Protein AF-0000000067924995 (afdb_homodimer)

InterPro domains:
  IPR011032 GroES-like superfamily [SSF50129] (1-165)
  IPR013149 Alcohol dehydrogenase-like, C-terminal [PF00107] (170-297)
  IPR013154 Alcohol dehydrogenase-like, N-terminal [PF08240] (26-130)
  IPR020843 Enoylreductase domain [SM00829] (10-333)
  IPR036291 NAD(P)-binding domain superfamily [SSF51735] (136-310)
  IPR052711 Zinc-type Alcohol Dehydrogenase-like [PTHR45033] (1-334)

Organism: Mesorhizobium plurifarium (NCBI:txid69974)

Solvent-accessible surface area (backbone atoms only — not comparable to full-atom values): 33596 Å² total; per-residue (Å²): 74,54,32,37,26,32,64,52,62,60,44,69,82,35,56,38,78,40,82,44,81,75,84,73,48,50,76,37,15,28,26,25,43,19,37,8,19,29,66,52,72,63,51,55,29,46,42,49,65,67,41,92,70,76,55,42,77,51,25,20,38,32,41,18,19,14,24,34,28,71,42,70,16,60,84,50,77,89,69,54,69,69,41,43,33,30,45,30,36,30,37,64,28,50,66,87,76,89,52,86,91,34,68,46,24,33,27,32,64,35,64,24,32,46,26,38,58,34,77,38,50,55,82,23,47,45,78,53,58,81,88,51,52,47,62,50,51,4,48,38,41,48,36,34,24,30,24,48,36,65,51,57,67,62,89,57,74,50,63,68,40,36,33,36,28,38,49,43,36,40,39,26,48,38,33,48,45,52,39,46,74,53,43,29,38,32,36,34,36,27,76,48,65,84,51,44,62,61,45,42,73,65,59,38,74,39,72,43,38,40,78,82,31,82,65,46,15,58,54,46,20,70,75,62,74,23,24,49,34,32,50,35,58,57,16,45,84,38,45,58,36,52,58,56,16,35,18,79,63,8,36,35,38,50,73,27,43,41,45,98,85,63,46,45,27,58,46,52,27,85,58,54,75,74,27,41,42,32,40,32,45,78,74,46,47,32,41,53,52,43,51,55,49,45,50,50,33,50,76,66,62,63,74,71,58,69,53,48,78,30,51,55,93,38,50,58,55,46,52,54,58,58,70,68,66,84,54,58,24,31,44,27,33,39,36,115,74,52,31,36,27,32,66,53,62,59,44,70,81,37,58,38,80,41,81,43,82,76,84,75,51,49,78,33,15,28,26,26,42,19,37,9,19,28,64,54,73,65,51,56,28,46,41,50,62,67,40,88,68,75,54,43,78,52,24,21,37,32,41,16,19,13,25,33,27,70,42,69,15,61,83,49,77,90,69,52,70,70,42,43,32,28,47,31,36,30,36,65,28,50,66,85,78,88,52,87,89,34,70,46,22,34,28,30,66,34,64,24,33,46,26,39,57,34,76,39,50,56,80,23,46,44,76,52,58,81,88,50,51,47,60,50,50,4,50,39,41,48,35,34,24,29,23,51,36,65,51,58,69,59,88,56,76,48,64,69,40,35,31,35,28,38,48,44,36,40,38,26,46,38,34,48,45,51,39,47,72,55,43,28,38,32,38,34,36,27,77,48,64,86,50,45,63,61,44,42,73,64,57,38,74,38,71,44,38,39,79,83,32,84,63,46,16,57,54,44,20,71,74,62,75,22,24,49,34,31,51,35,57,59,16,45,84,38,44,58,38,53,58,55,15,35,17,81,61,7,36,35,38,48,73,26,44,41,44,99,86,64,44,46,27,58,45,53,27,85,59,54,74,73,29,42,41,33,39,32,44,78,76,46,49,30,40,54,52,43,51,52,50,47,50,50,33,50,75,66,64,64,74,70,57,68,52,48,76,31,51,54,92,39,52,58,54,46,53,56,57,58,70,69,66,85,54,56,24,32,43,29,32,39,36,115

Radius of gyration: 29.01 Å; Cα contacts (8 Å, |Δi|>4): 1753; chains: 2; bounding box: 48×85×68 Å

Secondary structure (DSSP, 8-state):
-EEEEESS-SSGGGEEEEE-PPP---TTEEEEEEEEEE--HHHHHHHTT--SSPPPTTB---S-EEEEEEEE-TT--S--TT-EEEE-SBTT--SS---GGG--BBTTTB--S-BSEEEEEGGGEEE--TTS-HHHHTTIIIIIHHHHHHHHSSSPPPTT-EEEEESSBHHHHHHHHHHHHTT-EEEEEES-GGGHHHHHHTT-SEEEETTT-TTHHHHHHHHHS-EEEEEE-SGGGTHHHHHHHEEEEEEEEE---B-TT-PBEEE-HHHHTTT--EEE---S--HHHHHHHHHHHHHHT----EEEEEEGGGHHHHHHHHHT---SBEEEEE--/-EEEEESS-SSGGGEEEEE-PPP---TTEEEEEEEEEE--HHHHHHHTT--SSPPPTTB---SEEEEEEEEE-TT--S--TT-EEEE-SBTT--SS---GGG--BBTTTB--S-BSEEEEEGGGEEE--TTS-HHHHTTIIIIIHHHHHHHHSSSPPPTT-EEEEESSBHHHHHHHHHHHHTT-EEEEEES-GGGHHHHHHTT-SEEEETTT-TTHHHHHHHHHS-EEEEEE-SGGGTHHHHHHHEEEEEEEEE---B-TT-PBEEE-HHHHTTT--EEE---S--HHHHHHHHHHHHHHT--PPEEEEEEGGGHHHHHHHHHT---SBEEEEE--

Foldseek 3Di:
DKAWWQQDAQDLVSTDIDDDDDDDAEAQKFKWQWFKAFDDPLQNCQRRVNHPAAFDHGARAGQFTKTFTCDHYPPHDLDDGGFIKHFAQQQQFADDDDDPVRRDGDRGHHHHRLGSMDMHRSSGMDTFAPLADRQQRRQCRFLVLQLLCQQPVPPHDAAAAEEEAEEQEANRLSNLLVCVLRNYAYEYEYCDPVCQVVSVVSPHPHYYHCVVPVLVLQVLCVVRVAHQEYAAPPAQSCVASNLSRHAAQHEYAHADQADPVRDGHDDDCVSNVGRVYYYHYDDSDHSVSSNVSSVSCNVVVDTWDEFEEAESVVVSVLSVVVVVPPTRHIYMYGHD/DKAWWQQDAQDLVSTDIDDDDDDDAEAQKFKWQWFKAFDDPLQNCQRRVNHPAAFDHGARAGQFTKTFTCDGYPPHDLDDGGFIKHFAQQQQFADDDDDPVRRDGDRGHHHHRLGSMDMHRSSGMDTFAPLADRQQRRQCRFLVLQLLCQQPVPPHDAAAAEEEAEAQEANRLSNLLVCVLRNYAYEYEYCDPVCQVVSVVSPHPHYYHCVVPVLVLQVLCV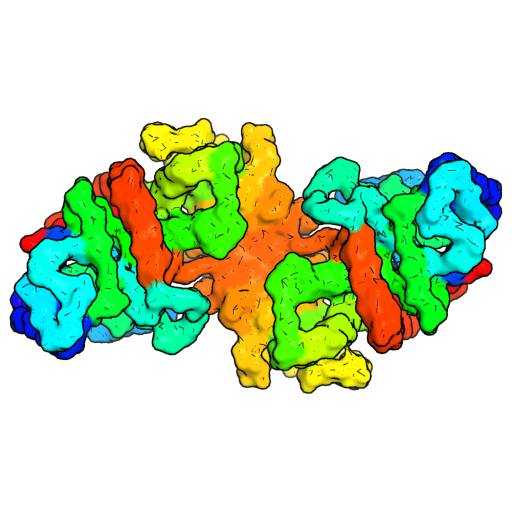VRVAHQEYAAPPAQSCVASNLSRHAAQHEYAHADQADPVRDGHDDDCVSNVGRVYYYHYDDSDHNVSSNVSSVSCNVVVDTWDEFEEAESVVVSVLSVVVVVPPTRHIYMYGYD

Nearest PDB structures (foldseek):
  3uog-assembly1_A  TM=9.351E-01  e=1.527E-33  Sinorhizobium meliloti 1021
  4gkv-assembly1_C  TM=8.779E-01  e=2.481E-27  Escherichia coli K-12
  5env-assembly1_A  TM=8.935E-01  e=6.437E-27  Saccharomyces cerevisiae S288C
  5yat-assembly1_B  TM=8.755E-01  e=5.383E-27  Komagataella phaffii GS115
  7kc2-assembly1_A  TM=8.568E-01  e=2.129E-23  Saccharomyces cerevisiae

pLDDT: mean 96.42, std 3.91, range [57.03, 98.94]

Structure (mmCIF, N/CA/C/O backbone):
data_AF-0000000067924995-model_v1
#
loop_
_entity.id
_entity.type
_entity.pdbx_description
1 polymer 'Alcohol dehydrogenase zinc-binding domain protein'
#
loop_
_atom_site.group_PDB
_atom_site.id
_atom_site.type_symbol
_atom_site.label_atom_id
_atom_site.label_alt_id
_atom_site.label_comp_id
_atom_site.label_asym_id
_atom_site.label_entity_id
_atom_site.label_seq_id
_atom_site.pdbx_PDB_ins_code
_atom_site.Cartn_x
_atom_site.Cartn_y
_atom_site.Cartn_z
_atom_site.occupancy
_atom_site.B_iso_or_equiv
_atom_site.auth_seq_id
_atom_site.auth_comp_id
_atom_site.auth_asym_id
_atom_site.auth_atom_id
_atom_site.pdbx_PDB_model_num
ATOM 1 N N . MET A 1 1 ? 12.008 -40.656 -22.703 1 95.69 1 MET A N 1
ATOM 2 C CA . MET A 1 1 ? 10.766 -40.062 -22.203 1 95.69 1 MET A CA 1
ATOM 3 C C . MET A 1 1 ? 10.328 -38.906 -23.078 1 95.69 1 MET A C 1
ATOM 5 O O . MET A 1 1 ? 11.133 -38.344 -23.797 1 95.69 1 MET A O 1
ATOM 9 N N . ARG A 1 2 ? 9.047 -38.625 -23.031 1 97 2 ARG A N 1
ATOM 10 C CA . ARG A 1 2 ? 8.523 -37.469 -23.766 1 97 2 ARG A CA 1
ATOM 11 C C . ARG A 1 2 ? 8.547 -36.219 -22.906 1 97 2 ARG A C 1
ATOM 13 O O . ARG A 1 2 ? 8.281 -36.281 -21.703 1 97 2 ARG A O 1
ATOM 20 N N . THR A 1 3 ? 8.898 -35.188 -23.5 1 97.31 3 THR A N 1
ATOM 21 C CA . THR A 1 3 ? 8.914 -33.875 -22.844 1 97.31 3 THR A CA 1
ATOM 22 C C . THR A 1 3 ? 8.562 -32.781 -23.828 1 97.31 3 THR A C 1
ATOM 24 O O . THR A 1 3 ? 8.828 -32.906 -25.031 1 97.31 3 THR A O 1
ATOM 27 N N . TYR A 1 4 ? 7.844 -31.781 -23.359 1 97.56 4 TYR A N 1
ATOM 28 C CA . TYR A 1 4 ? 7.629 -30.594 -24.172 1 97.56 4 TYR A CA 1
ATOM 29 C C . TYR A 1 4 ? 8.734 -29.578 -23.953 1 97.56 4 TYR A C 1
ATOM 31 O O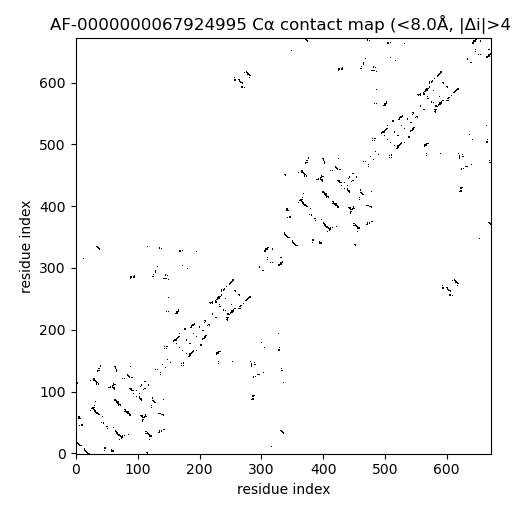 . TYR A 1 4 ? 9.219 -29.406 -22.828 1 97.56 4 TYR A O 1
ATOM 39 N N . ARG A 1 5 ? 9.086 -28.922 -25 1 97.06 5 ARG A N 1
ATOM 40 C CA . ARG A 1 5 ? 10.109 -27.891 -24.953 1 97.06 5 ARG A CA 1
ATOM 41 C C . ARG A 1 5 ? 9.688 -26.656 -25.734 1 97.06 5 ARG A C 1
ATOM 43 O O . ARG A 1 5 ? 8.953 -26.766 -26.719 1 97.06 5 ARG A O 1
ATOM 50 N N . LEU A 1 6 ? 10.055 -25.547 -25.25 1 95.75 6 LEU A N 1
ATOM 51 C CA . LEU A 1 6 ? 9.914 -24.281 -25.953 1 95.75 6 LEU A CA 1
ATOM 52 C C . LEU A 1 6 ? 11.273 -23.766 -26.422 1 95.75 6 LEU A C 1
ATOM 54 O O . LEU A 1 6 ? 11.992 -23.109 -25.656 1 95.75 6 LEU A O 1
ATOM 58 N N . ASP A 1 7 ? 11.625 -24.016 -27.672 1 89.5 7 ASP A N 1
ATOM 59 C CA . ASP A 1 7 ? 12.898 -23.562 -28.219 1 89.5 7 ASP A CA 1
ATOM 60 C C . ASP A 1 7 ? 12.812 -22.125 -28.719 1 89.5 7 ASP A C 1
ATOM 62 O O . ASP A 1 7 ? 13.805 -21.406 -28.719 1 89.5 7 ASP A O 1
ATOM 66 N N . GLU A 1 8 ? 11.727 -21.797 -29.203 1 90.88 8 GLU A N 1
ATOM 67 C CA . GLU A 1 8 ? 11.375 -20.453 -29.641 1 90.88 8 GLU A CA 1
ATOM 68 C C . GLU A 1 8 ? 10.055 -20 -29.016 1 90.88 8 GLU A C 1
ATOM 70 O O . GLU A 1 8 ? 9.328 -20.812 -28.422 1 90.88 8 GLU A O 1
ATOM 75 N N . PHE A 1 9 ? 9.852 -18.703 -29.031 1 91.62 9 PHE A N 1
ATOM 76 C CA . PHE A 1 9 ? 8.672 -18.141 -28.391 1 91.62 9 PHE A CA 1
ATOM 77 C C . PHE A 1 9 ? 7.797 -17.422 -29.422 1 91.62 9 PHE A C 1
ATOM 79 O O . PHE A 1 9 ? 8.188 -17.281 -30.578 1 91.62 9 PHE A O 1
ATOM 86 N N . GLY A 1 10 ? 6.488 -17.141 -29.047 1 90 10 GLY A N 1
ATOM 87 C CA . GLY A 1 10 ? 5.633 -16.297 -29.859 1 90 10 GLY A CA 1
ATOM 88 C C . GLY A 1 10 ? 4.445 -17.047 -30.453 1 90 10 GLY A C 1
ATOM 89 O O . GLY A 1 10 ? 3.471 -16.4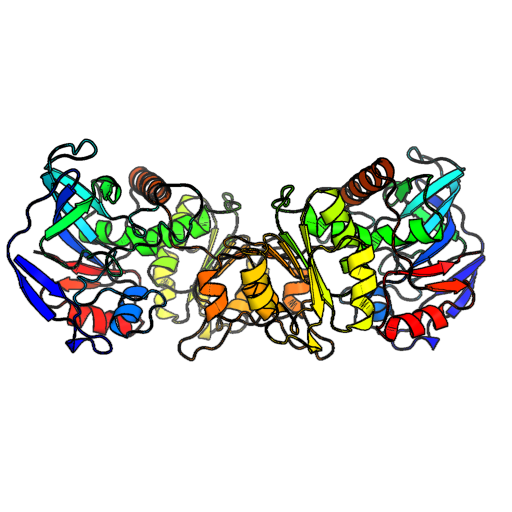38 -30.875 1 90 10 GLY A O 1
ATOM 90 N N . ASP A 1 11 ? 4.609 -18.344 -30.484 1 91.19 11 ASP A N 1
ATOM 91 C CA . ASP A 1 11 ? 3.568 -19.156 -31.125 1 91.19 11 ASP A CA 1
ATOM 92 C C . ASP A 1 11 ? 3.398 -20.5 -30.406 1 91.19 11 ASP A C 1
ATOM 94 O O . ASP A 1 11 ? 4.383 -21.109 -29.969 1 91.19 11 ASP A O 1
ATOM 98 N N . VAL A 1 12 ? 2.129 -20.922 -30.328 1 95.69 12 VAL A N 1
ATOM 99 C CA . VAL A 1 12 ? 1.843 -22.172 -29.625 1 95.69 12 VAL A CA 1
ATOM 100 C C . VAL A 1 12 ? 2.488 -23.344 -30.375 1 95.69 12 VAL A C 1
ATOM 102 O O . VAL A 1 12 ? 2.785 -24.375 -29.781 1 95.69 12 VAL A O 1
ATOM 105 N N . GLU A 1 13 ? 2.719 -23.156 -31.656 1 94.75 13 GLU A N 1
ATOM 106 C CA . GLU A 1 13 ? 3.336 -24.203 -32.5 1 94.75 13 GLU A CA 1
ATOM 107 C C . GLU A 1 13 ? 4.793 -24.422 -32.094 1 94.75 13 GLU A C 1
ATOM 109 O O . GLU A 1 13 ? 5.398 -25.422 -32.469 1 94.75 13 GLU A O 1
ATOM 114 N N . LYS A 1 14 ? 5.305 -23.484 -31.406 1 94.56 14 LYS A N 1
ATOM 115 C CA . LYS A 1 14 ? 6.688 -23.594 -30.953 1 94.56 14 LYS A CA 1
ATOM 116 C C . LYS A 1 14 ? 6.809 -24.562 -29.781 1 94.56 14 LYS A C 1
ATOM 118 O O . LYS A 1 14 ? 7.91 -25 -29.438 1 94.56 14 LYS A O 1
ATOM 123 N N . LEU A 1 15 ? 5.758 -24.812 -29.125 1 96.5 15 LEU A N 1
ATOM 124 C CA . LEU A 1 15 ? 5.734 -25.875 -28.109 1 96.5 15 LEU A CA 1
ATOM 125 C C . LEU A 1 15 ? 5.844 -27.25 -28.766 1 96.5 15 LEU A C 1
ATOM 127 O O . LEU A 1 15 ? 4.895 -27.719 -29.406 1 96.5 15 LEU A O 1
ATOM 131 N N . SER A 1 16 ? 6.98 -27.875 -28.594 1 95.44 16 SER A N 1
ATOM 132 C CA . SER A 1 16 ? 7.23 -29.109 -29.328 1 95.44 16 SER A CA 1
ATOM 133 C C . SER A 1 16 ? 7.492 -30.281 -28.391 1 95.44 16 SER A C 1
ATOM 135 O O . SER A 1 16 ? 8.219 -30.125 -27.406 1 95.44 16 SER A O 1
ATOM 137 N N . MET A 1 17 ? 6.934 -31.375 -28.688 1 95.81 17 MET A N 1
ATOM 138 C CA . MET A 1 17 ? 7.188 -32.625 -27.953 1 95.81 17 MET A CA 1
ATOM 139 C C . MET A 1 17 ? 8.422 -33.312 -28.5 1 95.81 17 MET A C 1
ATOM 141 O O . MET A 1 17 ? 8.578 -33.469 -29.719 1 95.81 17 MET A O 1
ATOM 145 N N . ARG A 1 18 ? 9.234 -33.719 -27.578 1 95.31 18 ARG A N 1
ATOM 146 C CA . ARG A 1 18 ? 10.461 -34.406 -27.938 1 95.31 18 ARG A CA 1
ATOM 147 C C . ARG A 1 18 ? 10.641 -35.656 -27.094 1 95.31 18 ARG A C 1
ATOM 149 O O . ARG A 1 18 ? 10.141 -35.75 -25.969 1 95.31 18 ARG A O 1
ATOM 156 N N . GLU A 1 19 ? 11.336 -36.625 -27.75 1 96.88 19 GLU A N 1
ATOM 157 C CA . GLU A 1 19 ? 11.797 -37.781 -27 1 96.88 19 GLU A CA 1
ATOM 158 C C . GLU A 1 19 ? 13.242 -37.594 -26.531 1 96.88 19 GLU A C 1
ATOM 160 O O . GLU A 1 19 ? 14.125 -37.312 -27.344 1 96.88 19 GLU A O 1
ATOM 165 N N . VAL A 1 20 ? 13.398 -37.719 -25.266 1 96.44 20 VAL A N 1
ATOM 166 C CA . VAL A 1 20 ? 14.727 -37.531 -24.688 1 96.44 20 VAL A CA 1
ATOM 167 C C . VAL A 1 20 ? 15.047 -38.719 -23.766 1 96.44 20 VAL A C 1
ATOM 169 O O . VAL A 1 20 ? 14.148 -39.469 -23.375 1 96.44 20 VAL A O 1
ATOM 172 N N . PRO A 1 21 ? 16.312 -38.906 -23.5 1 97 21 PRO A N 1
ATOM 173 C CA . PRO A 1 21 ? 16.656 -40 -22.578 1 97 21 PRO A CA 1
ATOM 174 C C . PRO A 1 21 ? 16.078 -39.781 -21.188 1 97 21 PRO A C 1
ATOM 176 O O . PRO A 1 21 ? 15.891 -38.656 -20.75 1 97 21 PRO A O 1
ATOM 179 N N . MET A 1 22 ? 15.836 -40.875 -20.547 1 96.88 22 MET A N 1
ATOM 180 C CA . MET A 1 22 ? 15.383 -40.844 -19.172 1 96.88 22 MET A CA 1
ATOM 181 C C . MET A 1 22 ? 16.438 -40.188 -18.266 1 96.88 22 MET A C 1
ATOM 183 O O . MET A 1 22 ? 17.609 -40.594 -18.297 1 96.88 22 MET A O 1
ATOM 187 N N . PRO A 1 23 ? 16.047 -39.281 -17.469 1 96.25 23 PRO A N 1
ATOM 188 C CA . PRO A 1 23 ? 17.031 -38.656 -16.562 1 96.25 23 PRO A CA 1
ATOM 189 C C . PRO A 1 23 ? 17.281 -39.5 -15.312 1 96.25 23 PRO A C 1
ATOM 191 O O . PRO A 1 23 ? 16.406 -40.25 -14.898 1 96.25 23 PRO A O 1
ATOM 194 N N . GLU A 1 24 ? 18.438 -39.375 -14.781 1 97 24 GLU A N 1
ATOM 195 C CA . GLU A 1 24 ? 18.812 -39.906 -13.484 1 97 24 GLU A CA 1
ATOM 196 C C . GLU A 1 24 ? 19.062 -38.812 -12.453 1 97 24 GLU A C 1
ATOM 198 O O . GLU A 1 24 ? 19.719 -37.812 -12.766 1 97 24 GLU A O 1
ATOM 203 N N . PRO A 1 25 ? 18.5 -39.031 -11.312 1 98.12 25 PRO A N 1
ATOM 204 C CA . PRO A 1 25 ? 18.703 -37.969 -10.328 1 98.12 25 PRO A CA 1
ATOM 205 C C . PRO A 1 25 ? 20.141 -37.844 -9.836 1 98.12 25 PRO A C 1
ATOM 207 O O . PRO A 1 25 ? 20.75 -38.875 -9.523 1 98.12 25 PRO A O 1
ATOM 210 N N . GLY A 1 26 ? 20.703 -36.625 -9.883 1 97.44 26 GLY A N 1
ATOM 211 C CA . GLY A 1 26 ? 21.969 -36.375 -9.219 1 97.44 26 GLY A CA 1
ATOM 212 C C . GLY A 1 26 ? 21.844 -36.281 -7.711 1 97.44 26 GLY A C 1
ATOM 213 O O . GLY A 1 26 ? 20.781 -36.562 -7.152 1 97.44 26 GLY A O 1
ATOM 214 N N . ALA A 1 27 ? 23 -35.844 -7.145 1 96.5 27 ALA A N 1
ATOM 215 C CA . ALA A 1 27 ? 23 -35.688 -5.691 1 96.5 27 ALA A CA 1
ATOM 216 C C . ALA A 1 27 ? 21.938 -34.688 -5.25 1 96.5 27 ALA A C 1
ATOM 218 O O . ALA A 1 27 ? 21.75 -33.656 -5.879 1 96.5 27 ALA A O 1
ATOM 219 N N . ASN A 1 28 ? 21.125 -34.938 -4.289 1 97.5 28 ASN A N 1
ATOM 220 C CA . ASN A 1 28 ? 20.125 -34.125 -3.619 1 97.5 28 ASN A CA 1
ATOM 221 C C . ASN A 1 28 ? 18.891 -33.938 -4.492 1 97.5 28 ASN A C 1
ATOM 223 O O . ASN A 1 28 ? 18.062 -33.062 -4.227 1 97.5 28 ASN A O 1
ATOM 227 N N . GLN A 1 29 ? 18.812 -34.75 -5.582 1 98.69 29 GLN A N 1
ATOM 228 C CA . GLN A 1 29 ? 17.688 -34.594 -6.496 1 98.69 29 GLN A CA 1
ATOM 229 C C . GLN A 1 29 ? 16.719 -35.781 -6.355 1 98.69 29 GLN A C 1
ATOM 231 O O . GLN A 1 29 ? 17.109 -36.844 -5.906 1 98.69 29 GLN A O 1
ATOM 236 N N . ILE A 1 30 ? 15.523 -35.5 -6.762 1 98.88 30 ILE A N 1
ATOM 237 C CA . ILE A 1 30 ? 14.516 -36.531 -6.891 1 98.88 30 ILE A CA 1
ATOM 238 C C . ILE A 1 30 ? 14 -36.594 -8.328 1 98.88 30 ILE A C 1
ATOM 240 O O . ILE A 1 30 ? 13.898 -35.562 -8.992 1 98.88 30 ILE A O 1
ATOM 244 N N . LEU A 1 31 ? 13.711 -37.781 -8.766 1 98.81 31 LEU A N 1
ATOM 245 C CA . LEU A 1 31 ? 13.031 -37.969 -10.039 1 98.81 31 LEU A CA 1
ATOM 246 C C . LEU A 1 31 ? 11.531 -38.156 -9.828 1 98.81 31 LEU A C 1
ATOM 248 O O . LEU A 1 31 ? 11.117 -39.062 -9.07 1 98.81 31 LEU A O 1
ATOM 252 N N . VAL A 1 32 ? 10.805 -37.344 -10.461 1 98.75 32 VAL A N 1
ATOM 253 C CA . VAL A 1 32 ? 9.352 -37.344 -10.281 1 98.75 32 VAL A CA 1
ATOM 254 C C . VAL A 1 32 ? 8.68 -37.844 -11.57 1 98.75 32 VAL A C 1
ATOM 256 O O . VAL A 1 32 ? 8.922 -37.281 -12.641 1 98.75 32 VAL A O 1
ATOM 259 N N . ARG A 1 33 ? 7.902 -38.875 -11.523 1 98.69 33 ARG A N 1
ATOM 260 C CA . ARG A 1 33 ? 6.969 -39.188 -12.602 1 98.69 33 ARG A CA 1
ATOM 261 C C . ARG A 1 33 ? 5.77 -38.25 -12.57 1 98.69 33 ARG A C 1
ATOM 263 O O . ARG A 1 33 ? 4.898 -38.375 -11.711 1 98.69 33 ARG A O 1
ATOM 270 N N . VAL A 1 34 ? 5.723 -37.375 -13.492 1 98.69 34 VAL A N 1
ATOM 271 C CA . VAL A 1 34 ? 4.691 -36.344 -13.5 1 98.69 34 VAL A CA 1
ATOM 272 C C . VAL A 1 34 ? 3.352 -36.938 -13.914 1 98.69 34 VAL A C 1
ATOM 274 O O . VAL A 1 34 ? 3.264 -37.625 -14.938 1 98.69 34 VAL A O 1
ATOM 277 N N . ARG A 1 35 ? 2.375 -36.656 -13.125 1 98.62 35 ARG A N 1
ATOM 278 C CA . ARG A 1 35 ? 1.067 -37.25 -13.367 1 98.62 35 ARG A CA 1
ATOM 279 C C . ARG A 1 35 ? 0.091 -36.25 -13.938 1 98.62 35 ARG A C 1
ATOM 281 O O . ARG A 1 35 ? -0.823 -36.594 -14.688 1 98.62 35 ARG A O 1
ATOM 288 N N . ALA A 1 36 ? 0.225 -35.031 -13.617 1 98.75 36 ALA A N 1
ATOM 289 C CA . ALA A 1 36 ? -0.604 -33.938 -14.133 1 98.75 36 ALA A CA 1
ATOM 290 C C . ALA A 1 36 ? 0.111 -32.594 -14.016 1 98.75 36 ALA A C 1
ATOM 292 O O . ALA A 1 36 ? 0.995 -32.438 -13.172 1 98.75 36 ALA A O 1
ATOM 293 N N . THR A 1 37 ? -0.179 -31.688 -14.852 1 98.75 37 THR A N 1
ATOM 294 C CA . THR A 1 37 ? 0.258 -30.297 -14.812 1 98.75 37 THR A CA 1
ATOM 295 C C . THR A 1 37 ? -0.923 -29.344 -15.023 1 98.75 37 THR A C 1
ATOM 297 O O . THR A 1 37 ? -2.043 -29.797 -15.289 1 98.75 37 THR A O 1
ATOM 300 N N . SER A 1 38 ? -0.705 -28.078 -14.836 1 98.62 38 SER A N 1
ATOM 301 C CA . SER A 1 38 ? -1.761 -27.094 -15.102 1 98.62 38 SER A CA 1
ATOM 302 C C . SER A 1 38 ? -1.185 -25.766 -15.586 1 98.62 38 SER A C 1
ATOM 304 O O . SER A 1 38 ? 0.012 -25.516 -15.438 1 98.62 38 SER A O 1
ATOM 306 N N . LEU A 1 39 ? -2.068 -25 -16.188 1 98.44 39 LEU A N 1
ATOM 307 C CA . LEU A 1 39 ? -1.653 -23.766 -16.828 1 98.44 39 LEU A CA 1
ATOM 308 C C . LEU A 1 39 ? -1.964 -22.562 -15.938 1 98.44 39 LEU A C 1
ATOM 310 O O . LEU A 1 39 ? -2.957 -22.562 -15.203 1 98.44 39 LEU A O 1
ATOM 314 N N . ASN A 1 40 ? -1.132 -21.594 -16.016 1 97.62 40 ASN A N 1
ATOM 315 C CA . ASN A 1 40 ? -1.318 -20.266 -15.469 1 97.62 40 ASN A CA 1
ATOM 316 C C . ASN A 1 40 ? -1.137 -19.188 -16.531 1 97.62 40 ASN A C 1
ATOM 318 O O . ASN A 1 40 ? -0.544 -19.438 -17.578 1 97.62 40 ASN A O 1
ATOM 322 N N . ARG A 1 41 ? -1.576 -18 -16.203 1 94.31 41 ARG A N 1
ATOM 323 C CA . ARG A 1 41 ? -1.413 -16.891 -17.141 1 94.31 41 ARG A CA 1
ATOM 324 C C . ARG A 1 41 ? 0.056 -16.688 -17.484 1 94.31 41 ARG A C 1
ATOM 326 O O . ARG A 1 41 ? 0.387 -16.391 -18.641 1 94.31 41 ARG A O 1
ATOM 333 N N . ARG A 1 42 ? 0.9 -16.812 -16.609 1 95.19 42 ARG A N 1
ATOM 334 C CA . ARG A 1 42 ? 2.33 -16.641 -16.844 1 95.19 42 ARG A CA 1
ATOM 335 C C . ARG A 1 42 ? 2.818 -17.578 -17.938 1 95.19 42 ARG A C 1
ATOM 337 O O . ARG A 1 42 ? 3.758 -17.266 -18.672 1 95.19 42 ARG A O 1
ATOM 344 N N . ASP A 1 43 ? 2.27 -18.734 -18.047 1 97.12 43 ASP A N 1
ATOM 345 C CA . ASP A 1 43 ? 2.707 -19.719 -19.047 1 97.12 43 ASP A CA 1
ATOM 346 C C . ASP A 1 43 ? 2.438 -19.219 -20.453 1 97.12 43 ASP A C 1
ATOM 348 O O . ASP A 1 43 ? 3.242 -19.438 -21.359 1 97.12 43 ASP A O 1
ATOM 352 N N . THR A 1 44 ? 1.296 -18.578 -20.578 1 95.69 44 THR A N 1
ATOM 353 C CA . THR A 1 44 ? 1.001 -17.984 -21.891 1 95.69 44 THR A CA 1
ATOM 354 C C . THR A 1 44 ? 1.926 -16.812 -22.172 1 95.69 44 THR A C 1
ATOM 356 O O . THR A 1 44 ? 2.322 -16.594 -23.312 1 95.69 44 THR A O 1
ATOM 359 N N . MET A 1 45 ? 2.254 -16.047 -21.156 1 93.88 45 MET A N 1
ATOM 360 C CA . MET A 1 45 ? 3.189 -14.93 -21.312 1 93.88 45 MET A CA 1
ATOM 361 C C . MET A 1 45 ? 4.566 -15.438 -21.734 1 93.88 45 MET A C 1
ATOM 363 O O . MET A 1 45 ? 5.227 -14.836 -22.578 1 93.88 45 MET A O 1
ATOM 367 N N . ILE A 1 46 ? 4.984 -16.5 -21.141 1 96.31 46 ILE A N 1
ATOM 368 C CA . ILE A 1 46 ? 6.266 -17.109 -21.5 1 96.31 46 ILE A CA 1
ATOM 369 C C . ILE A 1 46 ? 6.223 -17.594 -22.938 1 96.31 46 ILE A C 1
ATOM 371 O O . ILE A 1 46 ? 7.113 -17.297 -23.734 1 96.31 46 ILE A O 1
ATOM 375 N N . LEU A 1 47 ? 5.168 -18.297 -23.281 1 96.31 47 LEU A N 1
ATOM 376 C CA . LEU A 1 47 ? 4.988 -18.797 -24.641 1 96.31 47 LEU A CA 1
ATOM 377 C C . LEU A 1 47 ? 5.059 -17.656 -25.656 1 96.31 47 LEU A C 1
ATOM 379 O O . LEU A 1 47 ? 5.684 -17.781 -26.703 1 96.31 47 LEU A O 1
ATOM 383 N N . ASN A 1 48 ? 4.492 -16.531 -25.266 1 93.25 48 ASN A N 1
ATOM 384 C CA . ASN A 1 48 ? 4.367 -15.406 -26.172 1 93.25 48 ASN A CA 1
ATOM 385 C C . ASN A 1 48 ? 5.59 -14.492 -26.109 1 93.25 48 ASN A C 1
ATOM 387 O O . ASN A 1 48 ? 5.664 -13.492 -26.812 1 93.25 48 ASN A O 1
ATOM 391 N N . GLY A 1 49 ? 6.512 -14.758 -25.25 1 92 49 GLY A N 1
ATOM 392 C CA . GLY A 1 49 ? 7.734 -13.984 -25.141 1 92 49 GLY A CA 1
ATOM 393 C C . GLY A 1 49 ? 7.543 -12.656 -24.438 1 92 49 GLY A C 1
ATOM 394 O O . GLY A 1 49 ? 8.297 -11.703 -24.672 1 92 49 GLY A O 1
ATOM 395 N N . THR A 1 50 ? 6.523 -12.547 -23.609 1 89.94 50 THR A N 1
ATOM 396 C CA . THR A 1 50 ? 6.211 -11.266 -22.984 1 89.94 50 THR A CA 1
ATOM 397 C C . THR A 1 50 ? 6.422 -11.344 -21.469 1 89.94 50 THR A C 1
ATOM 399 O O . THR A 1 50 ? 6.172 -10.367 -20.75 1 89.94 50 THR A O 1
ATOM 402 N N . TYR A 1 51 ? 6.855 -12.484 -20.984 1 92.75 51 TYR A N 1
ATOM 403 C CA . TYR A 1 51 ? 7.086 -12.633 -19.562 1 92.75 51 TYR A CA 1
ATOM 404 C C . TYR A 1 51 ? 8.281 -11.805 -19.109 1 92.75 51 TYR A C 1
ATOM 406 O O . TYR A 1 51 ? 9.297 -11.742 -19.797 1 92.75 51 TYR A O 1
ATOM 414 N N . PRO A 1 52 ? 8.203 -11.188 -17.969 1 87.94 52 PRO A N 1
ATOM 415 C CA . PRO A 1 52 ? 9.266 -10.266 -17.531 1 87.94 52 PRO A CA 1
ATOM 416 C C . PRO A 1 52 ? 10.602 -10.977 -17.297 1 87.94 52 PRO A C 1
ATOM 418 O O . PRO A 1 52 ? 11.656 -10.383 -17.5 1 87.94 52 PRO A O 1
ATOM 421 N N . LEU A 1 53 ? 10.609 -12.133 -16.828 1 92.31 53 LEU A N 1
ATOM 422 C CA . LEU A 1 53 ? 11.82 -12.914 -16.609 1 92.31 53 LEU A CA 1
ATOM 423 C C . LEU A 1 53 ? 12.148 -13.75 -17.844 1 92.31 53 LEU A C 1
ATOM 425 O O . LEU A 1 53 ? 11.297 -14.508 -18.328 1 92.31 53 LEU A O 1
ATOM 429 N N . THR A 1 54 ? 13.32 -13.648 -18.312 1 92.31 54 THR A N 1
ATOM 430 C CA . THR A 1 54 ? 13.711 -14.336 -19.547 1 92.31 54 THR A CA 1
ATOM 431 C C . THR A 1 54 ? 13.805 -15.844 -19.312 1 92.31 54 THR A C 1
ATOM 433 O O . THR A 1 54 ? 14.609 -16.297 -18.5 1 92.31 54 THR A O 1
ATOM 436 N N . PRO A 1 55 ? 13.039 -16.531 -20.062 1 95.31 55 PRO A N 1
ATOM 437 C CA . PRO A 1 55 ? 13.141 -17.984 -19.938 1 95.31 55 PRO A CA 1
ATOM 438 C C . PRO A 1 55 ? 14.391 -18.562 -20.609 1 95.31 55 PRO A C 1
ATOM 440 O O . PRO A 1 55 ? 14.891 -17.984 -21.578 1 95.31 55 PRO A O 1
ATOM 443 N N . ARG A 1 56 ? 14.797 -19.656 -20.141 1 93.12 56 ARG A N 1
ATOM 444 C CA . ARG A 1 56 ? 15.875 -20.391 -20.797 1 93.12 56 ARG A CA 1
ATOM 445 C C . ARG A 1 56 ? 15.422 -20.969 -22.141 1 93.12 56 ARG A C 1
ATOM 447 O O . ARG A 1 56 ? 14.297 -21.453 -22.25 1 93.12 56 ARG A O 1
ATOM 454 N N . ALA A 1 57 ? 16.328 -20.938 -23.125 1 89.19 57 ALA A N 1
ATOM 455 C CA . ALA A 1 57 ? 16.031 -21.578 -24.391 1 89.19 57 ALA A CA 1
ATOM 456 C C . ALA A 1 57 ? 15.875 -23.094 -24.219 1 89.19 57 ALA A C 1
ATOM 458 O O . ALA A 1 57 ? 16.656 -23.719 -23.516 1 89.19 57 ALA A O 1
ATOM 459 N N . GLY A 1 58 ? 14.875 -23.625 -24.859 1 94.62 58 GLY A N 1
ATOM 460 C CA . GLY A 1 58 ? 14.633 -25.062 -24.734 1 94.62 58 GLY A CA 1
ATOM 461 C C . GLY A 1 58 ? 14.016 -25.469 -23.422 1 94.62 58 GLY A C 1
ATOM 462 O O . GLY A 1 58 ? 14.086 -26.625 -23.016 1 94.62 58 GLY A O 1
ATOM 463 N N . ILE A 1 59 ? 13.406 -24.547 -22.812 1 96.62 59 ILE A N 1
ATOM 464 C CA . ILE A 1 59 ? 12.867 -24.75 -21.469 1 96.62 59 ILE A CA 1
ATOM 465 C C . ILE A 1 59 ? 11.711 -25.75 -21.547 1 96.62 59 ILE A C 1
ATOM 467 O O . ILE A 1 59 ? 10.938 -25.766 -22.5 1 96.62 59 ILE A O 1
ATOM 471 N N . VAL A 1 60 ? 11.672 -26.656 -20.531 1 97.94 60 VAL A N 1
ATOM 472 C CA . VAL A 1 60 ? 10.43 -27.375 -20.25 1 97.94 60 VAL A CA 1
ATOM 473 C C . VAL A 1 60 ? 9.469 -26.438 -19.516 1 97.94 60 VAL A C 1
ATOM 475 O O . VAL A 1 60 ? 9.742 -26.016 -18.391 1 97.94 60 VAL A O 1
ATOM 478 N N . PRO A 1 61 ? 8.297 -26.156 -20.109 1 97.75 61 PRO A N 1
ATOM 479 C CA . PRO A 1 61 ? 7.445 -25.125 -19.5 1 97.75 61 PRO A CA 1
ATOM 480 C C . PRO A 1 61 ? 6.594 -25.672 -18.344 1 97.75 61 PRO A C 1
ATOM 482 O O . PRO A 1 61 ? 6.68 -26.859 -18.016 1 97.75 61 PRO A O 1
ATOM 485 N N . LEU A 1 62 ? 5.871 -24.75 -17.656 1 98.5 62 LEU A N 1
ATOM 486 C CA . LEU A 1 62 ? 4.891 -24.906 -16.594 1 98.5 62 LEU A CA 1
ATOM 487 C C . LEU A 1 62 ? 5.578 -25.047 -15.242 1 98.5 62 LEU A C 1
ATOM 489 O O . LEU A 1 62 ? 6.477 -25.875 -15.07 1 98.5 62 LEU A O 1
ATOM 493 N N . SER A 1 63 ? 5.137 -24.234 -14.359 1 98.38 63 SER A N 1
ATOM 494 C CA . SER A 1 63 ? 5.574 -24.375 -12.969 1 98.38 63 SER A CA 1
ATOM 495 C C . SER A 1 63 ? 4.754 -25.422 -12.234 1 98.38 63 SER A C 1
ATOM 497 O O . SER A 1 63 ? 5.273 -26.125 -11.367 1 98.38 63 SER A O 1
ATOM 499 N N . ASP A 1 64 ? 3.535 -25.516 -12.586 1 98.56 64 ASP A N 1
ATOM 500 C CA . ASP A 1 64 ? 2.586 -26.344 -11.844 1 98.56 64 ASP A CA 1
ATOM 501 C C . ASP A 1 64 ? 2.643 -27.797 -12.312 1 98.56 64 ASP A C 1
ATOM 503 O O . ASP A 1 64 ? 2.52 -28.078 -13.508 1 98.56 64 ASP A O 1
ATOM 507 N N . GLY A 1 65 ? 2.711 -28.656 -11.352 1 98.5 65 GLY A N 1
ATOM 508 C CA . GLY A 1 65 ? 2.682 -30.078 -11.617 1 98.5 65 GLY A CA 1
ATOM 509 C C . GLY A 1 65 ? 2.635 -30.922 -10.352 1 98.5 65 GLY A C 1
ATOM 510 O O . GLY A 1 65 ? 2.975 -30.438 -9.273 1 98.5 65 GLY A O 1
ATOM 511 N N . ALA A 1 66 ? 2.18 -32.094 -10.516 1 98.75 66 ALA A N 1
ATOM 512 C CA . ALA A 1 66 ? 2.117 -33.094 -9.445 1 98.75 66 ALA A CA 1
ATOM 513 C C . ALA A 1 66 ? 2.547 -34.469 -9.945 1 98.75 66 ALA A C 1
ATOM 515 O O . ALA A 1 66 ? 2.244 -34.844 -11.078 1 98.75 66 ALA A O 1
ATOM 516 N N . GLY A 1 67 ? 3.223 -35.125 -9.062 1 98.69 67 GLY A N 1
ATOM 517 C CA . GLY A 1 67 ? 3.658 -36.438 -9.453 1 98.69 67 GLY A CA 1
ATOM 518 C C . GLY A 1 67 ? 4.172 -37.281 -8.289 1 98.69 67 GLY A C 1
ATOM 519 O O . GLY A 1 67 ? 4.051 -36.875 -7.133 1 98.69 67 GLY A O 1
ATOM 520 N N . GLU A 1 68 ? 4.684 -38.406 -8.695 1 98.5 68 GLU A N 1
ATOM 521 C CA . GLU A 1 68 ? 5.195 -39.375 -7.738 1 98.5 68 GLU A CA 1
ATOM 522 C C . GLU A 1 68 ? 6.715 -39.5 -7.84 1 98.5 68 GLU A C 1
ATOM 524 O O . GLU A 1 68 ? 7.262 -39.594 -8.945 1 98.5 68 GLU A O 1
ATOM 529 N N . VAL A 1 69 ? 7.352 -39.5 -6.637 1 98.88 69 VAL A N 1
ATOM 530 C CA . VAL A 1 69 ? 8.797 -39.75 -6.625 1 98.88 69 VAL A CA 1
ATOM 531 C C . VAL A 1 69 ? 9.086 -41.188 -7.02 1 98.88 69 VAL A C 1
ATOM 533 O O . VAL A 1 69 ? 8.555 -42.125 -6.414 1 98.88 69 VAL A O 1
ATOM 536 N N . VAL A 1 70 ? 9.992 -41.375 -7.996 1 98.69 70 VAL A N 1
ATOM 537 C CA . VAL A 1 70 ? 10.242 -42.75 -8.469 1 98.69 70 VAL A CA 1
ATOM 538 C C . VAL A 1 70 ? 11.711 -43.094 -8.258 1 98.69 70 VAL A C 1
ATOM 540 O O . VAL A 1 70 ? 12.086 -44.281 -8.336 1 98.69 70 VAL A O 1
ATOM 543 N N . ALA A 1 71 ? 12.555 -42.125 -8.031 1 98.75 71 ALA A N 1
ATOM 544 C CA . ALA A 1 71 ? 13.961 -42.344 -7.691 1 98.75 71 ALA A CA 1
ATOM 545 C C . ALA A 1 71 ? 14.5 -41.156 -6.887 1 98.75 71 ALA A C 1
ATOM 547 O O . ALA A 1 71 ? 14.008 -40.031 -7.008 1 98.75 71 ALA A O 1
ATOM 548 N N . VAL A 1 72 ? 15.445 -41.438 -6.039 1 98.62 72 VAL A N 1
ATOM 549 C CA . VAL A 1 72 ? 16.078 -40.406 -5.234 1 98.62 72 VAL A CA 1
ATOM 550 C C . VAL A 1 72 ? 17.594 -40.5 -5.371 1 98.62 72 VAL A C 1
ATOM 552 O O . VAL A 1 72 ? 18.156 -41.594 -5.477 1 98.62 72 VAL A O 1
ATOM 555 N N . GLY A 1 73 ? 18.219 -39.344 -5.438 1 98.25 73 GLY A N 1
ATOM 556 C CA . GLY A 1 73 ? 19.672 -39.312 -5.48 1 98.25 73 GLY A CA 1
ATOM 557 C C . GLY A 1 73 ? 20.312 -39.438 -4.113 1 98.25 73 GLY A C 1
ATOM 558 O O . GLY A 1 73 ? 19.609 -39.438 -3.094 1 98.25 73 GLY A O 1
ATOM 559 N N . ASP A 1 74 ? 21.656 -39.469 -4.18 1 96.88 74 ASP A N 1
ATOM 560 C CA . ASP A 1 74 ? 22.438 -39.562 -2.941 1 96.88 74 ASP A CA 1
ATOM 561 C C . ASP A 1 74 ? 22.203 -38.312 -2.066 1 96.88 74 ASP A C 1
ATOM 563 O O . ASP A 1 74 ? 22.141 -37.188 -2.57 1 96.88 74 ASP A O 1
ATOM 567 N N . GLY A 1 75 ? 22 -38.594 -0.795 1 97.38 75 GLY A N 1
ATOM 568 C CA . GLY A 1 75 ? 21.953 -37.5 0.165 1 97.38 75 GLY A CA 1
ATOM 569 C C . GLY A 1 75 ? 20.531 -36.969 0.395 1 97.38 75 GLY A C 1
ATOM 570 O O . GLY A 1 75 ? 20.312 -36.156 1.283 1 97.38 75 GLY A O 1
ATOM 571 N N . VAL A 1 76 ? 19.594 -37.406 -0.446 1 98.31 76 VAL A N 1
ATOM 572 C CA . VAL A 1 76 ? 18.203 -36.969 -0.284 1 98.31 76 VAL A CA 1
ATOM 573 C C . VAL A 1 76 ? 17.656 -37.5 1.042 1 98.31 76 VAL A C 1
ATOM 575 O O . VAL A 1 76 ? 17.812 -38.656 1.366 1 98.31 76 VAL A O 1
ATOM 578 N N . THR A 1 77 ? 17.047 -36.562 1.838 1 98.31 77 THR A N 1
ATOM 579 C CA . THR A 1 77 ? 16.516 -36.969 3.133 1 98.31 77 THR A CA 1
ATOM 580 C C . THR A 1 77 ? 15.055 -36.531 3.264 1 98.31 77 THR A C 1
ATOM 582 O O . THR A 1 77 ? 14.32 -37.062 4.109 1 98.31 77 THR A O 1
ATOM 585 N N . ARG A 1 78 ? 14.555 -35.688 2.455 1 98.38 78 ARG A N 1
ATOM 586 C CA . ARG A 1 78 ? 13.242 -35.094 2.645 1 98.38 78 ARG A CA 1
ATOM 587 C C . ARG A 1 78 ? 12.148 -35.938 2.014 1 98.38 78 ARG A C 1
ATOM 589 O O . ARG A 1 78 ? 10.977 -35.812 2.363 1 98.38 78 ARG A O 1
ATOM 596 N N . PHE A 1 79 ? 12.578 -36.812 1.062 1 98.75 79 PHE A N 1
ATOM 597 C CA . PHE A 1 79 ? 11.586 -37.594 0.313 1 98.75 79 PHE A CA 1
ATOM 598 C C . PHE A 1 79 ? 12.047 -39.031 0.109 1 98.75 79 PHE A C 1
ATOM 600 O O . PHE A 1 79 ? 13.234 -39.312 0.218 1 98.75 79 PHE A O 1
ATOM 607 N N . ALA A 1 80 ? 11.062 -39.875 -0.231 1 98.56 80 ALA A N 1
ATOM 608 C CA . ALA A 1 80 ? 11.281 -41.281 -0.595 1 98.56 80 ALA A CA 1
ATOM 609 C C . ALA A 1 80 ? 10.461 -41.656 -1.819 1 98.56 80 ALA A C 1
ATOM 611 O O . ALA A 1 80 ? 9.508 -40.938 -2.182 1 98.56 80 ALA A O 1
ATOM 612 N N . VAL A 1 81 ? 10.906 -42.75 -2.402 1 98.69 81 VAL A N 1
ATOM 613 C CA . VAL A 1 81 ? 10.141 -43.281 -3.52 1 98.69 81 VAL A CA 1
ATOM 614 C C . VAL A 1 81 ? 8.703 -43.562 -3.082 1 98.69 81 VAL A C 1
ATOM 616 O O . VAL A 1 81 ? 8.469 -44.094 -2.006 1 98.69 81 VAL A O 1
ATOM 619 N N . GLY A 1 82 ? 7.746 -43.062 -3.877 1 98.62 82 GLY A N 1
ATOM 620 C CA . GLY A 1 82 ? 6.34 -43.25 -3.555 1 98.62 82 GLY A CA 1
ATOM 621 C C . GLY A 1 82 ? 5.676 -41.969 -3.057 1 98.62 82 GLY A C 1
ATOM 622 O O . GLY A 1 82 ? 4.445 -41.844 -3.061 1 98.62 82 GLY A O 1
ATOM 623 N N . ASP A 1 83 ? 6.461 -41.031 -2.576 1 98.81 83 ASP A N 1
ATOM 624 C CA . ASP A 1 83 ? 5.906 -39.781 -2.082 1 98.81 83 ASP A CA 1
ATOM 625 C C . ASP A 1 83 ? 5.219 -39 -3.205 1 98.81 83 ASP A C 1
ATOM 627 O O . ASP A 1 83 ? 5.719 -38.938 -4.332 1 98.81 83 ASP A O 1
ATOM 631 N N . ARG A 1 84 ? 4.07 -38.375 -2.939 1 98.81 84 ARG A N 1
ATOM 632 C CA . ARG A 1 84 ? 3.387 -37.438 -3.836 1 98.81 84 ARG A CA 1
ATOM 633 C C . ARG A 1 84 ? 3.9 -36.031 -3.645 1 98.81 84 ARG A C 1
ATOM 635 O O . ARG A 1 84 ? 3.836 -35.469 -2.541 1 98.81 84 ARG A O 1
ATOM 642 N N . VAL A 1 85 ? 4.383 -35.406 -4.727 1 98.88 85 VAL A N 1
ATOM 643 C CA . VAL A 1 85 ? 5.059 -34.125 -4.52 1 98.88 85 VAL A CA 1
ATOM 644 C C . VAL A 1 85 ? 4.648 -33.125 -5.617 1 98.88 85 VAL A C 1
ATOM 646 O O . VAL A 1 85 ? 4.125 -33.531 -6.656 1 98.88 85 VAL A O 1
ATOM 649 N N . THR A 1 86 ? 4.781 -31.922 -5.367 1 98.81 86 THR A N 1
ATOM 650 C CA . THR A 1 86 ? 4.785 -30.812 -6.32 1 98.81 86 THR A CA 1
ATOM 651 C C . THR A 1 86 ? 6.004 -29.922 -6.105 1 98.81 86 THR A C 1
ATOM 653 O O . THR A 1 86 ? 6.66 -30 -5.066 1 98.81 86 THR A O 1
ATOM 656 N N . GLY A 1 87 ? 6.367 -29.219 -7.137 1 98.62 87 GLY A N 1
ATOM 657 C CA . GLY A 1 87 ? 7.457 -28.266 -7.023 1 98.62 87 GLY A CA 1
ATOM 658 C C . GLY A 1 87 ? 7.008 -26.891 -6.543 1 98.62 87 GLY A C 1
ATOM 659 O O . GLY A 1 87 ? 5.852 -26.516 -6.746 1 98.62 87 GLY A O 1
ATOM 660 N N . SER A 1 88 ? 7.957 -26.188 -5.945 1 98.62 88 SER A N 1
ATOM 661 C CA . SER A 1 88 ? 7.715 -24.797 -5.543 1 98.62 88 SER A CA 1
ATOM 662 C C . SER A 1 88 ? 7.906 -23.844 -6.715 1 98.62 88 SER A C 1
ATOM 664 O O . SER A 1 88 ? 8.766 -24.062 -7.57 1 98.62 88 SER A O 1
ATOM 666 N N . TYR A 1 89 ? 7.145 -22.812 -6.684 1 98.62 89 TYR A N 1
ATOM 667 C CA . TYR A 1 89 ? 7.176 -21.844 -7.781 1 98.62 89 TYR A CA 1
ATOM 668 C C . TYR A 1 89 ? 8.562 -21.234 -7.934 1 98.62 89 TYR A C 1
ATOM 670 O O . TYR A 1 89 ? 9.203 -21.391 -8.977 1 98.62 89 TYR A O 1
ATOM 678 N N . PHE A 1 90 ? 8.953 -20.453 -6.871 1 98.44 90 PHE A N 1
ATOM 679 C CA . PHE A 1 90 ? 10.344 -20.016 -6.754 1 98.44 90 PHE A CA 1
ATOM 680 C C . PHE A 1 90 ? 11.195 -21.094 -6.094 1 98.44 90 PHE A C 1
ATOM 682 O O . PHE A 1 90 ? 11.203 -21.219 -4.871 1 98.44 90 PHE A O 1
ATOM 689 N N . ALA A 1 91 ? 11.922 -21.734 -6.93 1 97.81 91 ALA A N 1
ATOM 690 C CA . ALA A 1 91 ? 12.531 -23 -6.535 1 97.81 91 ALA A CA 1
ATOM 691 C C . ALA A 1 91 ? 13.43 -22.828 -5.312 1 97.81 91 ALA A C 1
ATOM 693 O O . ALA A 1 91 ? 13.469 -23.688 -4.434 1 97.81 91 ALA A O 1
ATOM 694 N N . ARG A 1 92 ? 14.016 -21.672 -5.199 1 97.5 92 ARG A N 1
ATOM 695 C CA . ARG A 1 92 ? 15.039 -21.516 -4.168 1 97.5 92 ARG A CA 1
ATOM 696 C C . ARG A 1 92 ? 14.539 -20.609 -3.047 1 97.5 92 ARG A C 1
ATOM 698 O O . ARG A 1 92 ? 15.289 -20.281 -2.127 1 97.5 92 ARG A O 1
ATOM 705 N N . TRP A 1 93 ? 13.32 -20.172 -3.115 1 98.5 93 TRP A N 1
ATOM 706 C CA . TRP A 1 93 ? 12.758 -19.344 -2.053 1 98.5 93 TRP A CA 1
ATOM 707 C C . TRP A 1 93 ? 12.117 -20.203 -0.97 1 98.5 93 TRP A C 1
ATOM 709 O O . TRP A 1 93 ? 10.922 -20.484 -1.024 1 98.5 93 TRP A O 1
ATOM 719 N N . ILE A 1 94 ? 12.875 -20.453 0.029 1 98.12 94 ILE A N 1
ATOM 720 C CA . ILE A 1 94 ? 12.406 -21.344 1.08 1 98.12 94 ILE A CA 1
ATOM 721 C C . ILE A 1 94 ? 11.539 -20.578 2.068 1 98.12 94 ILE A C 1
ATOM 723 O O . ILE A 1 94 ? 10.461 -21.047 2.451 1 98.12 94 ILE A O 1
ATOM 727 N N . ASP A 1 95 ? 12.078 -19.406 2.562 1 96.81 95 ASP A N 1
ATOM 728 C CA . ASP A 1 95 ? 11.406 -18.562 3.537 1 96.81 95 ASP A CA 1
ATOM 729 C C . ASP A 1 95 ? 11.969 -17.141 3.518 1 96.81 95 ASP A C 1
ATOM 731 O O . ASP A 1 95 ? 12.953 -16.875 2.822 1 96.81 95 ASP A O 1
ATOM 735 N N . GLY A 1 96 ? 11.273 -16.281 4.305 1 94.88 96 GLY A N 1
ATOM 736 C CA . GLY A 1 96 ? 11.781 -14.922 4.43 1 94.88 96 GLY A CA 1
ATOM 737 C C . GLY A 1 96 ? 11.461 -14.055 3.227 1 94.88 96 GLY A C 1
ATOM 738 O O . GLY A 1 96 ? 10.523 -14.344 2.479 1 94.88 96 GLY A O 1
ATOM 739 N N . ARG A 1 97 ? 12.195 -12.977 3.055 1 93.81 97 ARG A N 1
ATOM 740 C CA . ARG A 1 97 ? 11.953 -12 1.995 1 93.81 97 ARG A CA 1
ATOM 741 C C . ARG A 1 97 ? 12.602 -12.445 0.688 1 93.81 97 ARG A C 1
ATOM 743 O O . ARG A 1 97 ? 13.703 -12.992 0.692 1 93.81 97 ARG A O 1
ATOM 750 N N . MET A 1 98 ? 11.953 -12.188 -0.371 1 95.69 98 MET A N 1
ATOM 751 C CA . MET A 1 98 ? 12.477 -12.406 -1.714 1 95.69 98 MET A CA 1
ATOM 752 C C . MET A 1 98 ? 13.672 -11.492 -1.984 1 95.69 98 MET A C 1
ATOM 754 O O . MET A 1 98 ? 13.703 -10.352 -1.512 1 95.69 98 MET A O 1
ATOM 758 N N . HIS A 1 99 ? 14.656 -12 -2.682 1 94 99 HIS A N 1
ATOM 759 C CA . HIS A 1 99 ? 15.789 -11.219 -3.16 1 94 99 HIS A CA 1
ATOM 760 C C . HIS A 1 99 ? 16.297 -11.734 -4.504 1 94 99 HIS A C 1
ATOM 762 O O . HIS A 1 99 ? 15.945 -12.852 -4.91 1 94 99 HIS A O 1
ATOM 768 N N . PRO A 1 100 ? 17.031 -10.984 -5.238 1 91 100 PRO A N 1
ATOM 769 C CA . PRO A 1 100 ? 17.438 -11.32 -6.605 1 91 100 PRO A CA 1
ATOM 770 C C . PRO A 1 100 ? 18.156 -12.664 -6.695 1 91 100 PRO A C 1
ATOM 772 O O . PRO A 1 100 ? 18.109 -13.328 -7.73 1 91 100 PRO A O 1
ATOM 775 N N . GLY A 1 101 ? 18.688 -13.117 -5.641 1 94.44 101 GLY A N 1
ATOM 776 C CA . GLY A 1 101 ? 19.469 -14.344 -5.668 1 94.44 101 GLY A CA 1
ATOM 777 C C . GLY A 1 101 ? 18.609 -15.594 -5.664 1 94.44 101 GLY A C 1
ATOM 778 O O . GLY A 1 101 ? 19.125 -16.703 -5.832 1 94.44 101 GLY A O 1
ATOM 779 N N . ILE A 1 102 ? 17.266 -15.438 -5.559 1 96.81 102 ILE A N 1
ATOM 780 C CA . ILE A 1 102 ? 16.438 -16.625 -5.434 1 96.81 102 ILE A CA 1
ATOM 781 C C . ILE A 1 102 ? 15.203 -16.5 -6.328 1 96.81 102 ILE A C 1
ATOM 783 O O . ILE A 1 102 ? 14.102 -16.875 -5.938 1 96.81 102 ILE A O 1
ATOM 787 N N . VAL A 1 103 ? 15.367 -15.961 -7.527 1 95.38 103 VAL A N 1
ATOM 788 C CA . VAL A 1 103 ? 14.219 -15.633 -8.367 1 95.38 103 VAL A CA 1
ATOM 789 C C . VAL A 1 103 ? 14 -16.75 -9.398 1 95.38 103 VAL A C 1
ATOM 791 O O . VAL A 1 103 ? 13.172 -16.609 -10.297 1 95.38 103 VAL A O 1
ATOM 794 N N . ASP A 1 104 ? 14.766 -17.859 -9.289 1 97.38 104 ASP A N 1
ATOM 795 C CA . ASP A 1 104 ? 14.617 -18.953 -10.25 1 97.38 104 ASP A CA 1
ATOM 796 C C . ASP A 1 104 ? 13.234 -19.594 -10.156 1 97.38 104 ASP A C 1
ATOM 798 O O . ASP A 1 104 ? 12.727 -19.828 -9.055 1 97.38 104 ASP A O 1
ATOM 802 N N . GLN A 1 105 ? 12.688 -19.875 -11.32 1 98.44 105 GLN A N 1
ATOM 803 C CA . GLN A 1 105 ? 11.32 -20.375 -11.391 1 98.44 105 GLN A CA 1
ATOM 804 C C . GLN A 1 105 ? 11.258 -21.672 -12.203 1 98.44 105 GLN A C 1
ATOM 806 O O . GLN A 1 105 ? 11.836 -21.75 -13.289 1 98.44 105 GLN A O 1
ATOM 811 N N . LEU A 1 106 ? 10.555 -22.609 -11.688 1 98.31 106 LEU A N 1
ATOM 812 C CA . LEU A 1 106 ? 10.227 -23.781 -12.5 1 98.31 106 LEU A CA 1
ATOM 813 C C . LEU A 1 106 ? 9.438 -23.375 -13.742 1 98.31 106 LEU A C 1
ATOM 815 O O . LEU A 1 106 ? 8.508 -22.578 -13.656 1 98.31 106 LEU A O 1
ATOM 819 N N . GLY A 1 107 ? 9.867 -23.906 -14.906 1 98.06 107 GLY A N 1
ATOM 820 C CA . GLY A 1 107 ? 9.156 -23.625 -16.141 1 98.06 107 GLY A CA 1
ATOM 821 C C . GLY A 1 107 ? 9.578 -22.328 -16.797 1 98.06 107 GLY A C 1
ATOM 822 O O . GLY A 1 107 ? 8.945 -21.875 -17.766 1 98.06 107 GLY A O 1
ATOM 823 N N . CYS A 1 108 ? 10.586 -21.672 -16.234 1 98.06 108 CYS A N 1
ATOM 824 C CA . CYS A 1 108 ? 11.102 -20.422 -16.812 1 98.06 108 CYS A CA 1
ATOM 825 C C . CYS A 1 108 ? 12.625 -20.422 -16.828 1 98.06 108 CYS A C 1
ATOM 827 O O . CYS A 1 108 ? 13.242 -20.656 -17.875 1 98.06 108 CYS A O 1
ATOM 829 N N . THR A 1 109 ? 13.266 -20.328 -15.672 1 97.69 109 THR A N 1
ATOM 830 C CA . THR A 1 109 ? 14.719 -20.344 -15.594 1 97.69 109 THR A CA 1
ATOM 831 C C . THR A 1 109 ? 15.227 -21.734 -15.242 1 97.69 109 THR A C 1
ATOM 833 O O . THR A 1 109 ? 16.406 -22.047 -15.398 1 97.69 109 THR A O 1
ATOM 836 N N . LEU A 1 110 ? 14.375 -22.531 -14.719 1 98 110 LEU A N 1
ATOM 837 C CA . LEU A 1 110 ? 14.578 -23.953 -14.461 1 98 110 LEU A CA 1
ATOM 838 C C . LEU A 1 110 ? 13.547 -24.797 -15.195 1 98 110 LEU A C 1
ATOM 840 O O . LEU A 1 110 ? 12.398 -24.375 -15.359 1 98 110 LEU A O 1
ATOM 844 N N . ASN A 1 111 ? 13.93 -25.969 -15.617 1 98 111 ASN A N 1
ATOM 845 C CA . ASN A 1 111 ? 12.969 -26.828 -16.297 1 98 111 ASN A CA 1
ATOM 846 C C . ASN A 1 111 ? 11.727 -27.062 -15.438 1 98 111 ASN A C 1
ATOM 848 O O . ASN A 1 111 ? 11.836 -27.281 -14.234 1 98 111 ASN A O 1
ATOM 852 N N . GLY A 1 112 ? 10.609 -27.016 -16.156 1 98.12 112 GLY A N 1
ATOM 853 C CA . GLY A 1 112 ? 9.336 -27.156 -15.461 1 98.12 112 GLY A CA 1
ATOM 854 C C . GLY A 1 112 ? 8.805 -28.578 -15.484 1 98.12 112 GLY A C 1
ATOM 855 O O . GLY A 1 112 ? 9.57 -29.531 -15.414 1 98.12 112 GLY A O 1
ATOM 856 N N . MET A 1 113 ? 7.5 -28.625 -15.5 1 98.31 113 MET A N 1
ATOM 857 C CA . MET A 1 113 ? 6.871 -29.906 -15.156 1 98.31 113 MET A CA 1
ATOM 858 C C . MET A 1 113 ? 6.172 -30.5 -16.359 1 98.31 113 MET A C 1
ATOM 860 O O . MET A 1 113 ? 5.668 -31.625 -16.297 1 98.31 113 MET A O 1
ATOM 864 N N . LEU A 1 114 ? 6.148 -29.828 -17.484 1 98.38 114 LEU A N 1
ATOM 865 C CA . LEU A 1 114 ? 5.457 -30.359 -18.656 1 98.38 114 LEU A CA 1
ATOM 866 C C . LEU A 1 114 ? 6.301 -31.438 -19.328 1 98.38 114 LEU A C 1
ATOM 868 O O . LEU A 1 114 ? 6.711 -31.266 -20.484 1 98.38 114 LEU A O 1
ATOM 872 N N . SER A 1 115 ? 6.484 -32.5 -18.672 1 98.25 115 SER A N 1
ATOM 873 C CA . SER A 1 115 ? 7.297 -33.656 -19.031 1 98.25 115 SER A CA 1
ATOM 874 C C . SER A 1 115 ? 6.801 -34.906 -18.312 1 98.25 115 SER A C 1
ATOM 876 O O . SER A 1 115 ? 6.172 -34.812 -17.266 1 98.25 115 SER A O 1
ATOM 878 N N . GLU A 1 116 ? 7.082 -36.031 -18.969 1 98.25 116 GLU A N 1
ATOM 879 C CA . GLU A 1 116 ? 6.684 -37.281 -18.312 1 98.25 116 GLU A CA 1
ATOM 880 C C . GLU A 1 116 ? 7.414 -37.469 -16.984 1 98.25 116 GLU A C 1
ATOM 882 O O . GLU A 1 116 ? 6.844 -38 -16.031 1 98.25 116 GLU A O 1
ATOM 887 N N . TYR A 1 117 ? 8.688 -37.094 -17 1 98.25 117 TYR A N 1
ATOM 888 C CA . TYR A 1 117 ? 9.5 -37.094 -15.789 1 98.25 117 TYR A CA 1
ATOM 889 C C . TYR A 1 117 ? 10.203 -35.75 -15.586 1 98.25 117 TYR A C 1
ATOM 891 O O . TYR A 1 117 ? 10.617 -35.125 -16.547 1 98.25 117 TYR A O 1
ATOM 899 N N . ALA A 1 118 ? 10.375 -35.406 -14.352 1 98 118 ALA A N 1
ATOM 900 C CA . ALA A 1 118 ? 11.039 -34.125 -14.008 1 98 118 ALA A CA 1
ATOM 901 C C . ALA A 1 118 ? 12.062 -34.344 -12.891 1 98 118 ALA A C 1
ATOM 903 O O . ALA A 1 118 ? 11.82 -35.094 -11.953 1 98 118 ALA A O 1
ATOM 904 N N . LEU A 1 119 ? 13.172 -33.719 -13.016 1 98.19 119 LEU A N 1
ATOM 905 C CA . LEU A 1 119 ? 14.172 -33.688 -11.961 1 98.19 119 LEU A CA 1
ATOM 906 C C . LEU A 1 119 ? 13.992 -32.469 -11.078 1 98.19 119 LEU A C 1
ATOM 908 O O . LEU A 1 119 ? 13.945 -31.328 -11.586 1 98.19 119 LEU A O 1
ATOM 912 N N . LEU A 1 120 ? 13.867 -32.656 -9.797 1 98.56 120 LEU A N 1
ATOM 913 C CA . LEU A 1 120 ? 13.781 -31.578 -8.828 1 98.56 120 LEU A CA 1
ATOM 914 C C . LEU A 1 120 ? 14.828 -31.734 -7.73 1 98.56 120 LEU A C 1
ATOM 916 O O . LEU A 1 120 ? 15.078 -32.844 -7.266 1 98.56 120 LEU A O 1
ATOM 920 N N . ASP A 1 121 ? 15.477 -30.547 -7.395 1 98.5 121 ASP A N 1
ATOM 921 C CA . ASP A 1 121 ? 16.156 -30.578 -6.098 1 98.5 121 ASP A CA 1
ATOM 922 C C . ASP A 1 121 ? 15.164 -30.844 -4.969 1 98.5 121 ASP A C 1
ATOM 924 O O . ASP A 1 121 ? 14.055 -30.312 -4.965 1 98.5 121 ASP A O 1
ATOM 928 N N . GLU A 1 122 ? 15.578 -31.672 -4.004 1 98.44 122 GLU A N 1
ATOM 929 C CA . GLU A 1 122 ? 14.656 -32.031 -2.93 1 98.44 122 GLU A CA 1
ATOM 930 C C . GLU A 1 122 ? 14.156 -30.781 -2.203 1 98.44 122 GLU A C 1
ATOM 932 O O . GLU A 1 122 ? 13.055 -30.781 -1.653 1 98.44 122 GLU A O 1
ATOM 937 N N . GLN A 1 123 ? 14.922 -29.672 -2.24 1 98.06 123 GLN A N 1
ATOM 938 C CA . GLN A 1 123 ? 14.547 -28.438 -1.551 1 98.06 123 GLN A CA 1
ATOM 939 C C . GLN A 1 123 ? 13.5 -27.656 -2.346 1 98.06 123 GLN A C 1
ATOM 941 O O . GLN A 1 123 ? 12.891 -26.719 -1.827 1 98.06 123 GLN A O 1
ATOM 946 N N . TRP A 1 124 ? 13.227 -28.094 -3.578 1 98.38 124 TRP A N 1
ATOM 947 C CA . TRP A 1 124 ? 12.258 -27.391 -4.414 1 98.38 124 TRP A CA 1
ATOM 948 C C . TRP A 1 124 ? 10.867 -27.984 -4.254 1 98.38 124 TRP A C 1
ATOM 950 O O . TRP A 1 124 ? 9.883 -27.422 -4.746 1 98.38 124 TRP A O 1
ATOM 960 N N . ALA A 1 125 ? 10.75 -29.125 -3.58 1 98.69 125 ALA A N 1
ATOM 961 C CA . ALA A 1 125 ? 9.516 -29.891 -3.613 1 98.69 125 ALA A CA 1
ATOM 962 C C . ALA A 1 125 ? 8.828 -29.891 -2.25 1 98.69 125 ALA A C 1
ATOM 964 O O . ALA A 1 125 ? 9.461 -29.609 -1.229 1 98.69 125 ALA A O 1
ATOM 965 N N . VAL A 1 126 ? 7.551 -30.109 -2.285 1 98.88 126 VAL A N 1
ATOM 966 C CA . VAL A 1 126 ? 6.754 -30.297 -1.078 1 98.88 126 VAL A CA 1
ATOM 967 C C . VAL A 1 126 ? 5.812 -31.484 -1.264 1 98.88 126 VAL A C 1
ATOM 969 O O . VAL A 1 126 ? 5.504 -31.875 -2.395 1 98.88 126 VAL A O 1
ATOM 972 N N . ARG A 1 127 ? 5.383 -32.031 -0.188 1 98.81 127 ARG A N 1
ATOM 973 C CA . ARG A 1 127 ? 4.453 -33.156 -0.22 1 98.81 127 ARG A CA 1
ATOM 974 C C . ARG A 1 127 ? 3.027 -32.688 -0.478 1 98.81 127 ARG A C 1
ATOM 976 O O . ARG A 1 127 ? 2.65 -31.594 -0.072 1 98.81 127 ARG A O 1
ATOM 983 N N . LEU A 1 128 ? 2.32 -33.531 -1.105 1 98.81 128 LEU A N 1
A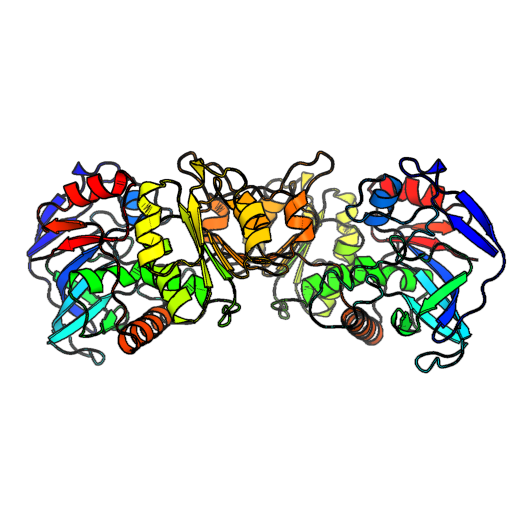TOM 984 C CA . LEU A 1 128 ? 0.93 -33.25 -1.439 1 98.81 128 LEU A CA 1
ATOM 985 C C . LEU A 1 128 ? -0.021 -34.031 -0.536 1 98.81 128 LEU A C 1
ATOM 987 O O . LEU A 1 128 ? 0.265 -35.156 -0.159 1 98.81 128 LEU A O 1
ATOM 991 N N . PRO A 1 129 ? -1.188 -33.406 -0.276 1 98.5 129 PRO A N 1
ATOM 992 C CA . PRO A 1 129 ? -2.209 -34.156 0.465 1 98.5 129 PRO A CA 1
ATOM 993 C C . PRO A 1 129 ? -2.701 -35.406 -0.288 1 98.5 129 PRO A C 1
ATOM 995 O O . PRO A 1 129 ? -2.857 -35.344 -1.511 1 98.5 129 PRO A O 1
ATOM 998 N N . ASP A 1 130 ? -3.146 -36.344 0.404 1 97.81 130 ASP A N 1
ATOM 999 C CA . ASP A 1 130 ? -3.492 -37.656 -0.174 1 97.81 130 ASP A CA 1
ATOM 1000 C C . ASP A 1 130 ? -4.887 -37.625 -0.795 1 97.81 130 ASP A C 1
ATOM 1002 O O . ASP A 1 130 ? -5.191 -38.406 -1.69 1 97.81 130 ASP A O 1
ATOM 1006 N N . HIS A 1 131 ? -5.668 -36.688 -0.322 1 98.5 131 HIS A N 1
ATOM 1007 C CA . HIS A 1 131 ? -7.062 -36.75 -0.751 1 98.5 131 HIS A CA 1
ATOM 1008 C C . HIS A 1 131 ? -7.223 -36.188 -2.158 1 98.5 131 HIS A C 1
ATOM 1010 O O . HIS A 1 131 ? -8.273 -36.344 -2.779 1 98.5 131 HIS A O 1
ATOM 1016 N N . LEU A 1 132 ? -6.23 -35.594 -2.689 1 98.75 132 LEU A N 1
ATOM 1017 C CA . LEU A 1 132 ? -6.316 -34.906 -3.973 1 98.75 132 LEU A CA 1
ATOM 1018 C C . LEU A 1 132 ? -6.031 -35.875 -5.125 1 98.75 132 LEU A C 1
ATOM 1020 O O . LEU A 1 132 ? -5.133 -36.719 -5.035 1 98.75 132 LEU A O 1
ATOM 1024 N N . SER A 1 133 ? -6.879 -35.719 -6.199 1 98.69 133 SER A N 1
ATOM 1025 C CA . SER A 1 133 ? -6.457 -36.312 -7.461 1 98.69 133 SER A CA 1
ATOM 1026 C C . SER A 1 133 ? -5.195 -35.656 -7.992 1 98.69 133 SER A C 1
ATOM 1028 O O . SER A 1 133 ? -4.801 -34.594 -7.512 1 98.69 133 SER A O 1
ATOM 1030 N N . TRP A 1 134 ? -4.527 -36.281 -8.945 1 98.44 134 TRP A N 1
ATOM 1031 C CA . TRP A 1 134 ? -3.33 -35.688 -9.539 1 98.44 134 TRP A CA 1
ATOM 1032 C C . TRP A 1 134 ? -3.658 -34.375 -10.227 1 98.44 134 TRP A C 1
ATOM 1034 O O . TRP A 1 134 ? -2.887 -33.438 -10.148 1 98.44 134 TRP A O 1
ATOM 1044 N N . GLN A 1 135 ? -4.836 -34.344 -10.93 1 98.44 135 GLN A N 1
ATOM 1045 C CA . GLN A 1 135 ? -5.27 -33.125 -11.594 1 98.44 135 GLN A CA 1
ATOM 1046 C C . GLN A 1 135 ? -5.465 -31.984 -10.586 1 98.44 135 GLN A C 1
ATOM 1048 O O . GLN A 1 135 ? -5.008 -30.859 -10.805 1 98.44 135 GLN A O 1
ATOM 1053 N N . GLU A 1 136 ? -6.094 -32.281 -9.516 1 98.69 136 GLU A N 1
ATOM 1054 C CA . GLU A 1 136 ? -6.316 -31.312 -8.453 1 98.69 136 GLU A CA 1
ATOM 1055 C C . GLU A 1 136 ? -4.996 -30.875 -7.824 1 98.69 136 GLU A C 1
ATOM 1057 O O . GLU A 1 136 ? -4.758 -29.672 -7.645 1 98.69 136 GLU A O 1
ATOM 1062 N N . ALA A 1 137 ? -4.109 -31.781 -7.582 1 98.69 137 ALA A N 1
ATOM 1063 C CA . ALA A 1 137 ? -2.844 -31.547 -6.895 1 98.69 137 ALA A CA 1
ATOM 1064 C C . ALA A 1 137 ? -1.92 -30.672 -7.734 1 98.69 137 ALA A C 1
ATOM 1066 O O . ALA A 1 137 ? -1.059 -29.969 -7.195 1 98.69 137 ALA A O 1
ATOM 1067 N N . ALA A 1 138 ? -2.135 -30.625 -9 1 98.69 138 ALA A N 1
ATOM 1068 C CA . ALA A 1 138 ? -1.239 -29.922 -9.922 1 98.69 138 ALA A CA 1
ATOM 1069 C C . ALA A 1 138 ? -1.577 -28.438 -10 1 98.69 138 ALA A C 1
ATOM 1071 O O . ALA A 1 138 ? -0.995 -27.703 -10.805 1 98.69 138 ALA A O 1
ATOM 1072 N N . THR A 1 139 ? -2.502 -27.953 -9.133 1 98.69 139 THR A N 1
ATOM 1073 C CA . THR A 1 139 ? -3.049 -26.625 -9.414 1 98.69 139 THR A CA 1
ATOM 1074 C C . THR A 1 139 ? -2.607 -25.625 -8.359 1 98.69 139 THR A C 1
ATOM 1076 O O . THR A 1 139 ? -2.91 -24.422 -8.461 1 98.69 139 THR A O 1
ATOM 1079 N N . PHE A 1 140 ? -1.785 -25.969 -7.391 1 98.81 140 PHE A N 1
ATOM 1080 C CA . PHE A 1 140 ? -1.607 -25.172 -6.184 1 98.81 140 PHE A CA 1
ATOM 1081 C C . PHE A 1 140 ? -0.359 -24.297 -6.293 1 98.81 140 PHE A C 1
ATOM 1083 O O . PHE A 1 140 ? -0.29 -23.234 -5.688 1 98.81 140 PHE A O 1
ATOM 1090 N N . THR A 1 141 ? 0.611 -24.719 -7.039 1 98.69 141 THR A N 1
ATOM 1091 C CA . THR A 1 141 ? 1.964 -24.172 -6.984 1 98.69 141 THR A CA 1
ATOM 1092 C C . THR A 1 141 ? 1.957 -22.672 -7.289 1 98.69 141 THR A C 1
ATOM 1094 O O . THR A 1 141 ? 2.598 -21.891 -6.586 1 98.69 141 THR A O 1
ATOM 1097 N N . CYS A 1 142 ? 1.224 -22.297 -8.328 1 98.75 142 CYS A N 1
ATOM 1098 C CA . CYS A 1 142 ? 1.219 -20.875 -8.703 1 98.75 142 CYS A CA 1
ATOM 1099 C C . CYS A 1 142 ? -0.067 -20.203 -8.258 1 98.75 142 CYS A C 1
ATOM 1101 O O . CYS A 1 142 ? -0.064 -19.438 -7.285 1 98.75 142 CYS A O 1
ATOM 1103 N N . ALA A 1 143 ? -1.219 -20.562 -8.805 1 98.62 143 ALA A N 1
ATOM 1104 C CA . ALA A 1 143 ? -2.49 -19.891 -8.539 1 98.62 143 ALA A CA 1
ATOM 1105 C C . ALA A 1 143 ? -2.906 -20.047 -7.086 1 98.62 143 ALA A C 1
ATOM 1107 O O . ALA A 1 143 ? -3.271 -19.078 -6.426 1 98.62 143 ALA A O 1
ATOM 1108 N N . GLY A 1 144 ? -2.871 -21.25 -6.594 1 98.81 144 GLY A N 1
ATOM 1109 C CA . GLY A 1 144 ? -3.221 -21.484 -5.203 1 98.81 144 GLY A CA 1
ATOM 1110 C C . GLY A 1 144 ? -2.354 -20.719 -4.227 1 98.81 144 GLY A C 1
ATOM 1111 O O . GLY A 1 144 ? -2.865 -20.031 -3.34 1 98.81 144 GLY A O 1
ATOM 1112 N N . LEU A 1 145 ? -1.07 -20.844 -4.422 1 98.88 145 LEU A N 1
ATOM 1113 C CA . LEU A 1 145 ? -0.128 -20.188 -3.521 1 98.88 145 LEU A CA 1
ATOM 1114 C C . LEU A 1 145 ? -0.239 -18.672 -3.629 1 98.88 145 LEU A C 1
ATOM 1116 O O . LEU A 1 145 ? -0.085 -17.969 -2.633 1 98.88 145 LEU A O 1
ATOM 1120 N N . THR A 1 146 ? -0.511 -18.156 -4.82 1 98.69 146 THR A N 1
ATOM 1121 C CA . THR A 1 146 ? -0.736 -16.719 -5 1 98.69 146 THR A CA 1
ATOM 1122 C C . THR A 1 146 ? -1.925 -16.25 -4.164 1 98.69 146 THR A C 1
ATOM 1124 O O . THR A 1 146 ? -1.829 -15.258 -3.439 1 98.69 146 THR A O 1
ATOM 1127 N N . ALA A 1 147 ? -3.002 -16.953 -4.262 1 98.81 147 ALA A N 1
ATOM 1128 C CA . ALA A 1 147 ? -4.203 -16.609 -3.508 1 98.81 147 ALA A CA 1
ATOM 1129 C C . ALA A 1 147 ? -3.955 -16.703 -2.006 1 98.81 147 ALA A C 1
ATOM 1131 O O . ALA A 1 147 ? -4.367 -15.828 -1.247 1 98.81 147 ALA A O 1
ATOM 1132 N N . TRP A 1 148 ? -3.277 -17.75 -1.604 1 98.75 148 TRP A N 1
ATOM 1133 C CA . TRP A 1 148 ? -2.953 -17.938 -0.195 1 98.75 148 TRP A CA 1
ATOM 1134 C C . TRP A 1 148 ? -2.1 -16.797 0.335 1 98.75 148 TRP A C 1
ATOM 1136 O O . TRP A 1 148 ? -2.402 -16.219 1.385 1 98.75 148 TRP A O 1
ATOM 1146 N N . SER A 1 149 ? -1.091 -16.484 -0.416 1 98.38 149 SER A N 1
ATOM 1147 C CA . SER A 1 149 ? -0.199 -15.391 -0.023 1 98.38 149 SER A CA 1
ATOM 1148 C C . SER A 1 149 ? -0.94 -14.062 0.033 1 98.38 149 SER A C 1
ATOM 1150 O O . SER A 1 149 ? -0.66 -13.227 0.893 1 98.38 149 SER A O 1
ATOM 1152 N N . ALA A 1 150 ? -1.84 -13.852 -0.87 1 98.25 150 ALA A N 1
ATOM 1153 C CA . ALA A 1 150 ? -2.619 -12.617 -0.899 1 98.25 150 ALA A CA 1
ATOM 1154 C C . ALA A 1 150 ? -3.449 -12.461 0.372 1 98.25 150 ALA A C 1
ATOM 1156 O O . ALA A 1 150 ? -3.568 -11.359 0.912 1 98.25 150 ALA A O 1
ATOM 1157 N N . LEU A 1 151 ? -3.959 -13.531 0.877 1 98.38 151 LEU A N 1
ATOM 1158 C CA . LEU A 1 151 ? -4.891 -13.492 1.999 1 98.38 151 LEU A CA 1
ATOM 1159 C C . LEU A 1 151 ? -4.145 -13.555 3.328 1 98.38 151 LEU A C 1
ATOM 1161 O O . LEU A 1 151 ? -4.664 -13.125 4.359 1 98.38 151 LEU A O 1
ATOM 1165 N N . THR A 1 152 ? -2.869 -14.055 3.309 1 96.25 152 THR A N 1
ATOM 1166 C CA . THR A 1 152 ? -2.23 -14.336 4.59 1 96.25 152 THR A CA 1
ATOM 1167 C C . THR A 1 152 ? -0.943 -13.531 4.742 1 96.25 152 THR A C 1
ATOM 1169 O O . THR A 1 152 ? -0.306 -13.57 5.797 1 96.25 152 THR A O 1
ATOM 1172 N N . GLY A 1 153 ? -0.446 -12.852 3.768 1 88.75 153 GLY A N 1
ATOM 1173 C CA . GLY A 1 153 ? 0.843 -12.18 3.773 1 88.75 153 GLY A CA 1
ATOM 1174 C C . GLY A 1 153 ? 0.858 -10.922 4.629 1 88.75 153 GLY A C 1
ATOM 1175 O O . GLY A 1 153 ? 1.914 -10.508 5.113 1 88.75 153 GLY A O 1
ATOM 1176 N N . SER A 1 154 ? -0.167 -10.172 4.672 1 80.5 154 SER A N 1
ATOM 1177 C CA . SER A 1 154 ? -0.293 -8.969 5.48 1 80.5 154 SER A CA 1
ATOM 1178 C C . SER A 1 154 ? -1.318 -9.148 6.594 1 80.5 154 SER A C 1
ATOM 1180 O O . SER A 1 154 ? -1.402 -10.219 7.195 1 80.5 154 SER A O 1
ATOM 1182 N N . GLU A 1 155 ? -2.002 -8.062 6.938 1 85.06 155 GLU A N 1
ATOM 1183 C CA . GLU A 1 155 ? -3.084 -8.211 7.902 1 85.06 155 GLU A CA 1
ATOM 1184 C C . GLU A 1 155 ? -4.133 -9.203 7.406 1 85.06 155 GLU A C 1
ATOM 1186 O O . GLU A 1 155 ? -4.801 -8.953 6.398 1 85.06 155 GLU A O 1
ATOM 1191 N N . ILE A 1 156 ? -4.215 -10.328 8.117 1 94.06 156 ILE A N 1
ATOM 1192 C CA . ILE A 1 156 ? -5.117 -11.422 7.758 1 94.06 156 ILE A CA 1
ATOM 1193 C C . ILE A 1 156 ? -6.559 -11.023 8.062 1 94.06 156 ILE A C 1
ATOM 1195 O O . ILE A 1 156 ? -6.859 -10.555 9.164 1 94.06 156 ILE A O 1
ATOM 1199 N N . PRO A 1 157 ? -7.461 -11.164 7.012 1 97 157 PRO A N 1
ATOM 1200 C CA . PRO A 1 157 ? -8.859 -10.875 7.316 1 97 157 PRO A CA 1
ATOM 1201 C C . PRO A 1 157 ? -9.422 -11.773 8.414 1 97 157 PRO A C 1
ATOM 1203 O O . PRO A 1 157 ? -9.07 -12.953 8.492 1 97 157 PRO A O 1
ATOM 1206 N N . LYS A 1 158 ? -10.266 -11.211 9.273 1 96.62 158 LYS A N 1
ATOM 1207 C CA . LYS A 1 158 ? -10.867 -11.945 10.383 1 96.62 158 LYS A CA 1
ATOM 1208 C C . LYS A 1 158 ? -12.195 -12.578 9.961 1 96.62 158 LYS A C 1
ATOM 1210 O O . LYS A 1 158 ? -12.836 -12.109 9.023 1 96.62 158 LYS A O 1
ATOM 1215 N N . PRO A 1 159 ? -12.523 -13.664 10.711 1 97.75 159 PRO A N 1
ATOM 1216 C CA . PRO A 1 159 ? -13.836 -14.25 10.414 1 97.75 159 PRO A CA 1
ATOM 1217 C C . PRO A 1 159 ? -14.961 -13.219 10.438 1 97.75 159 PRO A C 1
ATOM 1219 O O . PRO A 1 159 ? -14.992 -12.352 11.312 1 97.75 159 PRO A O 1
ATOM 1222 N N . GLY A 1 160 ? -15.797 -13.281 9.445 1 98.5 160 GLY A N 1
ATOM 1223 C CA . GLY A 1 160 ? -16.938 -12.383 9.367 1 98.5 160 GLY A CA 1
ATOM 1224 C C . GLY A 1 160 ? -16.672 -11.141 8.547 1 98.5 160 GLY A C 1
ATOM 1225 O O . GLY A 1 160 ? -17.609 -10.461 8.117 1 98.5 160 GLY A O 1
ATOM 1226 N N . GLN A 1 161 ? -15.43 -10.781 8.258 1 98.5 161 GLN A N 1
ATOM 1227 C CA . GLN A 1 161 ? -15.086 -9.617 7.445 1 98.5 161 GLN A CA 1
ATOM 1228 C C . GLN A 1 161 ? -15.227 -9.93 5.957 1 98.5 161 GLN A C 1
ATOM 1230 O O . GLN A 1 161 ? -15.211 -11.094 5.555 1 98.5 161 GLN A O 1
ATOM 1235 N N . TRP A 1 162 ? -15.383 -8.922 5.148 1 98.81 162 TRP A N 1
ATOM 1236 C CA . TRP A 1 162 ? -15.664 -9.078 3.727 1 98.81 162 TRP A CA 1
ATOM 1237 C C . TRP A 1 162 ? -14.375 -9.062 2.91 1 98.81 162 TRP A C 1
ATOM 1239 O O . TRP A 1 162 ? -13.547 -8.172 3.068 1 98.81 162 TRP A O 1
ATOM 1249 N N . VAL A 1 163 ? -14.25 -10.039 2.076 1 98.88 163 VAL A N 1
ATOM 1250 C CA . VAL A 1 163 ? -13.18 -10.156 1.087 1 98.88 163 VAL A CA 1
ATOM 1251 C C . VAL A 1 163 ? -13.766 -10.086 -0.32 1 98.88 163 VAL A C 1
ATOM 1253 O O . VAL A 1 163 ? -14.836 -10.641 -0.581 1 98.88 163 VAL A O 1
ATOM 1256 N N . LEU A 1 164 ? -13.094 -9.375 -1.204 1 98.94 164 LEU A N 1
ATOM 1257 C CA . LEU A 1 164 ? -13.547 -9.25 -2.586 1 98.94 164 LEU A CA 1
ATOM 1258 C C . LEU A 1 164 ? -12.617 -10.008 -3.531 1 98.94 164 LEU A C 1
ATOM 1260 O O . LEU A 1 164 ? -11.398 -9.828 -3.48 1 98.94 164 LEU A O 1
ATOM 1264 N N . VAL A 1 165 ? -13.156 -10.836 -4.328 1 98.81 165 VAL A N 1
ATOM 1265 C CA . VAL A 1 165 ? -12.422 -11.5 -5.402 1 98.81 165 VAL A CA 1
ATOM 1266 C C . VAL A 1 165 ? -12.984 -11.062 -6.754 1 98.81 165 VAL A C 1
ATOM 1268 O O . VAL A 1 165 ? -14.18 -10.805 -6.887 1 98.81 165 VAL A O 1
ATOM 1271 N N . ILE A 1 166 ? -12.148 -10.984 -7.711 1 98 166 ILE A N 1
ATOM 1272 C CA . ILE A 1 166 ? -12.516 -10.492 -9.031 1 98 166 ILE A CA 1
ATOM 1273 C C . ILE A 1 166 ? -12.266 -11.578 -10.078 1 98 166 ILE A C 1
ATOM 1275 O O . ILE A 1 166 ? -11.125 -12.016 -10.258 1 98 166 ILE A O 1
ATOM 1279 N N . GLY A 1 167 ? -13.352 -11.922 -10.781 1 96.12 167 GLY A N 1
ATOM 1280 C CA . GLY A 1 167 ? -13.25 -12.898 -11.844 1 96.12 167 GLY A CA 1
ATOM 1281 C C . GLY A 1 167 ? -13.477 -14.32 -11.367 1 96.12 167 GLY A C 1
ATOM 1282 O O . GLY A 1 167 ? -14.016 -14.539 -10.281 1 96.12 167 GLY A O 1
ATOM 1283 N N . SER A 1 168 ? -13.203 -15.266 -12.297 1 96.31 168 SER A N 1
ATOM 1284 C CA . SER A 1 168 ? -13.422 -16.688 -12.023 1 96.31 168 SER A CA 1
ATOM 1285 C C . SER A 1 168 ? -12.227 -17.531 -12.453 1 96.31 168 SER A C 1
ATOM 1287 O O . SER A 1 168 ? -12.359 -18.734 -12.672 1 96.31 168 SER A O 1
ATOM 1289 N N . GLY A 1 169 ? -11.117 -16.906 -12.625 1 96 169 GLY A N 1
ATOM 1290 C CA . GLY A 1 169 ? -9.898 -17.641 -12.906 1 96 169 GLY A CA 1
ATOM 1291 C C . GLY A 1 169 ? -9.352 -18.375 -11.695 1 96 169 GLY A C 1
ATOM 1292 O O . GLY A 1 169 ? -9.977 -18.375 -10.633 1 96 169 GLY A O 1
ATOM 1293 N N . GLY A 1 170 ? -8.219 -19.031 -11.914 1 97.31 170 GLY A N 1
ATOM 1294 C CA . GLY A 1 170 ? -7.637 -19.859 -10.875 1 97.31 170 GLY A CA 1
ATOM 1295 C C . GLY A 1 170 ? -7.387 -19.109 -9.578 1 97.31 170 GLY A C 1
ATOM 1296 O O . GLY A 1 170 ? -7.828 -19.531 -8.516 1 97.31 170 GLY A O 1
ATOM 1297 N N . VAL A 1 171 ? -6.715 -17.969 -9.641 1 98.31 171 VAL A N 1
ATOM 1298 C CA . VAL A 1 171 ? -6.375 -17.203 -8.445 1 98.31 171 VAL A CA 1
ATOM 1299 C C . VAL A 1 171 ? -7.648 -16.734 -7.746 1 98.31 171 VAL A C 1
ATOM 1301 O O . VAL A 1 171 ? -7.77 -16.844 -6.523 1 98.31 171 VAL A O 1
ATOM 1304 N N . ALA A 1 172 ? -8.594 -16.25 -8.484 1 98.25 172 ALA A N 1
ATOM 1305 C CA . ALA A 1 172 ? -9.844 -15.75 -7.918 1 98.25 172 ALA A CA 1
ATOM 1306 C C . ALA A 1 172 ? -10.594 -16.844 -7.176 1 98.25 172 ALA A C 1
ATOM 1308 O O . ALA A 1 172 ? -11.07 -16.641 -6.059 1 98.25 172 ALA A O 1
ATOM 1309 N N . LEU A 1 173 ? -10.703 -18 -7.77 1 98.75 173 LEU A N 1
ATOM 1310 C CA . LEU A 1 173 ? -11.492 -19.062 -7.164 1 98.75 173 LEU A CA 1
ATOM 1311 C C . LEU A 1 173 ? -10.773 -19.641 -5.945 1 98.75 173 LEU A C 1
ATOM 1313 O O . LEU A 1 173 ? -11.414 -20 -4.953 1 98.75 173 LEU A O 1
ATOM 1317 N N . PHE A 1 174 ? -9.438 -19.766 -6.023 1 98.88 174 PHE A N 1
ATOM 1318 C CA . PHE A 1 174 ? -8.703 -20.172 -4.828 1 98.88 174 PHE A CA 1
ATOM 1319 C C . PHE A 1 174 ? -8.883 -19.141 -3.713 1 98.88 174 PHE A C 1
ATOM 1321 O O . PHE A 1 174 ? -9.055 -19.516 -2.549 1 98.88 174 PHE A O 1
ATOM 1328 N N . ALA A 1 175 ? -8.805 -17.875 -4.059 1 98.88 175 ALA A N 1
ATOM 1329 C CA . ALA A 1 175 ? -8.992 -16.828 -3.059 1 98.88 175 ALA A CA 1
ATOM 1330 C C . ALA A 1 175 ? -10.367 -16.922 -2.408 1 98.88 175 ALA A C 1
ATOM 1332 O O . ALA A 1 175 ? -10.492 -16.766 -1.192 1 98.88 175 ALA A O 1
ATOM 1333 N N . LEU A 1 176 ? -11.383 -17.141 -3.246 1 98.88 176 LEU A N 1
ATOM 1334 C CA . LEU A 1 176 ? -12.727 -17.359 -2.729 1 98.88 176 LEU A CA 1
ATOM 1335 C C . LEU A 1 176 ? -12.758 -18.516 -1.735 1 98.88 176 LEU A C 1
ATOM 1337 O O . LEU A 1 176 ? -13.227 -18.359 -0.606 1 98.88 176 LEU A O 1
ATOM 1341 N N . GLN A 1 177 ? -12.203 -19.578 -2.09 1 98.88 177 GLN A N 1
ATOM 1342 C CA . GLN A 1 177 ? -12.234 -20.766 -1.256 1 98.88 177 GLN A CA 1
ATOM 1343 C C . GLN A 1 177 ? -11.453 -20.562 0.036 1 98.88 177 GLN A C 1
ATOM 1345 O O . GLN A 1 177 ? -11.914 -20.922 1.117 1 98.88 177 GLN A O 1
ATOM 1350 N N . PHE A 1 178 ? -10.227 -20 -0.068 1 98.81 178 PHE A N 1
ATOM 1351 C CA . PHE A 1 178 ? -9.406 -19.797 1.115 1 98.81 178 PHE A CA 1
ATOM 1352 C C . PHE A 1 178 ? -10.047 -18.766 2.043 1 98.81 178 PHE A C 1
ATOM 1354 O O . PHE A 1 178 ? -9.992 -18.906 3.268 1 98.81 178 PHE A O 1
ATOM 1361 N N . ALA A 1 179 ? -10.625 -17.703 1.469 1 98.81 179 ALA A N 1
ATOM 1362 C CA . ALA A 1 179 ? -11.328 -16.734 2.303 1 98.81 179 ALA A CA 1
ATOM 1363 C C . ALA A 1 179 ? -12.461 -17.391 3.082 1 98.81 179 ALA A C 1
ATOM 1365 O O . ALA A 1 179 ? -12.648 -17.125 4.27 1 98.81 179 ALA A O 1
ATOM 1366 N N . LYS A 1 180 ? -13.203 -18.234 2.389 1 98.69 180 LYS A N 1
ATOM 1367 C CA . LYS A 1 180 ? -14.273 -18.969 3.064 1 98.69 180 LYS A CA 1
ATOM 1368 C C . LYS A 1 180 ? -13.719 -19.875 4.168 1 98.69 180 LYS A C 1
ATOM 1370 O O . LYS A 1 180 ? -14.273 -19.938 5.266 1 98.69 180 LYS A O 1
ATOM 1375 N N . LEU A 1 181 ? -12.656 -20.5 3.867 1 97.88 181 LEU A N 1
ATOM 1376 C CA . LEU A 1 181 ? -11.992 -21.344 4.852 1 97.88 181 LEU A CA 1
ATOM 1377 C C . LEU A 1 181 ? -11.602 -20.547 6.086 1 97.88 181 LEU A C 1
ATOM 1379 O O . LEU A 1 181 ? -11.625 -21.062 7.203 1 97.88 181 LEU A O 1
ATOM 1383 N N . MET A 1 182 ? -11.289 -19.328 5.977 1 97.44 182 MET A N 1
ATOM 1384 C CA . MET A 1 182 ? -10.836 -18.438 7.047 1 97.44 182 MET A CA 1
ATOM 1385 C C . MET A 1 182 ? -12.016 -17.828 7.785 1 97.44 182 MET A C 1
ATOM 1387 O O . MET A 1 182 ? -11.836 -17.031 8.719 1 97.44 182 MET A O 1
ATOM 1391 N N . GLY A 1 183 ? -13.242 -18.141 7.34 1 98.25 183 GLY A N 1
ATOM 1392 C CA . GLY A 1 183 ? -14.445 -17.672 8.008 1 98.25 183 GLY A CA 1
ATOM 1393 C C . GLY A 1 183 ? -14.898 -16.297 7.527 1 98.25 183 GLY A C 1
ATOM 1394 O O . GLY A 1 183 ? -15.75 -15.672 8.156 1 98.25 183 GLY A O 1
ATOM 1395 N N . CYS A 1 184 ? -14.398 -15.906 6.43 1 98.75 184 CYS A N 1
ATOM 1396 C CA . CYS A 1 184 ? -14.742 -14.586 5.898 1 98.75 184 CYS A CA 1
ATOM 1397 C C . CYS A 1 184 ? -16.031 -14.656 5.078 1 98.75 184 CYS A C 1
ATOM 1399 O O . CYS A 1 184 ? -16.453 -15.742 4.68 1 98.75 184 CYS A O 1
ATOM 1401 N N . ARG A 1 185 ? -16.656 -13.531 4.922 1 98.81 185 ARG A N 1
ATOM 1402 C CA . ARG A 1 185 ? -17.656 -13.352 3.869 1 98.81 185 ARG A CA 1
ATOM 1403 C C . ARG A 1 185 ? -17 -12.93 2.561 1 98.81 185 ARG A C 1
ATOM 1405 O O . ARG A 1 185 ? -16.016 -12.18 2.564 1 98.81 185 ARG A O 1
ATOM 1412 N N . VAL A 1 186 ? -17.578 -13.414 1.446 1 98.94 186 VAL A N 1
ATOM 1413 C CA . VAL A 1 186 ? -16.891 -13.172 0.181 1 98.94 186 VAL A CA 1
ATOM 1414 C C . VAL A 1 186 ? -17.844 -12.516 -0.813 1 98.94 186 VAL A C 1
ATOM 1416 O O . VAL A 1 186 ? -18.953 -13.008 -1.03 1 98.94 186 VAL A O 1
ATOM 1419 N N . ALA A 1 187 ? -17.484 -11.398 -1.342 1 98.94 187 ALA A N 1
ATOM 1420 C CA . ALA A 1 187 ? -18.078 -10.797 -2.529 1 98.94 187 ALA A CA 1
ATOM 1421 C C . ALA A 1 187 ? -17.266 -11.133 -3.781 1 98.94 187 ALA A C 1
ATOM 1423 O O . ALA A 1 187 ? -16.047 -11.094 -3.766 1 98.94 187 ALA A O 1
ATOM 1424 N N . ALA A 1 188 ? -17.969 -11.539 -4.82 1 98.75 188 ALA A N 1
ATOM 1425 C CA . ALA A 1 188 ? -17.328 -11.859 -6.094 1 98.75 188 ALA A CA 1
ATOM 1426 C C . ALA A 1 188 ? -17.891 -11.016 -7.227 1 98.75 188 ALA A C 1
ATOM 1428 O O . ALA A 1 188 ? -19.109 -10.797 -7.289 1 98.75 188 ALA A O 1
ATOM 1429 N N . VAL A 1 189 ? -17 -10.516 -8.031 1 98.19 189 VAL A N 1
ATOM 1430 C CA . VAL A 1 189 ? -17.406 -9.789 -9.234 1 98.19 189 VAL A CA 1
ATOM 1431 C C . VAL A 1 189 ? -17 -10.57 -10.477 1 98.19 189 VAL A C 1
ATOM 1433 O O . VAL A 1 189 ? -15.875 -11.078 -10.547 1 98.19 189 VAL A O 1
ATOM 1436 N N . THR A 1 190 ? -17.891 -10.727 -11.383 1 95.88 190 THR A N 1
ATOM 1437 C CA . THR A 1 190 ? -17.625 -11.422 -12.633 1 95.88 190 THR A CA 1
ATOM 1438 C C . THR A 1 190 ? -18.031 -10.578 -13.836 1 95.88 190 THR A C 1
ATOM 1440 O O . THR A 1 190 ? -18.953 -9.758 -13.734 1 95.88 190 THR A O 1
ATOM 1443 N N . SER A 1 191 ? -17.312 -10.68 -14.859 1 90.5 191 SER A N 1
ATOM 1444 C CA . SER A 1 191 ? -17.688 -9.992 -16.094 1 90.5 191 SER A CA 1
ATOM 1445 C C . SER A 1 191 ? -18.781 -10.75 -16.844 1 90.5 191 SER A C 1
ATOM 1447 O O . SER A 1 191 ? -19.422 -10.203 -17.734 1 90.5 191 SER A O 1
ATOM 1449 N N . ARG A 1 192 ? -19 -12.008 -16.531 1 89.12 192 ARG A N 1
ATOM 1450 C CA . ARG A 1 192 ? -19.984 -12.852 -17.219 1 89.12 192 ARG A CA 1
ATOM 1451 C C . ARG A 1 192 ? -21.031 -13.367 -16.25 1 89.12 192 ARG A C 1
ATOM 1453 O O . ARG A 1 192 ? -20.75 -14.242 -15.43 1 89.12 192 ARG A O 1
ATOM 1460 N N . ALA A 1 193 ? -22.203 -13.047 -16.531 1 90.25 193 ALA A N 1
ATOM 1461 C CA . ALA A 1 193 ? -23.312 -13.383 -15.633 1 90.25 193 ALA A CA 1
ATOM 1462 C C . ALA A 1 193 ? -23.484 -14.898 -15.531 1 90.25 193 ALA A C 1
ATOM 1464 O O . ALA A 1 193 ? -23.875 -15.414 -14.484 1 90.25 193 ALA A O 1
ATOM 1465 N N . GLU A 1 194 ? -23.125 -15.578 -16.531 1 92.19 194 GLU A N 1
ATOM 1466 C CA . GLU A 1 194 ? -23.297 -17.031 -16.578 1 92.19 194 GLU A CA 1
ATOM 1467 C C . GLU A 1 194 ? -22.438 -17.719 -15.539 1 92.19 194 GLU A C 1
ATOM 1469 O O . GLU A 1 194 ? -22.688 -18.875 -15.188 1 92.19 194 GLU A O 1
ATOM 1474 N N . LYS A 1 195 ? -21.438 -17.016 -15.016 1 94.5 195 LYS A N 1
ATOM 1475 C CA . LYS A 1 195 ? -20.531 -17.609 -14.039 1 94.5 195 LYS A CA 1
ATOM 1476 C C . LYS A 1 195 ? -21 -17.359 -12.609 1 94.5 195 LYS A C 1
ATOM 1478 O O . LYS A 1 195 ? -20.453 -17.906 -11.656 1 94.5 195 LYS A O 1
ATOM 1483 N N . ALA A 1 196 ? -22.031 -16.578 -12.453 1 95.81 196 ALA A N 1
ATOM 1484 C CA . ALA A 1 196 ? -22.5 -16.156 -11.133 1 95.81 196 ALA A CA 1
ATOM 1485 C C . ALA A 1 196 ? -22.922 -17.344 -10.289 1 95.81 196 ALA A C 1
ATOM 1487 O O . ALA A 1 196 ? -22.609 -17.422 -9.102 1 95.81 196 ALA A O 1
ATOM 1488 N N . GLU A 1 197 ? -23.625 -18.219 -10.906 1 96.44 197 GLU A N 1
ATOM 1489 C CA . GLU A 1 197 ? -24.109 -19.375 -10.164 1 96.44 197 GLU A CA 1
ATOM 1490 C C . GLU A 1 197 ? -22.969 -20.25 -9.672 1 96.44 197 GLU A C 1
ATOM 1492 O O . GLU A 1 197 ? -23.016 -20.781 -8.562 1 96.44 197 GLU A O 1
ATOM 1497 N N . GLY A 1 198 ? -21.953 -20.406 -10.531 1 97.25 198 GLY A N 1
ATOM 1498 C CA . GLY A 1 198 ? -20.781 -21.156 -10.109 1 97.25 198 GLY A CA 1
ATOM 1499 C C . GLY A 1 198 ? -20.062 -20.516 -8.93 1 97.25 198 GLY A C 1
ATOM 1500 O O . GLY A 1 198 ? -19.609 -21.219 -8.023 1 97.25 198 GLY A O 1
ATOM 1501 N N . LEU A 1 199 ? -20.016 -19.266 -8.891 1 98.5 199 LEU A N 1
ATOM 1502 C CA . LEU A 1 199 ? -19.375 -18.531 -7.797 1 98.5 199 LEU A CA 1
ATOM 1503 C C . LEU A 1 199 ? -20.156 -18.688 -6.504 1 98.5 199 LEU A C 1
ATOM 1505 O O . LEU A 1 199 ? -19.578 -18.906 -5.438 1 98.5 199 LEU A O 1
ATOM 1509 N N . ARG A 1 200 ? -21.469 -18.609 -6.598 1 98.19 200 ARG A N 1
ATOM 1510 C CA . ARG A 1 200 ? -22.312 -18.797 -5.426 1 98.19 200 ARG A CA 1
ATOM 1511 C C . ARG A 1 200 ? -22.172 -20.219 -4.871 1 98.19 200 ARG A C 1
ATOM 1513 O O . ARG A 1 200 ? -22.109 -20.406 -3.656 1 98.19 200 ARG A O 1
ATOM 1520 N N . ALA A 1 201 ? -22.125 -21.109 -5.789 1 97.94 201 ALA A N 1
ATOM 1521 C CA . ALA A 1 201 ? -22 -22.516 -5.391 1 97.94 201 ALA A CA 1
ATOM 1522 C C . ALA A 1 201 ? -20.703 -22.75 -4.629 1 97.94 201 ALA A C 1
ATOM 1524 O O . ALA A 1 201 ? -20.625 -23.625 -3.76 1 97.94 201 ALA A O 1
ATOM 1525 N N . LEU A 1 202 ? -19.719 -21.922 -4.945 1 97.94 202 LEU A N 1
ATOM 1526 C CA . LEU A 1 202 ? -18.422 -22.062 -4.277 1 97.94 202 LEU A CA 1
ATOM 1527 C C . LEU A 1 202 ? -18.438 -21.312 -2.943 1 97.94 202 LEU A C 1
ATOM 1529 O O . LEU A 1 202 ? -17.453 -21.375 -2.197 1 97.94 202 LEU A O 1
ATOM 1533 N N . GLY A 1 203 ? -19.484 -20.562 -2.652 1 98.12 203 GLY A N 1
ATOM 1534 C CA . GLY A 1 203 ? -19.625 -19.984 -1.324 1 98.12 203 GLY A CA 1
ATOM 1535 C C . GLY A 1 203 ? -19.656 -18.469 -1.33 1 98.12 203 GLY A C 1
ATOM 1536 O O . GLY A 1 203 ? -19.734 -17.844 -0.273 1 98.12 203 GLY A O 1
ATOM 1537 N N . ALA A 1 204 ? -19.594 -17.875 -2.469 1 98.75 204 ALA A N 1
ATOM 1538 C CA . ALA A 1 204 ? -19.672 -16.406 -2.504 1 98.75 204 ALA A CA 1
ATOM 1539 C C . ALA A 1 204 ? -21 -15.93 -1.919 1 98.75 204 ALA A C 1
ATOM 1541 O O . ALA A 1 204 ? -22.062 -16.422 -2.289 1 98.75 204 ALA A O 1
ATOM 1542 N N . ASP A 1 205 ? -20.906 -14.992 -1.021 1 98.75 205 ASP A N 1
ATOM 1543 C CA . ASP A 1 205 ? -22.094 -14.477 -0.346 1 98.75 205 ASP A CA 1
ATOM 1544 C C . ASP A 1 205 ? -22.797 -13.43 -1.202 1 98.75 205 ASP A C 1
ATOM 1546 O O . ASP A 1 205 ? -24.016 -13.266 -1.112 1 98.75 205 ASP A O 1
ATOM 1550 N N . LEU A 1 206 ? -22.062 -12.695 -1.933 1 98.38 206 LEU A N 1
ATOM 1551 C CA . LEU A 1 206 ? -22.547 -11.68 -2.865 1 98.38 206 LEU A CA 1
ATOM 1552 C C . LEU A 1 206 ? -21.828 -11.797 -4.207 1 98.38 206 LEU A C 1
ATOM 1554 O O . LEU A 1 206 ? -20.594 -11.891 -4.25 1 98.38 206 LEU A O 1
ATOM 1558 N N . VAL A 1 207 ? -22.609 -11.93 -5.309 1 98.38 207 VAL A N 1
ATOM 1559 C CA . VAL A 1 207 ? -22.016 -11.992 -6.645 1 98.38 207 VAL A CA 1
ATOM 1560 C C . VAL A 1 207 ? -22.594 -10.883 -7.512 1 98.38 207 VAL A C 1
ATOM 1562 O O . VAL A 1 207 ? -23.812 -10.695 -7.57 1 98.38 207 VAL A O 1
ATOM 1565 N N . ILE A 1 208 ? -21.734 -10.125 -8.086 1 97.56 208 ILE A N 1
ATOM 1566 C CA . ILE A 1 208 ? -22.141 -9.031 -8.961 1 97.56 208 ILE A CA 1
ATOM 1567 C C . ILE A 1 208 ? -21.625 -9.266 -10.375 1 97.56 208 ILE A C 1
ATOM 1569 O O . ILE A 1 208 ? -20.438 -9.594 -10.555 1 97.56 208 ILE A O 1
ATOM 1573 N N . ALA A 1 209 ? -22.453 -9.148 -11.352 1 95.19 209 ALA A N 1
ATOM 1574 C CA . ALA A 1 209 ? -22.062 -9.102 -12.758 1 95.19 209 ALA A CA 1
ATOM 1575 C C . ALA A 1 209 ? -21.734 -7.672 -13.188 1 95.19 209 ALA A C 1
ATOM 1577 O O . ALA A 1 209 ? -22.641 -6.84 -13.312 1 95.19 209 ALA A O 1
ATOM 1578 N N . ALA A 1 210 ? -20.531 -7.453 -13.5 1 93.38 210 ALA A N 1
ATOM 1579 C CA . ALA A 1 210 ? -20.047 -6.094 -13.742 1 93.38 210 ALA A CA 1
ATOM 1580 C C . ALA A 1 210 ? -20.719 -5.477 -14.961 1 93.38 210 ALA A C 1
ATOM 1582 O O . ALA A 1 210 ? -20.953 -4.266 -15.008 1 93.38 210 ALA A O 1
ATOM 1583 N N . ALA A 1 211 ? -20.984 -6.301 -15.938 1 90.56 211 ALA A N 1
ATOM 1584 C CA . ALA A 1 211 ? -21.609 -5.809 -17.156 1 90.56 211 ALA A CA 1
ATOM 1585 C C . ALA A 1 211 ? -22.969 -5.191 -16.875 1 90.56 211 ALA A C 1
ATOM 1587 O O . ALA A 1 211 ? -23.375 -4.223 -17.516 1 90.56 211 ALA A O 1
ATOM 1588 N N . GLU A 1 212 ? -23.594 -5.668 -15.867 1 92.38 212 GLU A N 1
ATOM 1589 C CA . GLU A 1 212 ? -24.922 -5.203 -15.5 1 92.38 212 GLU A CA 1
ATOM 1590 C C . GLU A 1 212 ? -24.859 -4.105 -14.438 1 92.38 212 GLU A C 1
ATOM 1592 O O . GLU A 1 212 ? -25.844 -3.398 -14.203 1 92.38 212 GLU A O 1
ATOM 1597 N N . THR A 1 213 ? -23.734 -3.98 -13.859 1 94.25 213 THR A N 1
ATOM 1598 C CA . THR A 1 213 ? -23.547 -3.035 -12.766 1 94.25 213 THR A CA 1
ATOM 1599 C C . THR A 1 213 ? -22.203 -2.318 -12.883 1 94.25 213 THR A C 1
ATOM 1601 O O . THR A 1 213 ? -21.281 -2.594 -12.117 1 94.25 213 THR A O 1
ATOM 1604 N N . PRO A 1 214 ? -22.141 -1.331 -13.695 1 93.06 214 PRO A N 1
ATOM 1605 C CA . PRO A 1 214 ? -20.859 -0.667 -13.914 1 93.06 214 PRO A CA 1
ATOM 1606 C C . PRO A 1 214 ? -20.312 -0.023 -12.648 1 93.06 214 PRO A C 1
ATOM 1608 O O . PRO A 1 214 ? -19.094 0.029 -12.461 1 93.06 214 PRO A O 1
ATOM 1611 N N . GLN A 1 215 ? -21.219 0.444 -11.742 1 96.69 215 GLN A N 1
ATOM 1612 C CA . GLN A 1 215 ? -20.781 1.045 -10.484 1 96.69 215 GLN A CA 1
ATOM 1613 C C . GLN A 1 215 ? -20.844 0.036 -9.344 1 96.69 215 GLN A C 1
ATOM 1615 O O . GLN A 1 215 ? -21.406 0.323 -8.281 1 96.69 215 GLN A O 1
ATOM 1620 N N . TRP A 1 216 ? -20.203 -1.089 -9.578 1 97.81 216 TRP A N 1
ATOM 1621 C CA . TRP A 1 216 ? -20.328 -2.193 -8.633 1 97.81 216 TRP A CA 1
ATOM 1622 C C . TRP A 1 216 ? -19.531 -1.909 -7.363 1 97.81 216 TRP A C 1
ATOM 1624 O O . TRP A 1 216 ? -19.797 -2.502 -6.312 1 97.81 216 TRP A O 1
ATOM 1634 N N . GLY A 1 217 ? -18.531 -1.027 -7.422 1 98.19 217 GLY A N 1
ATOM 1635 C CA . GLY A 1 217 ? -17.812 -0.644 -6.219 1 98.19 217 GLY A CA 1
ATOM 1636 C C . GLY A 1 217 ? -18.703 -0.023 -5.16 1 98.19 217 GLY A C 1
ATOM 1637 O O . GLY A 1 217 ? -18.672 -0.424 -3.996 1 98.19 217 GLY A O 1
ATOM 1638 N N . MET A 1 218 ? -19.5 0.942 -5.547 1 97.5 218 MET A N 1
ATOM 1639 C CA . MET A 1 218 ? -20.406 1.614 -4.633 1 97.5 218 MET A CA 1
ATOM 1640 C C . MET A 1 218 ? -21.484 0.65 -4.129 1 97.5 218 MET A C 1
ATOM 1642 O O . MET A 1 218 ? -21.844 0.675 -2.951 1 97.5 218 MET A O 1
ATOM 1646 N N . LYS A 1 219 ? -21.969 -0.186 -5.027 1 97.81 219 LYS A N 1
ATOM 1647 C CA . LYS A 1 219 ? -22.969 -1.18 -4.645 1 97.81 219 LYS A CA 1
ATOM 1648 C C . LYS A 1 219 ? -22.422 -2.117 -3.57 1 97.81 219 LYS A C 1
ATOM 1650 O O . LYS A 1 219 ? -23.125 -2.418 -2.596 1 97.81 219 LYS A O 1
ATOM 1655 N N . LEU A 1 220 ? -21.203 -2.561 -3.723 1 98.31 220 LEU A N 1
ATOM 1656 C CA . LEU A 1 220 ? -20.594 -3.438 -2.732 1 98.31 220 LEU A CA 1
ATOM 1657 C C . LEU A 1 220 ? -20.375 -2.703 -1.413 1 98.31 220 LEU A C 1
ATOM 1659 O O . LEU A 1 220 ? -20.641 -3.256 -0.341 1 98.31 220 LEU A O 1
ATOM 1663 N N . ARG A 1 221 ? -19.875 -1.524 -1.502 1 97.44 221 ARG A N 1
ATOM 1664 C CA . ARG A 1 221 ? -19.656 -0.743 -0.29 1 97.44 221 ARG A CA 1
ATOM 1665 C C . ARG A 1 221 ? -20.953 -0.592 0.506 1 97.44 221 ARG A C 1
ATOM 1667 O O . ARG A 1 221 ? -20.953 -0.783 1.724 1 97.44 221 ARG A O 1
ATOM 1674 N N . GLU A 1 222 ? -22.031 -0.279 -0.147 1 97.12 222 GLU A N 1
ATOM 1675 C CA . GLU A 1 222 ? -23.344 -0.108 0.495 1 97.12 222 GLU A CA 1
ATOM 1676 C C . GLU A 1 222 ? -23.828 -1.42 1.098 1 97.12 222 GLU A C 1
ATOM 1678 O O . GLU A 1 222 ? -24.359 -1.437 2.209 1 97.12 222 GLU A O 1
ATOM 1683 N N . ALA A 1 223 ? -23.594 -2.461 0.397 1 97.94 223 ALA A N 1
ATOM 1684 C CA . ALA A 1 223 ? -24.141 -3.756 0.797 1 97.94 223 ALA A CA 1
ATOM 1685 C C . ALA A 1 223 ? -23.328 -4.363 1.938 1 97.94 223 ALA A C 1
ATOM 1687 O O . ALA A 1 223 ? -23.859 -5.141 2.736 1 97.94 223 ALA A O 1
ATOM 1688 N N . THR A 1 224 ? -22.047 -4.016 2.045 1 98.25 224 THR A N 1
ATOM 1689 C CA . THR A 1 224 ? -21.172 -4.766 2.932 1 98.25 224 THR A CA 1
ATOM 1690 C C . THR A 1 224 ? -20.625 -3.865 4.039 1 98.25 224 THR A C 1
ATOM 1692 O O . THR A 1 224 ? -20.062 -4.352 5.023 1 98.25 224 THR A O 1
ATOM 1695 N N . GLY A 1 225 ? -20.75 -2.561 3.9 1 96.81 225 GLY A N 1
ATOM 1696 C CA . GLY A 1 225 ? -20.094 -1.638 4.809 1 96.81 225 GLY A CA 1
ATOM 1697 C C . GLY A 1 225 ? -18.625 -1.45 4.508 1 96.81 225 GLY A C 1
ATOM 1698 O O . GLY A 1 225 ? -17.938 -0.707 5.207 1 96.81 225 GLY A O 1
ATOM 1699 N N . GLY A 1 226 ? -18.125 -2.174 3.447 1 97.88 226 GLY A N 1
ATOM 1700 C CA . GLY A 1 226 ? -16.734 -2.037 3.039 1 97.88 226 GLY A CA 1
ATOM 1701 C C . GLY A 1 226 ? -15.992 -3.355 3.016 1 97.88 226 GLY A C 1
ATOM 1702 O O . GLY A 1 226 ? -16.188 -4.199 3.893 1 97.88 226 GLY A O 1
ATOM 1703 N N . ILE A 1 227 ? -15.117 -3.473 2.057 1 98.62 227 ILE A N 1
ATOM 1704 C CA . ILE A 1 227 ? -14.281 -4.656 1.854 1 98.62 227 ILE A CA 1
ATOM 1705 C C . ILE A 1 227 ? -12.938 -4.465 2.551 1 98.62 227 ILE A C 1
ATOM 1707 O O . ILE A 1 227 ? -12.234 -3.484 2.297 1 98.62 227 ILE A O 1
ATOM 1711 N N . VAL A 1 228 ? -12.5 -5.426 3.377 1 98.12 228 VAL A N 1
ATOM 1712 C CA . VAL A 1 228 ? -11.266 -5.23 4.133 1 98.12 228 VAL A CA 1
ATOM 1713 C C . VAL A 1 228 ? -10.07 -5.719 3.316 1 98.12 228 VAL A C 1
ATOM 1715 O O . VAL A 1 228 ? -8.938 -5.312 3.564 1 98.12 228 VAL A O 1
ATOM 1718 N N . MET A 1 229 ? -10.344 -6.625 2.355 1 98.56 229 MET A N 1
ATOM 1719 C CA . MET A 1 229 ? -9.281 -7.184 1.521 1 98.56 229 MET A CA 1
ATOM 1720 C C . MET A 1 229 ? -9.781 -7.434 0.102 1 98.56 229 MET A C 1
ATOM 1722 O O . MET A 1 229 ? -10.812 -8.086 -0.094 1 98.56 229 MET A O 1
ATOM 1726 N N . VAL A 1 230 ? -9.086 -6.875 -0.844 1 98.75 230 VAL A N 1
ATOM 1727 C CA . VAL A 1 230 ? -9.391 -7.113 -2.252 1 98.75 230 VAL A CA 1
ATOM 1728 C C . VAL A 1 230 ? -8.25 -7.898 -2.898 1 98.75 230 VAL A C 1
ATOM 1730 O O . VAL A 1 230 ? -7.094 -7.469 -2.865 1 98.75 230 VAL A O 1
ATOM 1733 N N . VAL A 1 231 ? -8.508 -9.07 -3.408 1 98.69 231 VAL A N 1
ATOM 1734 C CA . VAL A 1 231 ? -7.598 -9.766 -4.316 1 98.69 231 VAL A CA 1
ATOM 1735 C C . VAL A 1 231 ? -7.848 -9.305 -5.75 1 98.69 231 VAL A C 1
ATOM 1737 O O . VAL A 1 231 ? -8.758 -9.797 -6.422 1 98.69 231 VAL A O 1
ATOM 1740 N N . GLU A 1 232 ? -7.051 -8.398 -6.219 1 98.31 232 GLU A N 1
ATOM 1741 C CA . GLU A 1 232 ? -7.34 -7.617 -7.414 1 98.31 232 GLU A CA 1
ATOM 1742 C C . GLU A 1 232 ? -6.668 -8.219 -8.648 1 98.31 232 GLU A C 1
ATOM 1744 O O . GLU A 1 232 ? -5.484 -7.984 -8.891 1 98.31 232 GLU A O 1
ATOM 1749 N N . THR A 1 233 ? -7.438 -8.953 -9.43 1 96.88 233 THR A N 1
ATOM 1750 C CA . THR A 1 233 ? -6.914 -9.641 -10.602 1 96.88 233 THR A CA 1
ATOM 1751 C C . THR A 1 233 ? -7.367 -8.945 -11.883 1 96.88 233 THR A C 1
ATOM 1753 O O . THR A 1 233 ? -7 -9.359 -12.984 1 96.88 233 THR A O 1
ATOM 1756 N N . GLY A 1 234 ? -8.133 -7.906 -11.797 1 95 234 GLY A N 1
ATOM 1757 C CA . GLY A 1 234 ? -8.664 -7.242 -12.977 1 95 234 GLY A CA 1
ATOM 1758 C C . GLY A 1 234 ? -7.781 -6.113 -13.477 1 95 234 GLY A C 1
ATOM 1759 O O . GLY A 1 234 ? -7.805 -5.781 -14.656 1 95 234 GLY A O 1
ATOM 1760 N N . GLY A 1 235 ? -7.027 -5.52 -12.562 1 95.44 235 GLY A N 1
ATOM 1761 C CA . GLY A 1 235 ? -6.098 -4.469 -12.945 1 95.44 235 GLY A CA 1
ATOM 1762 C C . GLY A 1 235 ? -6.789 -3.168 -13.312 1 95.44 235 GLY A C 1
ATOM 1763 O O . GLY A 1 235 ? -7.656 -2.691 -12.578 1 95.44 235 GLY A O 1
ATOM 1764 N N . PRO A 1 236 ? -6.336 -2.562 -14.484 1 95.88 236 PRO A N 1
ATOM 1765 C CA . PRO A 1 236 ? -6.84 -1.246 -14.883 1 95.88 236 PRO A CA 1
ATOM 1766 C C . PRO A 1 236 ? -8.359 -1.214 -15.023 1 95.88 236 PRO A C 1
ATOM 1768 O O . PRO A 1 236 ? -8.992 -0.197 -14.727 1 95.88 236 PRO A O 1
ATOM 1771 N N . ALA A 1 237 ? -8.961 -2.297 -15.375 1 94.44 237 ALA A N 1
ATOM 1772 C CA . ALA A 1 237 ? -10.391 -2.346 -15.672 1 94.44 237 ALA A CA 1
ATOM 1773 C C . ALA A 1 237 ? -11.227 -2.299 -14.398 1 94.44 237 ALA A C 1
ATOM 1775 O O . ALA A 1 237 ? -12.383 -1.872 -14.414 1 94.44 237 ALA A O 1
ATOM 1776 N N . THR A 1 238 ? -10.656 -2.691 -13.297 1 96.56 238 THR A N 1
ATOM 1777 C CA . THR A 1 238 ? -11.508 -2.887 -12.125 1 96.56 238 THR A CA 1
ATOM 1778 C C . THR A 1 238 ? -10.953 -2.111 -10.93 1 96.56 238 THR A C 1
ATOM 1780 O O . THR A 1 238 ? -11.656 -1.925 -9.93 1 96.56 238 THR A O 1
ATOM 1783 N N . PHE A 1 239 ? -9.797 -1.603 -10.969 1 97.44 239 PHE A N 1
ATOM 1784 C CA . PHE A 1 239 ? -9.078 -1.082 -9.812 1 97.44 239 PHE A CA 1
ATOM 1785 C C . PHE A 1 239 ? -9.867 0.04 -9.148 1 97.44 239 PHE A C 1
ATOM 1787 O O . PHE A 1 239 ? -10.023 0.059 -7.922 1 97.44 239 PHE A O 1
ATOM 1794 N N . SER A 1 240 ? -10.336 1.021 -9.914 1 97.06 240 SER A N 1
ATOM 1795 C CA . SER A 1 240 ? -11.07 2.152 -9.359 1 97.06 240 SER A CA 1
ATOM 1796 C C . SER A 1 240 ? -12.273 1.685 -8.547 1 97.06 240 SER A C 1
ATOM 1798 O O . SER A 1 240 ? -12.531 2.197 -7.457 1 97.06 240 SER A O 1
ATOM 1800 N N . GLN A 1 241 ? -13.008 0.729 -9.055 1 97.94 241 GLN A N 1
ATOM 1801 C CA . GLN A 1 241 ? -14.172 0.201 -8.352 1 97.94 241 GLN A CA 1
ATOM 1802 C C . GLN A 1 241 ? -13.758 -0.585 -7.113 1 97.94 241 GLN A C 1
ATOM 1804 O O . GLN A 1 241 ? -14.453 -0.546 -6.09 1 97.94 241 GLN A O 1
ATOM 1809 N N . SER A 1 242 ? -12.648 -1.307 -7.203 1 98.31 242 SER A N 1
ATOM 1810 C CA . SER A 1 242 ? -12.109 -1.993 -6.035 1 98.31 242 SER A CA 1
ATOM 1811 C C . SER A 1 242 ? -11.789 -1.01 -4.914 1 98.31 242 SER A C 1
ATOM 1813 O O . SER A 1 242 ? -12.086 -1.275 -3.748 1 98.31 242 SER A O 1
ATOM 1815 N N . LEU A 1 243 ? -11.211 0.063 -5.309 1 98 243 LEU A N 1
ATOM 1816 C CA . LEU A 1 243 ? -10.883 1.107 -4.344 1 98 243 LEU A CA 1
ATOM 1817 C C . LEU A 1 243 ? -12.141 1.665 -3.693 1 98 243 LEU A C 1
ATOM 1819 O O . LEU A 1 243 ? -12.195 1.831 -2.473 1 98 243 LEU A O 1
ATOM 1823 N N . ILE A 1 244 ? -13.156 1.943 -4.461 1 98 244 ILE A N 1
ATOM 1824 C CA . ILE A 1 244 ? -14.422 2.482 -3.975 1 98 244 ILE A CA 1
ATOM 1825 C C . ILE A 1 244 ? -15.07 1.49 -3.014 1 98 244 ILE A C 1
ATOM 1827 O O . ILE A 1 244 ? -15.617 1.884 -1.979 1 98 244 ILE A O 1
ATOM 1831 N N . ALA A 1 245 ? -14.93 0.214 -3.266 1 98.5 245 ALA A N 1
ATOM 1832 C CA . ALA A 1 245 ? -15.57 -0.839 -2.48 1 98.5 245 ALA A CA 1
ATOM 1833 C C . ALA A 1 245 ? -14.844 -1.048 -1.152 1 98.5 245 ALA A C 1
ATOM 1835 O O . ALA A 1 245 ? -15.398 -1.647 -0.226 1 98.5 245 ALA A O 1
ATOM 1836 N N . SER A 1 246 ? -13.672 -0.616 -1.059 1 98.06 246 SER A N 1
ATOM 1837 C CA . SER A 1 246 ? -12.805 -0.938 0.07 1 98.06 246 SER A CA 1
ATOM 1838 C C . SER A 1 246 ? -13.25 -0.21 1.334 1 98.06 246 SER A C 1
ATOM 1840 O O . SER A 1 246 ? -13.773 0.905 1.265 1 98.06 246 SER A O 1
ATOM 1842 N N . ALA A 1 247 ? -13.055 -0.901 2.486 1 97 247 ALA A N 1
ATOM 1843 C CA . ALA A 1 247 ? -13.227 -0.292 3.803 1 97 247 ALA A CA 1
ATOM 1844 C C . ALA A 1 247 ? -12.094 0.685 4.105 1 97 247 ALA A C 1
ATOM 1846 O O . ALA A 1 247 ? -11.055 0.667 3.443 1 97 247 ALA A O 1
ATOM 1847 N N . LEU A 1 248 ? -12.383 1.561 5.082 1 95.75 248 LEU A N 1
ATOM 1848 C CA . LEU A 1 248 ? -11.289 2.354 5.629 1 95.75 248 LEU A CA 1
ATOM 1849 C C . LEU A 1 248 ? -10.156 1.453 6.113 1 95.75 248 LEU A C 1
ATOM 1851 O O . LEU A 1 248 ? -10.398 0.468 6.816 1 95.75 248 LEU A O 1
ATOM 1855 N N . TYR A 1 249 ? -8.883 1.688 5.676 1 95.25 249 TYR A N 1
ATOM 1856 C CA . TYR A 1 249 ? -7.695 0.902 5.996 1 95.25 249 TYR A CA 1
ATOM 1857 C C . TYR A 1 249 ? -7.707 -0.429 5.254 1 95.25 249 TYR A C 1
ATOM 1859 O O . TYR A 1 249 ? -6.98 -1.356 5.617 1 95.25 249 TYR A O 1
ATOM 1867 N N . GLY A 1 250 ? -8.641 -0.557 4.289 1 96.75 250 GLY A N 1
ATOM 1868 C CA . GLY A 1 250 ? -8.633 -1.778 3.5 1 96.75 250 GLY A CA 1
ATOM 1869 C C . GLY A 1 250 ? -7.305 -2.037 2.811 1 96.75 250 GLY A C 1
ATOM 1870 O O . GLY A 1 250 ? -6.438 -1.163 2.775 1 96.75 250 GLY A O 1
ATOM 1871 N N . ARG A 1 251 ? -7.18 -3.264 2.307 1 97.56 251 ARG A N 1
ATOM 1872 C CA . ARG A 1 251 ? -5.984 -3.674 1.579 1 97.56 251 ARG A CA 1
ATOM 1873 C C . ARG A 1 251 ? -6.336 -4.199 0.192 1 97.56 251 ARG A C 1
ATOM 1875 O O . ARG A 1 251 ? -7.297 -4.953 0.036 1 97.56 251 ARG A O 1
ATOM 1882 N N . ILE A 1 252 ? -5.625 -3.75 -0.744 1 98.06 252 ILE A N 1
ATOM 1883 C CA . ILE A 1 252 ? -5.746 -4.262 -2.105 1 98.06 252 ILE A CA 1
ATOM 1884 C C . ILE A 1 252 ? -4.441 -4.945 -2.516 1 98.06 252 ILE A C 1
ATOM 1886 O O . ILE A 1 252 ? -3.389 -4.309 -2.559 1 98.06 252 ILE A O 1
ATOM 1890 N N . VAL A 1 253 ? -4.488 -6.227 -2.727 1 98 253 VAL A N 1
ATOM 1891 C CA . VAL A 1 253 ? -3.381 -6.945 -3.346 1 98 253 VAL A CA 1
ATOM 1892 C C . VAL A 1 253 ? -3.514 -6.895 -4.863 1 98 253 VAL A C 1
ATOM 1894 O O . VAL A 1 253 ? -4.352 -7.586 -5.445 1 98 253 VAL A O 1
ATOM 1897 N N . LEU A 1 254 ? -2.695 -6.078 -5.461 1 97.38 254 LEU A N 1
ATOM 1898 C CA . LEU A 1 254 ? -2.793 -5.805 -6.891 1 97.38 254 LEU A CA 1
ATOM 1899 C C . LEU A 1 254 ? -1.995 -6.828 -7.695 1 97.38 254 LEU A C 1
ATOM 1901 O O . LEU A 1 254 ? -0.772 -6.715 -7.809 1 97.38 254 LEU A O 1
ATOM 1905 N N . LEU A 1 255 ? -2.684 -7.75 -8.32 1 96.44 255 LEU A N 1
ATOM 1906 C CA . LEU A 1 255 ? -2.014 -8.859 -8.992 1 96.44 255 LEU A CA 1
ATOM 1907 C C . LEU A 1 255 ? -1.89 -8.602 -10.484 1 96.44 255 LEU A C 1
ATOM 1909 O O . LEU A 1 255 ? -1.023 -9.18 -11.148 1 96.44 255 LEU A O 1
ATOM 1913 N N . THR A 1 256 ? -2.762 -7.844 -11.039 1 94.12 256 THR A N 1
ATOM 1914 C CA . THR A 1 256 ? -2.676 -7.395 -12.422 1 94.12 256 THR A CA 1
ATOM 1915 C C . THR A 1 256 ? -2.385 -5.898 -12.492 1 94.12 256 THR A C 1
ATOM 1917 O O . THR A 1 256 ? -3.193 -5.082 -12.039 1 94.12 256 THR A O 1
ATOM 1920 N N . VAL A 1 257 ? -1.277 -5.559 -13.086 1 93.31 257 VAL A N 1
ATOM 1921 C CA . VAL A 1 257 ? -0.832 -4.176 -12.961 1 93.31 257 VAL A CA 1
ATOM 1922 C C . VAL A 1 257 ? -0.939 -3.475 -14.312 1 93.31 257 VAL A C 1
ATOM 1924 O O . VAL A 1 257 ? -0.711 -2.266 -14.414 1 93.31 257 VAL A O 1
ATOM 1927 N N . GLN A 1 258 ? -1.233 -4.223 -15.297 1 91.56 258 GLN A N 1
ATOM 1928 C CA . GLN A 1 258 ? -1.436 -3.668 -16.625 1 91.56 258 GLN A CA 1
ATOM 1929 C C . GLN A 1 258 ? -2.383 -4.539 -17.453 1 91.56 258 GLN A C 1
ATOM 1931 O O . GLN A 1 258 ? -2.508 -5.738 -17.203 1 91.56 258 GLN A O 1
ATOM 1936 N N . ASP A 1 259 ? -3.039 -3.863 -18.391 1 88.94 259 ASP A N 1
ATOM 1937 C CA . ASP A 1 259 ? -3.885 -4.668 -19.266 1 88.94 259 ASP A CA 1
ATOM 1938 C C . ASP A 1 259 ? -3.105 -5.156 -20.484 1 88.94 259 ASP A C 1
ATOM 1940 O O . ASP A 1 259 ? -1.886 -4.988 -20.562 1 88.94 259 ASP A O 1
ATOM 1944 N N . GLN A 1 260 ? -3.807 -5.824 -21.359 1 81.56 260 GLN A N 1
ATOM 1945 C CA . GLN A 1 260 ? -3.168 -6.445 -22.516 1 81.56 260 GLN A CA 1
ATOM 1946 C C . GLN A 1 260 ? -2.547 -5.395 -23.438 1 81.56 260 GLN A C 1
ATOM 1948 O O . GLN A 1 260 ? -1.595 -5.68 -24.172 1 81.56 260 GLN A O 1
ATOM 1953 N N . ASN A 1 261 ? -3.051 -4.176 -23.391 1 86 261 ASN A N 1
ATOM 1954 C CA . ASN A 1 261 ? -2.564 -3.098 -24.234 1 86 261 ASN A CA 1
ATOM 1955 C C . ASN A 1 261 ? -1.524 -2.24 -23.531 1 86 261 ASN A C 1
ATOM 1957 O O . ASN A 1 261 ? -1.104 -1.204 -24.047 1 86 261 ASN A O 1
ATOM 1961 N N . GLY A 1 262 ? -1.187 -2.668 -22.375 1 86.06 262 GLY A N 1
ATOM 1962 C CA . GLY A 1 262 ? -0.14 -1.969 -21.641 1 86.06 262 GLY A CA 1
ATOM 1963 C C . GLY A 1 262 ? -0.663 -0.812 -20.812 1 86.06 262 GLY A C 1
ATOM 1964 O O . GLY A 1 262 ? 0.118 -0.032 -20.266 1 86.06 262 GLY A O 1
ATOM 1965 N N . LYS A 1 263 ? -1.964 -0.684 -20.766 1 91.25 263 LYS A N 1
ATOM 1966 C CA . LYS A 1 263 ? -2.543 0.389 -19.969 1 91.25 263 LYS A CA 1
ATOM 1967 C C . LYS A 1 263 ? -2.232 0.196 -18.484 1 91.25 263 LYS A C 1
ATOM 1969 O O . LYS A 1 263 ? -2.414 -0.897 -17.953 1 91.25 263 LYS A O 1
ATOM 1974 N N . SER A 1 264 ? -1.844 1.277 -17.859 1 94.31 264 SER A N 1
ATOM 1975 C CA . SER A 1 264 ? -1.453 1.246 -16.453 1 94.31 264 SER A CA 1
ATOM 1976 C C . SER A 1 264 ? -2.662 1.407 -15.539 1 94.31 264 SER A C 1
ATOM 1978 O O . SER A 1 264 ? -3.715 1.884 -15.969 1 94.31 264 SER A O 1
ATOM 1980 N N . VAL A 1 265 ? -2.492 0.966 -14.336 1 96.12 265 VAL A N 1
ATOM 1981 C CA . VAL A 1 265 ? -3.477 1.241 -13.289 1 96.12 265 VAL A CA 1
ATOM 1982 C C . VAL A 1 265 ? -3.396 2.709 -12.883 1 96.12 265 VAL A C 1
ATOM 1984 O O . VAL A 1 265 ? -2.303 3.25 -12.703 1 96.12 265 VAL A O 1
ATOM 1987 N N . GLU A 1 266 ? -4.562 3.307 -12.797 1 95.88 266 GLU A N 1
ATOM 1988 C CA . GLU A 1 266 ? -4.668 4.688 -12.336 1 95.88 266 GLU A CA 1
ATOM 1989 C C . GLU A 1 266 ? -5.312 4.762 -10.953 1 95.88 266 GLU A C 1
ATOM 1991 O O . GLU A 1 266 ? -6.309 4.086 -10.688 1 95.88 266 GLU A O 1
ATOM 1996 N N .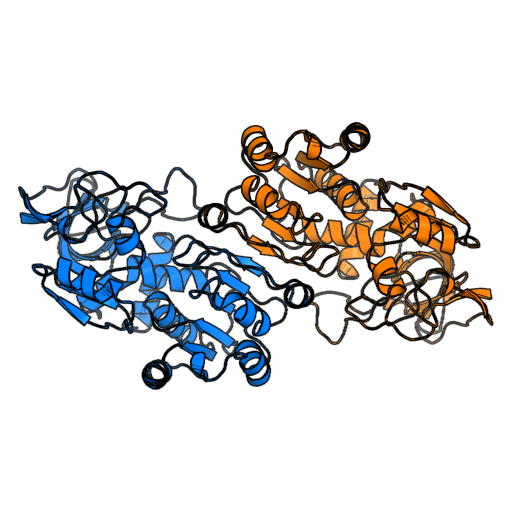 ILE A 1 267 ? -4.734 5.547 -10.086 1 95.81 267 ILE A N 1
ATOM 1997 C CA . ILE A 1 267 ? -5.301 5.781 -8.758 1 95.81 267 ILE A CA 1
ATOM 1998 C C . ILE A 1 267 ? -6.164 7.043 -8.789 1 95.81 267 ILE A C 1
ATOM 2000 O O . ILE A 1 267 ? -5.641 8.156 -8.797 1 95.81 267 ILE A O 1
ATOM 2004 N N . PRO A 1 268 ? -7.418 6.855 -8.781 1 93.88 268 PRO A N 1
ATOM 2005 C CA . PRO A 1 268 ? -8.25 8.062 -8.727 1 93.88 268 PRO A CA 1
ATOM 2006 C C . PRO A 1 268 ? -8.07 8.844 -7.422 1 93.88 268 PRO A C 1
ATOM 2008 O O . PRO A 1 268 ? -8.422 8.344 -6.352 1 93.88 268 PRO A O 1
ATOM 2011 N N . GLY A 1 269 ? -7.633 10.031 -7.574 1 92.06 269 GLY A N 1
ATOM 2012 C CA . GLY A 1 269 ? -7.277 10.828 -6.414 1 92.06 269 GLY A CA 1
ATOM 2013 C C . GLY A 1 269 ? -8.438 11.062 -5.469 1 92.06 269 GLY A C 1
ATOM 2014 O O . GLY A 1 269 ? -8.305 10.883 -4.254 1 92.06 269 GLY A O 1
ATOM 2015 N N . ALA A 1 270 ? -9.57 11.383 -5.961 1 88.31 270 ALA A N 1
ATOM 2016 C CA . ALA A 1 270 ? -10.742 11.734 -5.16 1 88.31 270 ALA A CA 1
ATOM 2017 C C . ALA A 1 270 ? -11.18 10.555 -4.297 1 88.31 270 ALA A C 1
ATOM 2019 O O . ALA A 1 270 ? -11.656 10.742 -3.172 1 88.31 270 ALA A O 1
ATOM 2020 N N . VAL A 1 271 ? -10.969 9.391 -4.824 1 90.94 271 VAL A N 1
ATOM 2021 C CA . VAL A 1 271 ? -11.367 8.188 -4.098 1 90.94 271 VAL A CA 1
ATOM 2022 C C . VAL A 1 271 ? -10.281 7.801 -3.1 1 90.94 271 VAL A C 1
ATOM 2024 O O . VAL A 1 271 ? -10.57 7.562 -1.924 1 90.94 271 VAL A O 1
ATOM 2027 N N . TYR A 1 272 ? -9.078 7.824 -3.553 1 93.88 272 TYR A N 1
ATOM 2028 C CA . TYR A 1 272 ? -7.973 7.32 -2.74 1 93.88 272 TYR A CA 1
ATOM 2029 C C . TYR A 1 272 ? -7.715 8.227 -1.545 1 93.88 272 TYR A C 1
ATOM 2031 O O . TYR A 1 272 ? -7.336 7.754 -0.47 1 93.88 272 TYR A O 1
ATOM 2039 N N . GLN A 1 273 ? -7.98 9.461 -1.727 1 89.19 273 GLN A N 1
ATOM 2040 C CA . GLN A 1 273 ? -7.625 10.438 -0.697 1 89.19 273 GLN A CA 1
ATOM 2041 C C . GLN A 1 273 ? -8.367 10.156 0.605 1 89.19 273 GLN A C 1
ATOM 2043 O O . GLN A 1 273 ? -7.879 10.477 1.688 1 89.19 273 GLN A O 1
ATOM 2048 N N . ARG A 1 274 ? -9.469 9.438 0.55 1 88 274 ARG A N 1
ATOM 2049 C CA . ARG A 1 274 ? -10.281 9.25 1.751 1 88 274 ARG A CA 1
ATOM 2050 C C . ARG A 1 274 ? -10.227 7.809 2.236 1 88 274 ARG A C 1
ATOM 2052 O O . ARG A 1 274 ? -10.844 7.461 3.242 1 88 274 ARG A O 1
ATOM 2059 N N . SER A 1 275 ? -9.547 6.941 1.587 1 90 275 SER A N 1
ATOM 2060 C CA . SER A 1 275 ? -9.758 5.52 1.826 1 90 275 SER A CA 1
ATOM 2061 C C . SER A 1 275 ? -8.734 4.969 2.818 1 90 275 SER A C 1
ATOM 2063 O O . SER A 1 275 ? -8.992 3.967 3.488 1 90 275 SER A O 1
ATOM 2065 N N . LEU A 1 276 ? -7.457 5.562 2.908 1 94.38 276 LEU A N 1
ATOM 2066 C CA . LEU A 1 276 ? -6.344 5.027 3.684 1 94.38 276 LEU A CA 1
ATOM 2067 C C . LEU A 1 276 ? -6.047 3.586 3.283 1 94.38 276 LEU A C 1
ATOM 2069 O O . LEU A 1 276 ? -5.508 2.814 4.082 1 94.38 276 LEU A O 1
ATOM 2073 N N . VAL A 1 277 ? -6.5 3.199 2.131 1 96.38 277 VAL A N 1
ATOM 2074 C CA . VAL A 1 277 ? -6.25 1.868 1.588 1 96.38 277 VAL A CA 1
ATOM 2075 C C . VAL A 1 277 ? -4.754 1.678 1.355 1 96.38 277 VAL A C 1
ATOM 2077 O O . VAL A 1 277 ? -4.066 2.602 0.918 1 96.38 277 VAL A O 1
ATOM 2080 N N . THR A 1 278 ? -4.25 0.471 1.653 1 97.06 278 THR A N 1
ATOM 2081 C CA . THR A 1 278 ? -2.9 0.063 1.282 1 97.06 278 THR A CA 1
ATOM 2082 C C . THR A 1 278 ? -2.926 -0.813 0.032 1 97.06 278 THR A C 1
ATOM 2084 O O . THR A 1 278 ? -3.748 -1.725 -0.078 1 97.06 278 THR A O 1
ATOM 2087 N N . ILE A 1 279 ? -2.092 -0.416 -0.907 1 97.31 279 ILE A N 1
ATOM 2088 C CA . ILE A 1 279 ? -1.941 -1.185 -2.137 1 97.31 279 ILE A CA 1
ATOM 2089 C C . ILE A 1 279 ? -0.622 -1.951 -2.109 1 97.31 279 ILE A C 1
ATOM 2091 O O . ILE A 1 279 ? 0.433 -1.374 -1.836 1 97.31 279 ILE A O 1
ATOM 2095 N N . GLY A 1 280 ? -0.679 -3.217 -2.277 1 96.38 280 GLY A N 1
ATOM 2096 C CA . GLY A 1 280 ? 0.527 -4.031 -2.285 1 96.38 280 GLY A CA 1
ATOM 2097 C C . GLY A 1 280 ? 0.57 -5.023 -3.43 1 96.38 280 GLY A C 1
ATOM 2098 O O . GLY A 1 280 ? -0.401 -5.16 -4.176 1 96.38 280 GLY A O 1
ATOM 2099 N N . ARG A 1 281 ? 1.713 -5.609 -3.5 1 94.25 281 ARG A N 1
ATOM 2100 C CA . ARG A 1 281 ? 1.997 -6.645 -4.488 1 94.25 281 ARG A CA 1
ATOM 2101 C C . ARG A 1 281 ? 2.617 -7.871 -3.832 1 94.25 281 ARG A C 1
ATOM 2103 O O . ARG A 1 281 ? 3.082 -7.805 -2.693 1 94.25 281 ARG A O 1
ATOM 2110 N N . LEU A 1 282 ? 2.57 -8.969 -4.523 1 94.5 282 LEU A N 1
ATOM 2111 C CA . LEU A 1 282 ? 3.293 -10.133 -4.039 1 94.5 282 LEU A CA 1
ATOM 2112 C C . LEU A 1 282 ? 3.824 -10.969 -5.203 1 94.5 282 LEU A C 1
ATOM 2114 O O . LEU A 1 282 ? 3.367 -10.812 -6.34 1 94.5 282 LEU A O 1
ATOM 2118 N N . PHE A 1 283 ? 4.832 -11.734 -4.883 1 95.38 283 PHE A N 1
ATOM 2119 C CA . PHE A 1 283 ? 5.363 -12.742 -5.789 1 95.38 283 PHE A CA 1
ATOM 2120 C C . PHE A 1 283 ? 4.949 -14.141 -5.352 1 95.38 283 PHE A C 1
ATOM 2122 O O . PHE A 1 283 ? 5.672 -14.805 -4.602 1 95.38 283 PHE A O 1
ATOM 2129 N N . VAL A 1 284 ? 3.83 -14.57 -5.816 1 97.62 284 VAL A N 1
ATOM 2130 C CA . VAL A 1 284 ? 3.314 -15.914 -5.562 1 97.62 284 VAL A CA 1
ATOM 2131 C C . VAL A 1 284 ? 3.533 -16.281 -4.098 1 97.62 284 VAL A C 1
ATOM 2133 O O . VAL A 1 284 ? 2.693 -15.984 -3.246 1 97.62 284 VAL A O 1
ATOM 2136 N N . GLY A 1 285 ? 4.742 -16.984 -3.717 1 97.94 285 GLY A N 1
ATOM 2137 C CA . GLY A 1 285 ? 5.008 -17.344 -2.334 1 97.94 285 GLY A CA 1
ATOM 2138 C C . GLY A 1 285 ? 6.195 -18.281 -2.18 1 97.94 285 GLY A C 1
ATOM 2139 O O . GLY A 1 285 ? 6.715 -18.797 -3.17 1 97.94 285 GLY A O 1
ATOM 2140 N N . SER A 1 286 ? 6.633 -18.469 -0.942 1 98.38 286 SER A N 1
ATOM 2141 C CA . SER A 1 286 ? 7.777 -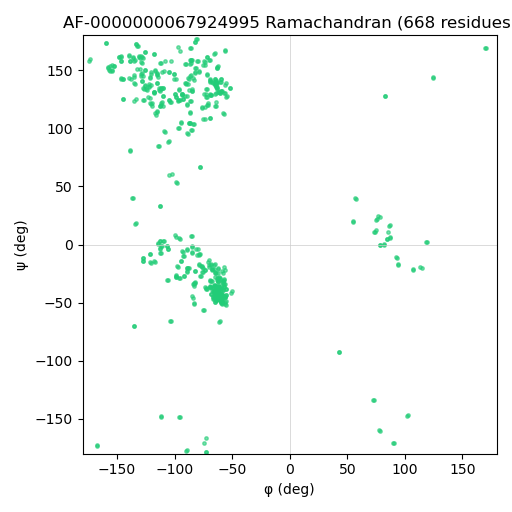19.312 -0.596 1 98.38 286 SER A CA 1
ATOM 2142 C C . SER A 1 286 ? 7.363 -20.766 -0.434 1 98.38 286 SER A C 1
ATOM 2144 O O . SER A 1 286 ? 6.172 -21.078 -0.412 1 98.38 286 SER A O 1
ATOM 2146 N N . ARG A 1 287 ? 8.344 -21.609 -0.353 1 98.75 287 ARG A N 1
ATOM 2147 C CA . ARG A 1 287 ? 8.07 -23.031 -0.096 1 98.75 287 ARG A CA 1
ATOM 2148 C C . ARG A 1 287 ? 7.336 -23.203 1.228 1 98.75 287 ARG A C 1
ATOM 2150 O O . ARG A 1 287 ? 6.391 -24 1.313 1 98.75 287 ARG A O 1
ATOM 2157 N N . ASN A 1 288 ? 7.754 -22.484 2.27 1 98.5 288 ASN A N 1
ATOM 2158 C CA . ASN A 1 288 ? 7.062 -22.578 3.553 1 98.5 288 ASN A CA 1
ATOM 2159 C C . ASN A 1 288 ? 5.605 -22.141 3.434 1 98.5 288 ASN A C 1
ATOM 2161 O O . ASN A 1 288 ? 4.73 -22.703 4.094 1 98.5 288 ASN A O 1
ATOM 2165 N N . GLY A 1 289 ? 5.422 -21.109 2.623 1 98.38 289 GLY A N 1
ATOM 2166 C CA . GLY A 1 289 ? 4.051 -20.703 2.346 1 98.38 289 GLY A CA 1
ATOM 2167 C C . GLY A 1 289 ? 3.246 -21.797 1.659 1 98.38 289 GLY A C 1
ATOM 2168 O O . GLY A 1 289 ? 2.092 -22.047 2.018 1 98.38 289 GLY A O 1
ATOM 2169 N N . LEU A 1 290 ? 3.826 -22.422 0.721 1 98.88 290 LEU A N 1
ATOM 2170 C CA . LEU A 1 290 ? 3.191 -23.531 0.017 1 98.88 290 LEU A CA 1
ATOM 2171 C C . LEU A 1 290 ? 2.863 -24.672 0.978 1 98.88 290 LEU A C 1
ATOM 2173 O O . LEU A 1 290 ? 1.762 -25.219 0.939 1 98.88 290 LEU A O 1
ATOM 2177 N N . GLU A 1 291 ? 3.754 -24.984 1.816 1 98.81 291 GLU A N 1
ATOM 2178 C CA . GLU A 1 291 ? 3.539 -26.047 2.797 1 98.81 291 GLU A CA 1
ATOM 2179 C C . GLU A 1 291 ? 2.418 -25.688 3.766 1 98.81 291 GLU A C 1
ATOM 2181 O O . GLU A 1 291 ? 1.575 -26.531 4.094 1 98.81 291 GLU A O 1
ATOM 2186 N N . ALA A 1 292 ? 2.438 -24.453 4.215 1 98.56 292 ALA A N 1
ATOM 2187 C CA . ALA A 1 292 ? 1.376 -24 5.109 1 98.56 292 ALA A CA 1
ATOM 2188 C C . ALA A 1 292 ? 0.015 -24.062 4.422 1 98.56 292 ALA A C 1
ATOM 2190 O O . ALA A 1 292 ? -0.972 -24.484 5.027 1 98.56 292 ALA A O 1
ATOM 2191 N N . MET A 1 293 ? 0.022 -23.641 3.215 1 98.75 293 MET A N 1
ATOM 2192 C CA . MET A 1 293 ? -1.208 -23.703 2.43 1 98.75 293 MET A CA 1
ATOM 2193 C C . MET A 1 293 ? -1.705 -25.141 2.303 1 98.75 293 MET A C 1
ATOM 2195 O O . MET A 1 293 ? -2.881 -25.406 2.541 1 98.75 293 MET A O 1
ATOM 2199 N N . LEU A 1 294 ? -0.843 -26.016 1.966 1 98.88 294 LEU A N 1
ATOM 2200 C CA . LEU A 1 294 ? -1.23 -27.391 1.731 1 98.88 294 LEU A CA 1
ATOM 2201 C C . LEU A 1 294 ? -1.654 -28.062 3.033 1 98.88 294 LEU A C 1
ATOM 2203 O O . LEU A 1 294 ? -2.514 -28.953 3.027 1 98.88 294 LEU A O 1
ATOM 2207 N N . ALA A 1 295 ? -1.075 -27.656 4.102 1 98.75 295 ALA A N 1
ATOM 2208 C CA . ALA A 1 295 ? -1.55 -28.141 5.395 1 98.75 295 ALA A CA 1
ATOM 2209 C C . ALA A 1 295 ? -3.006 -27.734 5.625 1 98.75 295 ALA A C 1
ATOM 2211 O O . ALA A 1 295 ? -3.807 -28.547 6.102 1 98.75 295 ALA A O 1
ATOM 2212 N N . ALA A 1 296 ? -3.32 -26.531 5.285 1 98.56 296 ALA A N 1
ATOM 2213 C CA . ALA A 1 296 ? -4.703 -26.078 5.398 1 98.56 296 ALA A CA 1
ATOM 2214 C C . ALA A 1 296 ? -5.613 -26.859 4.445 1 98.56 296 ALA A C 1
ATOM 2216 O O . ALA A 1 296 ? -6.715 -27.266 4.824 1 98.56 296 ALA A O 1
ATOM 2217 N N . VAL A 1 297 ? -5.188 -27.016 3.254 1 98.88 297 VAL A N 1
ATOM 2218 C CA . VAL A 1 297 ? -5.934 -27.766 2.246 1 98.88 297 VAL A CA 1
ATOM 2219 C C . VAL A 1 297 ? -6.207 -29.172 2.75 1 98.88 297 VAL A C 1
ATOM 2221 O O . VAL A 1 297 ? -7.328 -29.688 2.633 1 98.88 297 VAL A O 1
ATOM 2224 N N . ALA A 1 298 ? -5.215 -29.781 3.311 1 98.75 298 ALA A N 1
ATOM 2225 C CA . ALA A 1 298 ? -5.352 -31.141 3.834 1 98.75 298 ALA A CA 1
ATOM 2226 C C . ALA A 1 298 ? -6.348 -31.188 4.988 1 98.75 298 ALA A C 1
ATOM 2228 O O . ALA A 1 298 ? -7.238 -32.031 5.016 1 98.75 298 ALA A O 1
ATOM 2229 N N . THR A 1 299 ? -6.188 -30.281 5.891 1 98.25 299 THR A N 1
ATOM 2230 C CA . THR A 1 299 ? -7.02 -30.234 7.09 1 98.25 299 THR A CA 1
ATOM 2231 C C . THR A 1 299 ? -8.492 -30.062 6.719 1 98.25 299 THR A C 1
ATOM 2233 O O . THR A 1 299 ? -9.359 -30.719 7.312 1 98.25 299 THR A O 1
ATOM 2236 N N . HIS A 1 300 ? -8.711 -29.328 5.707 1 98.38 300 HIS A N 1
ATOM 2237 C CA . HIS A 1 300 ? -10.094 -28.984 5.387 1 98.38 300 HIS A CA 1
ATOM 2238 C C . HIS A 1 300 ? -10.578 -29.766 4.164 1 98.38 300 HIS A C 1
ATOM 2240 O O . HIS A 1 300 ? -11.711 -29.578 3.717 1 98.38 300 HIS A O 1
ATOM 2246 N N . ARG A 1 301 ? -9.664 -30.516 3.584 1 98.44 301 ARG A N 1
ATOM 2247 C CA . ARG A 1 301 ? -9.922 -31.344 2.414 1 98.44 301 ARG A CA 1
ATOM 2248 C C . ARG A 1 301 ? -10.461 -30.516 1.259 1 98.44 301 ARG A C 1
ATOM 2250 O O . ARG A 1 301 ? -11.438 -30.891 0.612 1 98.44 301 ARG A O 1
ATOM 2257 N N . LEU A 1 302 ? -9.914 -29.375 1.117 1 98.44 302 LEU A N 1
ATOM 2258 C CA . LEU A 1 302 ? -10.281 -28.453 0.04 1 98.44 302 LEU A CA 1
ATOM 2259 C C . LEU A 1 302 ? -9.93 -29.047 -1.319 1 98.44 302 LEU A C 1
ATOM 2261 O O . LEU A 1 302 ? -8.852 -29.625 -1.486 1 98.44 302 LEU A O 1
ATOM 2265 N N . LYS A 1 303 ? -10.828 -28.875 -2.291 1 98.5 303 LYS A N 1
ATOM 2266 C CA . LYS A 1 303 ? -10.57 -29.297 -3.666 1 98.5 303 LYS A CA 1
ATOM 2267 C C . LYS A 1 303 ? -10.594 -28.109 -4.617 1 98.5 303 LYS A C 1
ATOM 2269 O O . LYS A 1 303 ? -11.523 -27.297 -4.59 1 98.5 303 LYS A O 1
ATOM 2274 N N . PRO A 1 304 ? -9.602 -28.031 -5.422 1 98.31 304 PRO A N 1
ATOM 2275 C CA . PRO A 1 304 ? -9.602 -26.953 -6.41 1 98.31 304 PRO A CA 1
ATOM 2276 C C . PRO A 1 304 ? -10.664 -27.141 -7.492 1 98.31 304 PRO A C 1
ATOM 2278 O O . PRO A 1 304 ? -11.172 -28.25 -7.672 1 98.31 304 PRO A O 1
ATOM 2281 N N . VAL A 1 305 ? -11 -26.047 -8.125 1 98.5 305 VAL A N 1
ATOM 2282 C CA . VAL A 1 305 ? -11.938 -26.078 -9.234 1 98.5 305 VAL A CA 1
ATOM 2283 C C . VAL A 1 305 ? -11.188 -26.297 -10.547 1 98.5 305 VAL A C 1
ATOM 2285 O O . VAL A 1 305 ? -10.312 -25.516 -10.906 1 98.5 305 VAL A O 1
ATOM 2288 N N . ILE A 1 306 ? -11.516 -27.344 -11.219 1 98.38 306 ILE A N 1
ATOM 2289 C CA . ILE A 1 306 ? -10.914 -27.656 -12.508 1 98.38 306 ILE A CA 1
ATOM 2290 C C . ILE A 1 306 ? -11.898 -27.328 -13.625 1 98.38 306 ILE A C 1
ATOM 2292 O O . ILE A 1 306 ? -13.039 -27.797 -13.633 1 98.38 306 ILE A O 1
ATOM 2296 N N . ASP A 1 307 ? -11.484 -26.484 -14.508 1 98.12 307 ASP A N 1
ATOM 2297 C CA . ASP A 1 307 ? -12.305 -26.109 -15.656 1 98.12 307 ASP A CA 1
ATOM 2298 C C . ASP A 1 307 ? -12.344 -27.234 -16.688 1 98.12 307 ASP A C 1
ATOM 2300 O O . ASP A 1 307 ? -13.422 -27.719 -17.047 1 98.12 307 ASP A O 1
ATOM 2304 N N . LYS A 1 308 ? -11.156 -27.625 -17.125 1 97.94 308 LYS A N 1
ATOM 2305 C CA . LYS A 1 308 ? -11.047 -28.625 -18.188 1 97.94 308 LYS A CA 1
ATOM 2306 C C . LYS A 1 308 ? -9.703 -29.328 -18.141 1 97.94 308 LYS A C 1
ATOM 2308 O O . LYS A 1 308 ? -8.695 -28.734 -17.734 1 97.94 308 LYS A O 1
ATOM 2313 N N . GLY A 1 309 ? -9.711 -30.625 -18.594 1 98.12 309 GLY A N 1
ATOM 2314 C CA . GLY A 1 309 ? -8.492 -31.406 -18.719 1 98.12 309 GLY A CA 1
ATOM 2315 C C . GLY A 1 309 ? -8.156 -31.781 -20.156 1 98.12 309 GLY A C 1
ATOM 2316 O O . GLY A 1 309 ? -9.055 -31.984 -20.969 1 98.12 309 GLY A O 1
ATOM 2317 N N . PHE A 1 310 ? -6.922 -31.828 -20.438 1 98.56 310 PHE A N 1
ATOM 2318 C CA . PHE A 1 310 ? -6.398 -32.25 -21.719 1 98.56 310 PHE A CA 1
ATOM 2319 C C . PHE A 1 310 ? -5.367 -33.375 -21.531 1 98.56 310 PHE A C 1
ATOM 2321 O O . PHE A 1 310 ? -4.641 -33.375 -20.547 1 98.56 310 PHE A O 1
ATOM 2328 N N . PRO A 1 311 ? -5.258 -34.25 -22.531 1 97.69 311 PRO A N 1
ATOM 2329 C CA . PRO A 1 311 ? -4.16 -35.219 -22.469 1 97.69 311 PRO A CA 1
ATOM 2330 C C . PRO A 1 311 ? -2.801 -34.594 -22.781 1 97.69 311 PRO A C 1
ATOM 2332 O O . PRO A 1 311 ? -2.729 -33.562 -23.453 1 97.69 311 PRO A O 1
ATOM 2335 N N . PHE A 1 312 ? -1.785 -35.25 -22.328 1 97.62 312 PHE A N 1
ATOM 2336 C CA . PHE A 1 312 ? -0.405 -34.812 -22.484 1 97.62 312 PHE A CA 1
ATOM 2337 C C . PHE A 1 312 ? -0.097 -34.469 -23.938 1 97.62 312 PHE A C 1
ATOM 2339 O O . PHE A 1 312 ? 0.529 -33.469 -24.234 1 97.62 312 PHE A O 1
ATOM 2346 N N . ALA A 1 313 ? -0.591 -35.281 -24.828 1 96.69 313 ALA A N 1
ATOM 2347 C CA . ALA A 1 313 ? -0.301 -35.125 -26.266 1 96.69 313 ALA A CA 1
ATOM 2348 C C . ALA A 1 313 ? -0.976 -33.906 -26.844 1 96.69 313 ALA A C 1
ATOM 2350 O O . ALA A 1 313 ? -0.635 -33.469 -27.953 1 96.69 313 ALA A O 1
ATOM 2351 N N . GLU A 1 314 ? -1.922 -33.312 -26.109 1 97.44 314 GLU A N 1
ATOM 2352 C CA . GLU A 1 314 ? -2.68 -32.156 -26.594 1 97.44 314 GLU A CA 1
ATOM 2353 C C . GLU A 1 314 ? -2.35 -30.922 -25.797 1 97.44 314 GLU A C 1
ATOM 2355 O O . GLU A 1 314 ? -3.225 -30.078 -25.547 1 97.44 314 GLU A O 1
ATOM 2360 N N . ALA A 1 315 ? -1.129 -30.828 -25.359 1 97.75 315 ALA A N 1
ATOM 2361 C CA . ALA A 1 315 ? -0.698 -29.672 -24.578 1 97.75 315 ALA A CA 1
ATOM 2362 C C . ALA A 1 315 ? -0.928 -28.375 -25.344 1 97.75 315 ALA A C 1
ATOM 2364 O O . ALA A 1 315 ? -1.326 -27.359 -24.75 1 97.75 315 ALA A O 1
ATOM 2365 N N . ARG A 1 316 ? -0.748 -28.375 -26.641 1 97.62 316 ARG A N 1
ATOM 2366 C CA . ARG A 1 316 ? -0.96 -27.172 -27.453 1 97.62 316 ARG A CA 1
ATOM 2367 C C . ARG A 1 316 ? -2.422 -26.734 -27.406 1 97.62 316 ARG A C 1
ATOM 2369 O O . ARG A 1 316 ? -2.721 -25.547 -27.328 1 97.62 316 ARG A O 1
ATOM 2376 N N . GLU A 1 317 ? -3.26 -27.672 -27.438 1 97.56 317 GLU A N 1
ATOM 2377 C CA . GLU A 1 317 ? -4.688 -27.375 -27.375 1 97.56 317 GLU A CA 1
ATOM 2378 C C . GLU A 1 317 ? -5.07 -26.797 -26.016 1 97.56 317 GLU A C 1
ATOM 2380 O O . GLU A 1 317 ? -5.934 -25.922 -25.922 1 97.56 317 GLU A O 1
ATOM 2385 N N . ALA A 1 318 ? -4.453 -27.312 -25 1 98.12 318 ALA A N 1
ATOM 2386 C CA . ALA A 1 318 ? -4.68 -26.75 -23.672 1 98.12 318 ALA A CA 1
ATOM 2387 C C . ALA A 1 318 ? -4.297 -25.281 -23.625 1 98.12 318 ALA A C 1
ATOM 2389 O O . ALA A 1 318 ? -5.043 -24.453 -23.094 1 98.12 318 ALA A O 1
ATOM 2390 N N . TYR A 1 319 ? -3.127 -24.938 -24.203 1 97.88 319 TYR A N 1
ATOM 2391 C CA . TYR A 1 319 ? -2.684 -23.547 -24.266 1 97.88 319 TYR A CA 1
ATOM 2392 C C . TYR A 1 319 ? -3.68 -22.688 -25.047 1 97.88 319 TYR A C 1
ATOM 2394 O O . TYR A 1 319 ? -4.035 -21.594 -24.625 1 97.88 319 TYR A O 1
ATOM 2402 N N . ARG A 1 320 ? -4.148 -23.203 -26.188 1 97.44 320 ARG A N 1
ATOM 2403 C CA . ARG A 1 320 ? -5.102 -22.469 -27.016 1 97.44 320 ARG A CA 1
ATOM 2404 C C . ARG A 1 320 ? -6.402 -22.203 -26.266 1 97.44 320 ARG A C 1
ATOM 2406 O O . ARG A 1 320 ? -6.922 -21.094 -26.281 1 97.44 320 ARG A O 1
ATOM 2413 N N . TYR A 1 321 ? -6.832 -23.266 -25.672 1 97.5 321 TYR A N 1
ATOM 2414 C CA . TYR A 1 321 ? -8.062 -23.156 -24.891 1 97.5 321 TYR A CA 1
ATOM 2415 C C . TYR A 1 321 ? -7.91 -22.109 -23.781 1 97.5 321 TYR A C 1
ATOM 2417 O O . TYR A 1 321 ? -8.766 -21.234 -23.625 1 97.5 321 TYR A O 1
ATOM 2425 N N . PHE A 1 322 ? -6.832 -22.172 -23.047 1 97 322 PHE A N 1
ATOM 2426 C CA . PHE A 1 322 ? -6.574 -21.281 -21.906 1 97 322 PHE A CA 1
ATOM 2427 C C . PHE A 1 322 ? -6.484 -19.844 -22.375 1 97 322 PHE A C 1
ATOM 2429 O O . PHE A 1 322 ? -6.996 -18.938 -21.703 1 97 322 PHE A O 1
ATOM 2436 N N . GLN A 1 323 ? -5.918 -19.578 -23.469 1 93.94 323 GLN A N 1
ATOM 2437 C CA . GLN A 1 323 ? -5.68 -18.234 -23.984 1 93.94 323 GLN A CA 1
ATOM 2438 C C . GLN A 1 323 ? -6.988 -17.562 -24.406 1 93.94 323 GLN A C 1
ATOM 2440 O O . GLN A 1 323 ? -7.059 -16.344 -24.531 1 93.94 323 GLN A O 1
ATOM 2445 N N . GLN A 1 324 ? -7.973 -18.344 -24.609 1 89.19 324 GLN A N 1
ATOM 2446 C CA . GLN A 1 324 ? -9.266 -17.781 -24.953 1 89.19 324 GLN A CA 1
ATOM 2447 C C . GLN A 1 324 ? -9.844 -16.969 -23.797 1 89.19 324 GLN A C 1
ATOM 2449 O O . GLN A 1 324 ? -10.695 -16.094 -24 1 89.19 324 GLN A O 1
ATOM 2454 N N . GLY A 1 325 ? -9.398 -17.203 -22.531 1 84.69 325 GLY A N 1
ATOM 2455 C CA . GLY A 1 325 ? -9.672 -16.375 -21.359 1 84.69 325 GLY A CA 1
ATOM 2456 C C . GLY A 1 325 ? -11.023 -16.672 -20.734 1 84.69 325 GLY A C 1
ATOM 2457 O O . GLY A 1 325 ? -11.375 -16.094 -19.703 1 84.69 325 GLY A O 1
ATOM 2458 N N . ASP A 1 326 ? -11.852 -17.547 -21.141 1 88.19 326 ASP A N 1
ATOM 2459 C CA . ASP A 1 326 ? -13.172 -17.844 -20.594 1 88.19 326 ASP A CA 1
ATOM 2460 C C . ASP A 1 326 ? -13.141 -19.156 -19.797 1 88.19 326 ASP A C 1
ATOM 2462 O O . ASP A 1 326 ? -13.914 -20.062 -20.062 1 88.19 326 ASP A O 1
ATOM 2466 N N . VAL A 1 327 ? -12.266 -19.109 -18.75 1 94.44 327 VAL A N 1
ATOM 2467 C CA . VAL A 1 327 ? -12.125 -20.344 -17.969 1 94.44 327 VAL A CA 1
ATOM 2468 C C . VAL A 1 327 ? -12.766 -20.156 -16.594 1 94.44 327 VAL A C 1
ATOM 2470 O O . VAL A 1 327 ? -12.859 -19.031 -16.094 1 94.44 327 VAL A O 1
ATOM 2473 N N . PHE A 1 328 ? -13.281 -21.188 -16.016 1 97.44 328 PHE A N 1
ATOM 2474 C CA . PHE A 1 328 ? -13.766 -21.25 -14.641 1 97.44 328 PHE A CA 1
ATOM 2475 C C . PHE A 1 328 ? -12.914 -22.203 -13.812 1 97.44 328 PHE A C 1
ATOM 2477 O O . PHE A 1 328 ? -13.25 -23.375 -13.656 1 97.44 328 PHE A O 1
ATOM 2484 N N . GLY A 1 329 ? -11.844 -21.688 -13.305 1 97.62 329 GLY A N 1
ATOM 2485 C CA . GLY A 1 329 ? -10.883 -22.484 -12.562 1 97.62 329 GLY A CA 1
ATOM 2486 C C . GLY A 1 329 ? -9.648 -22.844 -13.367 1 97.62 329 GLY A C 1
ATOM 2487 O O . GLY A 1 329 ? -9.141 -22.016 -14.133 1 97.62 329 GLY A O 1
ATOM 2488 N N . LYS A 1 330 ? -9.094 -23.969 -13.109 1 98.44 330 LYS A N 1
ATOM 2489 C CA . LYS A 1 330 ? -7.789 -24.344 -13.656 1 98.44 330 LYS A CA 1
ATOM 2490 C C . LYS A 1 330 ? -7.938 -25.25 -14.867 1 98.44 330 LYS A C 1
ATOM 2492 O O . LYS A 1 330 ? -8.836 -26.094 -14.906 1 98.44 330 LYS A O 1
ATOM 2497 N N . VAL A 1 331 ? -7.086 -25.062 -15.828 1 98.69 331 VAL A N 1
ATOM 2498 C CA . VAL A 1 331 ? -6.953 -25.969 -16.969 1 98.69 331 VAL A CA 1
ATOM 2499 C C . VAL A 1 331 ? -5.773 -26.906 -16.734 1 98.69 331 VAL A C 1
ATOM 2501 O O . VAL A 1 331 ? -4.652 -26.453 -16.5 1 98.69 331 VAL A O 1
ATOM 2504 N N . VAL A 1 332 ? -6.051 -28.188 -16.859 1 98.69 332 VAL A N 1
ATOM 2505 C CA . VAL A 1 332 ? -5.047 -29.188 -16.469 1 98.69 332 VAL A CA 1
ATOM 2506 C C . VAL A 1 332 ? -4.629 -30 -17.688 1 98.69 332 VAL A C 1
ATOM 2508 O O . VAL A 1 332 ? -5.383 -30.109 -18.656 1 98.69 332 VAL A O 1
ATOM 2511 N N . ILE A 1 333 ? -3.43 -30.422 -17.672 1 98.69 333 ILE A N 1
ATOM 2512 C CA . ILE A 1 333 ? -2.891 -31.359 -18.656 1 98.69 333 ILE A CA 1
ATOM 2513 C C . ILE A 1 333 ? -2.49 -32.656 -17.969 1 98.69 333 ILE A C 1
ATOM 2515 O O . ILE A 1 333 ? -1.613 -32.656 -17.094 1 98.69 333 ILE A O 1
ATOM 2519 N N . ASP A 1 334 ? -3.25 -33.625 -18.297 1 95.19 334 ASP A N 1
ATOM 2520 C CA . ASP A 1 334 ? -3.002 -34.938 -17.688 1 95.19 334 ASP A CA 1
ATOM 2521 C C . ASP A 1 334 ? -1.735 -35.562 -18.266 1 95.19 334 ASP A C 1
ATOM 2523 O O . ASP A 1 334 ? -1.597 -35.719 -19.484 1 95.19 334 ASP A O 1
ATOM 2527 N N . GLY A 1 335 ? -0.813 -35.781 -17.203 1 74.62 335 GLY A N 1
ATOM 2528 C CA . GLY A 1 335 ? 0.41 -36.375 -17.719 1 74.62 335 GLY A CA 1
ATOM 2529 C C . GLY A 1 335 ? 0.424 -37.906 -17.609 1 74.62 335 GLY A C 1
ATOM 2530 O O . GLY A 1 335 ? -0.427 -38.5 -16.953 1 74.62 335 GLY A O 1
ATOM 2531 N N . ALA A 1 336 ? 1.452 -38.844 -18.344 1 57.03 336 ALA A N 1
ATOM 2532 C CA . ALA A 1 336 ? 1.554 -40.188 -18.859 1 57.03 336 ALA A CA 1
ATOM 2533 C C . ALA A 1 336 ? 1.559 -41.219 -17.719 1 57.03 336 ALA A C 1
ATOM 2535 O O . ALA A 1 336 ? 1.883 -40.875 -16.578 1 57.03 336 ALA A O 1
ATOM 2536 N N . MET B 1 1 ? -11.758 40.5 21.375 1 95.62 1 MET B N 1
ATOM 2537 C CA . MET B 1 1 ? -10.539 39.969 20.781 1 95.62 1 MET B CA 1
ATOM 2538 C C . MET B 1 1 ? -10.641 39.938 19.25 1 95.62 1 MET B C 1
ATOM 2540 O O . MET B 1 1 ? -11.742 39.969 18.703 1 95.62 1 MET B O 1
ATOM 2544 N N . ARG B 1 2 ? -9.508 39.938 18.609 1 96.94 2 ARG B N 1
ATOM 2545 C CA . ARG B 1 2 ? -9.484 39.844 17.141 1 96.94 2 ARG B CA 1
ATOM 2546 C C . ARG B 1 2 ? -9.406 38.375 16.703 1 96.94 2 ARG B C 1
ATOM 2548 O O . ARG B 1 2 ? -8.711 37.562 17.328 1 96.94 2 ARG B O 1
ATOM 2555 N N . THR B 1 3 ? -10.125 38.094 15.727 1 97.25 3 THR B N 1
ATOM 2556 C CA . THR B 1 3 ? -10.117 36.781 15.125 1 97.25 3 THR B CA 1
ATOM 2557 C C . THR B 1 3 ? -10.344 36.844 13.617 1 97.25 3 THR B C 1
ATOM 2559 O O . THR B 1 3 ? -10.992 37.781 13.133 1 97.25 3 THR B O 1
ATOM 2562 N N . TYR B 1 4 ? -9.664 36 12.898 1 97.56 4 TYR B N 1
ATOM 2563 C CA . TYR B 1 4 ? -9.961 35.875 11.477 1 97.56 4 TYR B CA 1
ATOM 2564 C C . TYR B 1 4 ? -11.07 34.844 11.234 1 97.56 4 TYR B C 1
ATOM 2566 O O . TYR B 1 4 ? -11.133 33.812 11.906 1 97.56 4 TYR B O 1
ATOM 2574 N N . ARG B 1 5 ? -11.883 35.156 10.289 1 97.06 5 ARG B N 1
ATOM 2575 C CA . ARG B 1 5 ? -12.984 34.25 9.914 1 97.06 5 ARG B CA 1
ATOM 2576 C C . ARG B 1 5 ? -13.094 34.125 8.398 1 97.06 5 ARG B C 1
ATOM 2578 O O . ARG B 1 5 ? -12.758 35.062 7.668 1 97.06 5 ARG B O 1
ATOM 2585 N N . LEU B 1 6 ? -13.461 32.969 7.98 1 95.69 6 LEU B N 1
ATOM 2586 C CA . LEU B 1 6 ? -13.805 32.719 6.59 1 95.69 6 LEU B CA 1
ATOM 2587 C C . LEU B 1 6 ? -15.305 32.5 6.438 1 95.69 6 LEU B C 1
ATOM 2589 O O . LEU B 1 6 ? -15.797 31.375 6.621 1 95.69 6 LEU B O 1
ATOM 2593 N N . ASP B 1 7 ? -16.031 33.531 6.055 1 89.25 7 ASP B N 1
ATOM 2594 C CA . ASP B 1 7 ? -17.469 33.438 5.871 1 89.25 7 ASP B CA 1
ATOM 2595 C C . ASP B 1 7 ? -17.812 32.875 4.484 1 89.25 7 ASP B C 1
ATOM 2597 O O . ASP B 1 7 ? -18.859 32.25 4.301 1 89.25 7 ASP B O 1
ATOM 2601 N N . GLU B 1 8 ? -17.062 33.219 3.586 1 90.75 8 GLU B N 1
ATOM 2602 C CA . GLU B 1 8 ? -17.125 32.75 2.211 1 90.75 8 GLU B CA 1
ATOM 2603 C C . GLU B 1 8 ? -15.766 32.219 1.748 1 90.75 8 GLU B C 1
ATOM 2605 O O . GLU B 1 8 ? -14.75 32.438 2.414 1 90.75 8 GLU B O 1
ATOM 2610 N N . PHE B 1 9 ? -15.805 31.438 0.707 1 91.56 9 PHE B N 1
ATOM 2611 C CA . PHE B 1 9 ? -14.594 30.797 0.207 1 91.56 9 PHE B CA 1
ATOM 2612 C C . PHE B 1 9 ? -14.281 31.266 -1.209 1 91.56 9 PHE B C 1
ATOM 2614 O O . PHE B 1 9 ? -15.078 31.969 -1.825 1 91.56 9 PHE B O 1
ATOM 2621 N N . GLY B 1 10 ? -13.008 31.016 -1.678 1 90.06 10 GLY B N 1
ATOM 2622 C CA . GLY B 1 10 ? -12.664 31.234 -3.074 1 90.06 10 GLY B CA 1
ATOM 2623 C C . GLY B 1 10 ? -11.664 32.375 -3.273 1 90.06 10 GLY B C 1
ATOM 2624 O O . GLY B 1 10 ? -11.047 32.469 -4.332 1 90.06 10 GLY B O 1
ATOM 2625 N N . ASP B 1 11 ? -11.594 33.188 -2.271 1 91.38 11 ASP B N 1
ATOM 2626 C CA . ASP B 1 11 ? -10.734 34.375 -2.4 1 91.38 11 ASP B CA 1
ATOM 2627 C C . ASP B 1 11 ? -10.086 34.719 -1.063 1 91.38 11 ASP B C 1
ATOM 2629 O O . ASP B 1 11 ? -10.727 34.625 -0.014 1 91.38 11 ASP B O 1
ATOM 2633 N N . VAL B 1 12 ? -8.82 35.156 -1.158 1 95.75 12 VAL B N 1
ATOM 2634 C CA . VAL B 1 12 ? -8.094 35.5 0.058 1 95.75 12 VAL B CA 1
ATOM 2635 C C . VAL B 1 12 ? -8.75 36.688 0.74 1 95.75 12 VAL B C 1
ATOM 2637 O O . VAL B 1 12 ? -8.633 36.875 1.955 1 95.75 12 VAL B O 1
ATOM 2640 N N . GLU B 1 13 ? -9.461 37.5 -0.026 1 94.88 13 GLU B N 1
ATOM 2641 C CA . GLU B 1 13 ? -10.141 38.688 0.509 1 94.88 13 GLU B CA 1
ATOM 2642 C C . GLU B 1 13 ? -11.297 38.281 1.417 1 94.88 13 GLU B C 1
ATOM 2644 O O . GLU B 1 13 ? -11.805 39.094 2.186 1 94.88 13 GLU B O 1
ATOM 2649 N N . LYS B 1 14 ? -11.68 37.062 1.289 1 94.62 14 LYS B N 1
ATOM 2650 C CA . LYS B 1 14 ? -12.773 36.562 2.125 1 94.62 14 LYS B CA 1
ATOM 2651 C C . LYS B 1 14 ? -12.289 36.281 3.545 1 94.62 14 LYS B C 1
ATOM 2653 O O . LYS B 1 14 ? -13.102 36.125 4.461 1 94.62 14 LYS B O 1
ATOM 2658 N N . LEU B 1 15 ? -11.039 36.156 3.729 1 96.56 15 LEU B N 1
ATOM 2659 C CA . LEU B 1 15 ? -10.469 36.094 5.07 1 96.56 15 LEU B CA 1
ATOM 2660 C C . LEU B 1 15 ? -10.578 37.438 5.766 1 96.56 15 LEU B C 1
ATOM 2662 O O . LEU B 1 15 ? -9.852 38.375 5.422 1 96.56 15 LEU B O 1
ATOM 2666 N N . SER B 1 16 ? -11.438 37.5 6.746 1 95.38 16 SER B N 1
ATOM 2667 C CA . SER B 1 16 ? -11.727 38.812 7.336 1 95.38 16 SER B CA 1
ATOM 2668 C C . SER B 1 16 ? -11.43 38.812 8.828 1 95.38 16 SER B C 1
ATOM 2670 O O . SER B 1 16 ? -11.766 37.875 9.539 1 95.38 16 SER B O 1
ATOM 2672 N N . MET B 1 17 ? -10.844 39.875 9.281 1 95.81 17 MET B N 1
ATOM 2673 C CA . MET B 1 17 ? -10.602 40.062 10.703 1 95.81 17 MET B CA 1
ATOM 2674 C C . MET B 1 17 ? -11.812 40.719 11.375 1 95.81 17 MET B C 1
ATOM 2676 O O . MET B 1 17 ? -12.375 41.656 10.859 1 95.81 17 MET B O 1
ATOM 2680 N N . ARG B 1 18 ? -12.164 40.125 12.461 1 95.31 18 ARG B N 1
ATOM 2681 C CA . ARG B 1 18 ? -13.297 40.625 13.227 1 95.31 18 ARG B CA 1
ATOM 2682 C C . ARG B 1 18 ? -12.938 40.781 14.703 1 95.31 18 ARG B C 1
ATOM 2684 O O . ARG B 1 18 ? -12.07 40.062 15.211 1 95.31 18 ARG B O 1
ATOM 2691 N N . GLU B 1 19 ? -13.656 41.75 15.289 1 96.81 19 GLU B N 1
ATOM 2692 C CA . GLU B 1 19 ? -13.609 41.844 16.75 1 96.81 19 GLU B CA 1
ATOM 2693 C C . GLU B 1 19 ? -14.789 41.125 17.391 1 96.81 19 GLU B C 1
ATOM 2695 O O . GLU B 1 19 ? -15.945 41.406 17.047 1 96.81 19 GLU B O 1
ATOM 2700 N N . VAL B 1 20 ? -14.445 40.219 18.25 1 96.38 20 VAL B N 1
ATOM 2701 C CA . VAL B 1 20 ? -15.484 39.469 18.922 1 96.38 20 VAL B CA 1
ATOM 2702 C C . VAL B 1 20 ? -15.258 39.5 20.438 1 96.38 20 VAL B C 1
ATOM 2704 O O . VAL B 1 20 ? -14.164 39.844 20.891 1 96.38 20 VAL B O 1
ATOM 2707 N N . PRO B 1 21 ? -16.297 39.188 21.188 1 96.94 21 PRO B N 1
ATOM 2708 C CA . PRO B 1 21 ? -16.094 39.156 22.641 1 96.94 21 PRO B CA 1
ATOM 2709 C C . PRO B 1 21 ? -15.086 38.094 23.062 1 96.94 21 PRO B C 1
ATOM 2711 O O . PRO B 1 21 ? -14.953 37.062 22.406 1 96.94 21 PRO B O 1
ATOM 2714 N N . MET B 1 22 ? -14.461 38.375 24.156 1 96.75 22 MET B N 1
ATOM 2715 C CA . MET B 1 22 ? -13.547 37.375 24.75 1 96.75 22 MET B CA 1
ATOM 2716 C C . MET B 1 22 ? -14.297 36.125 25.141 1 96.75 22 MET B C 1
ATOM 2718 O O . MET B 1 22 ? -15.305 36.188 25.859 1 96.75 22 MET B O 1
ATOM 2722 N N . PRO B 1 23 ? -13.797 35 24.75 1 96.19 23 PRO B N 1
ATOM 2723 C CA . PRO B 1 23 ? -14.477 33.75 25.156 1 96.19 23 PRO B CA 1
ATOM 2724 C C . PRO B 1 23 ? -14.109 33.312 26.578 1 96.19 23 PRO B C 1
ATOM 2726 O O . PRO B 1 23 ? -13.031 33.656 27.078 1 96.19 23 PRO B O 1
ATOM 2729 N N . GLU B 1 24 ? -15 32.625 27.203 1 96.94 24 GLU B N 1
ATOM 2730 C CA . GLU B 1 24 ? -14.766 31.969 28.484 1 96.94 24 GLU B CA 1
ATOM 2731 C C . GLU B 1 24 ? -14.812 30.453 28.344 1 96.94 24 GLU B C 1
ATOM 2733 O O . GLU B 1 24 ? -15.688 29.922 27.656 1 96.94 24 GLU B O 1
ATOM 2738 N N . PRO B 1 25 ? -13.859 29.828 28.938 1 98.12 25 PRO B N 1
ATOM 2739 C CA . PRO B 1 25 ? -13.844 28.375 28.766 1 98.12 25 PRO B CA 1
ATOM 2740 C C . PRO B 1 25 ? -15 27.688 29.484 1 98.12 25 PRO B C 1
ATOM 2742 O O . PRO B 1 25 ? -15.297 28.016 30.641 1 98.12 25 PRO B O 1
ATOM 2745 N N . GLY B 1 26 ? -15.727 26.812 28.75 1 97.31 26 GLY B N 1
ATOM 2746 C CA . GLY B 1 26 ? -16.688 25.922 29.375 1 97.31 26 GLY B CA 1
ATOM 2747 C C . GLY B 1 26 ? -16.031 24.781 30.156 1 97.31 26 GLY B C 1
ATOM 2748 O O . GLY B 1 26 ? -14.812 24.766 30.297 1 97.31 26 GLY B O 1
ATOM 2749 N N . ALA B 1 27 ? -17 23.812 30.469 1 93.81 27 ALA B N 1
ATOM 2750 C CA . ALA B 1 27 ? -16.516 22.656 31.219 1 93.81 27 ALA B CA 1
ATOM 2751 C C . ALA B 1 27 ? -15.508 21.859 30.391 1 93.81 27 ALA B C 1
ATOM 2753 O O . ALA B 1 27 ? -15.734 21.594 29.203 1 93.81 27 ALA B O 1
ATOM 2754 N N . ASN B 1 28 ? -14.367 21.625 30.75 1 97.25 28 ASN B N 1
ATOM 2755 C CA . ASN B 1 28 ? -13.305 20.781 30.219 1 97.25 28 ASN B CA 1
ATOM 2756 C C . ASN B 1 28 ? -12.5 21.5 29.141 1 97.25 28 ASN B C 1
ATOM 2758 O O . ASN B 1 28 ? -11.781 20.859 28.359 1 97.25 28 ASN B O 1
ATOM 2762 N N . GLN B 1 29 ? -12.766 22.812 29.062 1 98.69 29 GLN B N 1
ATOM 2763 C CA . GLN B 1 29 ? -12.078 23.594 28.031 1 98.69 29 GLN B CA 1
ATOM 2764 C C . GLN B 1 29 ? -10.938 24.406 28.641 1 98.69 29 GLN B C 1
ATOM 2766 O O . GLN B 1 29 ? -10.953 24.719 29.844 1 98.69 29 GLN B O 1
ATOM 2771 N N . ILE B 1 30 ? -10.047 24.734 27.797 1 98.88 30 ILE B N 1
ATOM 2772 C CA . ILE B 1 30 ? -8.992 25.672 28.125 1 98.88 30 ILE B CA 1
ATOM 2773 C C . ILE B 1 30 ? -9.031 26.859 27.172 1 98.88 30 ILE B C 1
ATOM 2775 O O . ILE B 1 30 ? -9.359 26.703 25.984 1 98.88 30 ILE B O 1
ATOM 2779 N N . LEU B 1 31 ? -8.734 28 27.703 1 98.81 31 LEU B N 1
ATOM 2780 C CA . LEU B 1 31 ? -8.539 29.188 26.875 1 98.81 31 LEU B CA 1
ATOM 2781 C C . LEU B 1 31 ? -7.055 29.422 26.594 1 98.81 31 LEU B C 1
ATOM 2783 O O . LEU B 1 31 ? -6.25 29.5 27.531 1 98.81 31 LEU B O 1
ATOM 2787 N N . VAL B 1 32 ? -6.762 29.484 25.359 1 98.75 32 VAL B N 1
ATOM 2788 C CA . VAL B 1 32 ? -5.371 29.609 24.938 1 98.75 32 VAL B CA 1
ATOM 2789 C C . VAL B 1 32 ? -5.137 30.984 24.328 1 98.75 32 VAL B C 1
ATOM 2791 O O . VAL B 1 32 ? -5.844 31.375 23.391 1 98.75 32 VAL B O 1
ATOM 2794 N N . ARG B 1 33 ? -4.23 31.766 24.859 1 98.69 33 ARG B N 1
ATOM 2795 C CA . ARG B 1 33 ? -3.713 32.938 24.141 1 98.69 33 ARG B CA 1
ATOM 2796 C C . ARG B 1 33 ? -2.764 32.5 23.016 1 98.69 33 ARG B C 1
ATOM 2798 O O . ARG B 1 33 ? -1.633 32.094 23.281 1 98.69 33 ARG B O 1
ATOM 2805 N N . VAL B 1 34 ? -3.203 32.625 21.828 1 98.69 34 VAL B N 1
ATOM 2806 C CA . VAL B 1 34 ? -2.436 32.156 20.688 1 98.69 34 VAL B CA 1
ATOM 2807 C C . VAL B 1 34 ? -1.255 33.062 20.422 1 98.69 34 VAL B C 1
ATOM 2809 O O . VAL B 1 34 ? -1.426 34.281 20.328 1 98.69 34 VAL B O 1
ATOM 2812 N N . ARG B 1 35 ? -0.119 32.469 20.297 1 98.62 35 ARG B N 1
ATOM 2813 C CA . ARG B 1 35 ? 1.096 33.25 20.141 1 98.62 35 ARG B CA 1
ATOM 2814 C C . ARG B 1 35 ? 1.607 33.188 18.703 1 98.62 35 ARG B C 1
ATOM 2816 O O . ARG B 1 35 ? 2.244 34.156 18.219 1 98.62 35 ARG B O 1
ATOM 2823 N N . ALA B 1 36 ? 1.387 32.156 18.031 1 98.75 36 ALA B N 1
ATOM 2824 C CA . ALA B 1 36 ? 1.772 31.984 16.641 1 98.75 36 ALA B CA 1
ATOM 2825 C C . ALA B 1 36 ? 0.931 30.906 15.969 1 98.75 36 ALA B C 1
ATOM 2827 O O . ALA B 1 36 ? 0.391 30.031 16.641 1 98.75 36 ALA B O 1
ATOM 2828 N N . THR B 1 37 ? 0.743 30.984 14.703 1 98.75 37 THR B N 1
ATOM 2829 C CA . THR B 1 37 ? 0.117 29.984 13.844 1 98.75 37 THR B CA 1
ATOM 2830 C C . THR B 1 37 ? 0.961 29.734 12.594 1 98.75 37 THR B C 1
ATOM 2832 O O . THR B 1 37 ? 1.967 30.422 12.375 1 98.75 37 THR B O 1
ATOM 2835 N N . SER B 1 38 ? 0.611 28.734 11.828 1 98.69 38 SER B N 1
ATOM 2836 C CA . SER B 1 38 ? 1.317 28.484 10.578 1 98.69 38 SER B CA 1
ATOM 2837 C C . SER B 1 38 ? 0.385 27.891 9.523 1 98.69 38 SER B C 1
ATOM 2839 O O . SER B 1 38 ? -0.7 27.406 9.852 1 98.69 38 SER B O 1
ATOM 2841 N N . LEU B 1 39 ? 0.84 28 8.305 1 98.5 39 LEU B N 1
ATOM 2842 C CA . LEU B 1 39 ? 0.016 27.594 7.168 1 98.5 39 LEU B CA 1
ATOM 2843 C C . LEU B 1 39 ? 0.416 26.219 6.664 1 98.5 39 LEU B C 1
ATOM 2845 O O . LEU B 1 39 ? 1.591 25.844 6.719 1 98.5 39 LEU B O 1
ATOM 2849 N N . ASN B 1 40 ? -0.539 25.516 6.199 1 97.69 40 ASN B N 1
ATOM 2850 C CA . ASN B 1 40 ? -0.399 24.266 5.445 1 97.69 40 ASN B CA 1
ATOM 2851 C C . ASN B 1 40 ? -1.14 24.344 4.109 1 97.69 40 ASN B C 1
ATOM 2853 O O . ASN B 1 40 ? -2.016 25.188 3.924 1 97.69 40 ASN B O 1
ATOM 2857 N N . ARG B 1 41 ? -0.821 23.391 3.264 1 94.38 41 ARG B N 1
ATOM 2858 C CA . ARG B 1 41 ? -1.504 23.344 1.976 1 94.38 41 ARG B CA 1
ATOM 2859 C C . ARG B 1 41 ? -3.014 23.219 2.16 1 94.38 41 ARG B C 1
ATOM 2861 O O . ARG B 1 41 ? -3.787 23.828 1.413 1 94.38 41 ARG B O 1
ATOM 2868 N N . ARG B 1 42 ? -3.443 22.5 3.053 1 95.25 42 ARG B N 1
ATOM 2869 C CA . ARG B 1 42 ? -4.867 22.328 3.314 1 95.25 42 ARG B CA 1
ATOM 2870 C C . ARG B 1 42 ? -5.551 23.656 3.57 1 95.25 42 ARG B C 1
ATOM 2872 O O . ARG B 1 42 ? -6.73 23.828 3.258 1 95.25 42 ARG B O 1
ATOM 2879 N N . ASP B 1 43 ? -4.891 24.578 4.168 1 97.19 43 ASP B N 1
ATOM 2880 C CA . ASP B 1 43 ? -5.48 25.875 4.492 1 97.19 43 ASP B CA 1
ATOM 2881 C C . ASP B 1 43 ? -5.832 26.656 3.227 1 97.19 43 ASP B C 1
ATOM 2883 O O . ASP B 1 43 ? -6.859 27.328 3.176 1 97.19 43 ASP B O 1
ATOM 2887 N N . THR B 1 44 ? -4.941 26.531 2.264 1 95.69 44 THR B N 1
ATOM 2888 C CA . THR B 1 44 ? -5.246 27.172 0.99 1 95.69 44 THR B CA 1
ATOM 2889 C C . THR B 1 44 ? -6.398 26.469 0.286 1 95.69 44 THR B C 1
ATOM 2891 O O . THR B 1 44 ? -7.211 27.094 -0.384 1 95.69 44 THR B O 1
ATOM 2894 N N . MET B 1 45 ? -6.465 25.156 0.414 1 93.81 45 MET B N 1
ATOM 2895 C CA . MET B 1 45 ? -7.574 24.391 -0.166 1 93.81 45 MET B CA 1
ATOM 2896 C C . MET B 1 45 ? -8.898 24.797 0.474 1 93.81 45 MET B C 1
ATOM 2898 O O . MET B 1 45 ? -9.914 24.922 -0.214 1 93.81 45 MET B O 1
ATOM 2902 N N . ILE B 1 46 ? -8.883 24.969 1.745 1 96.31 46 ILE B N 1
ATOM 2903 C CA . ILE B 1 46 ? -10.078 25.406 2.461 1 96.31 46 ILE B CA 1
ATOM 2904 C C . ILE B 1 46 ? -10.477 26.812 1.995 1 96.31 46 ILE B C 1
ATOM 2906 O O . ILE B 1 46 ? -11.633 27.047 1.645 1 96.31 46 ILE B O 1
ATOM 2910 N N . LEU B 1 47 ? -9.516 27.688 1.943 1 96.25 47 LEU B N 1
ATOM 2911 C CA . LEU B 1 47 ? -9.758 29.062 1.482 1 96.25 47 LEU B CA 1
ATOM 2912 C C . LEU B 1 47 ? -10.383 29.062 0.092 1 96.25 47 LEU B C 1
ATOM 2914 O O . LEU B 1 47 ? -11.312 29.828 -0.175 1 96.25 47 LEU B O 1
ATOM 2918 N N . ASN B 1 48 ? -9.914 28.141 -0.721 1 93.25 48 ASN B N 1
ATOM 2919 C CA . ASN B 1 48 ? -10.328 28.109 -2.121 1 93.25 48 ASN B CA 1
ATOM 2920 C C . ASN B 1 48 ? -11.578 27.266 -2.32 1 93.25 48 ASN B C 1
ATOM 2922 O O . ASN B 1 48 ? -12.078 27.141 -3.439 1 93.25 48 ASN B O 1
ATOM 2926 N N . GLY B 1 49 ? -12.055 26.625 -1.31 1 92 49 GLY B N 1
ATOM 2927 C CA . GLY B 1 49 ? -13.273 25.844 -1.383 1 92 49 GLY B CA 1
ATOM 2928 C C . GLY B 1 49 ? -13.07 24.484 -2.039 1 92 49 GLY B C 1
ATOM 2929 O O . GLY B 1 49 ? -14.008 23.922 -2.596 1 92 49 GLY B O 1
ATOM 2930 N N . THR B 1 50 ? -11.859 23.984 -2.014 1 89.88 50 THR B N 1
ATOM 2931 C CA . THR B 1 50 ? -11.562 22.734 -2.725 1 89.88 50 THR B CA 1
ATOM 2932 C C . THR B 1 50 ? -11.203 21.625 -1.747 1 89.88 50 THR B C 1
ATOM 2934 O O . THR B 1 50 ? -10.883 20.516 -2.16 1 89.88 50 THR B O 1
ATOM 2937 N N . TYR B 1 51 ? -11.227 21.938 -0.476 1 92.69 51 TYR B N 1
ATOM 2938 C CA . TYR B 1 51 ? -10.898 20.938 0.525 1 92.69 51 TYR B CA 1
ATOM 2939 C C . TYR B 1 51 ? -11.977 19.859 0.598 1 92.69 51 TYR B C 1
ATOM 2941 O O . TYR B 1 51 ? -13.172 20.172 0.524 1 92.69 51 TYR B O 1
ATOM 2949 N N . PRO B 1 52 ? -11.602 18.625 0.753 1 87.88 52 PRO B N 1
ATOM 2950 C CA . PRO B 1 52 ? -12.578 17.531 0.691 1 87.88 52 PRO B CA 1
ATOM 2951 C C . PRO B 1 52 ? -13.586 17.578 1.833 1 87.88 52 PRO B C 1
ATOM 2953 O O . PRO B 1 52 ? -14.742 17.172 1.661 1 87.88 52 PRO B O 1
ATOM 2956 N N . LEU B 1 53 ? -13.227 17.953 2.961 1 92.19 53 LEU B N 1
ATOM 2957 C CA . LEU B 1 53 ? -14.125 18.109 4.102 1 92.19 53 LEU B CA 1
ATOM 2958 C C . LEU B 1 53 ? -14.719 19.5 4.152 1 92.19 53 LEU B C 1
ATOM 2960 O O . LEU B 1 53 ? -13.984 20.5 4.141 1 92.19 53 LEU B O 1
ATOM 2964 N N . THR B 1 54 ? -15.992 19.594 4.234 1 92.19 54 THR B N 1
ATOM 2965 C CA . THR B 1 54 ? -16.672 20.875 4.195 1 92.19 54 THR B CA 1
ATOM 2966 C C . THR B 1 54 ? -16.422 21.672 5.48 1 92.19 54 THR B C 1
ATOM 2968 O O . THR B 1 54 ? -16.766 21.219 6.57 1 92.19 54 THR B O 1
ATOM 2971 N N . PRO B 1 55 ? -15.859 22.781 5.293 1 95.19 55 PRO B N 1
ATOM 2972 C CA . PRO B 1 55 ? -15.648 23.625 6.48 1 95.19 55 PRO B CA 1
ATOM 2973 C C . PRO B 1 55 ? -16.938 24.266 6.98 1 95.19 55 PRO B C 1
ATOM 2975 O O . PRO B 1 55 ? -17.859 24.531 6.191 1 95.19 55 PRO B O 1
ATOM 2978 N N . ARG B 1 56 ? -16.953 24.562 8.211 1 92.81 56 ARG B N 1
ATOM 2979 C CA . ARG B 1 56 ? -18.062 25.344 8.781 1 92.81 56 ARG B CA 1
ATOM 2980 C C . ARG B 1 56 ? -18.031 26.781 8.289 1 92.81 56 ARG B C 1
ATOM 2982 O O . ARG B 1 56 ? -16.953 27.375 8.172 1 92.81 56 ARG B O 1
ATOM 2989 N N . ALA B 1 57 ? -19.234 27.328 8.047 1 88.88 57 ALA B N 1
ATOM 2990 C CA . ALA B 1 57 ? -19.297 28.75 7.699 1 88.88 57 ALA B CA 1
ATOM 2991 C C . ALA B 1 57 ? -18.828 29.625 8.859 1 88.88 57 ALA B C 1
ATOM 2993 O O . ALA B 1 57 ? -19.172 29.359 10.016 1 88.88 57 ALA B O 1
ATOM 2994 N N . GLY B 1 58 ? -18.062 30.625 8.547 1 94.38 58 GLY B N 1
ATOM 2995 C CA . GLY B 1 58 ? -17.547 31.5 9.586 1 94.38 58 GLY B CA 1
ATOM 2996 C C . GLY B 1 58 ? -16.422 30.891 10.398 1 94.38 58 GLY B C 1
ATOM 2997 O O . GLY B 1 58 ? -16.141 31.328 11.516 1 94.38 58 GLY B O 1
ATOM 2998 N N . ILE B 1 59 ? -15.82 29.953 9.836 1 96.44 59 ILE B N 1
ATOM 2999 C CA . ILE B 1 59 ? -14.797 29.188 10.539 1 96.44 59 ILE B CA 1
ATOM 3000 C C . ILE B 1 59 ? -13.594 30.078 10.828 1 96.44 59 ILE B C 1
ATOM 3002 O O . ILE B 1 59 ? -13.242 30.938 10.023 1 96.44 59 ILE B O 1
ATOM 3006 N N . VAL B 1 60 ? -13.031 29.922 12.055 1 97.88 60 VAL B N 1
ATOM 3007 C CA . VAL B 1 60 ? -11.672 30.391 12.297 1 97.88 60 VAL B CA 1
ATOM 3008 C C . VAL B 1 60 ? -10.68 29.406 11.672 1 97.88 60 VAL B C 1
ATOM 3010 O O . VAL B 1 60 ? -10.602 28.25 12.086 1 97.88 60 VAL B O 1
ATOM 3013 N N . PRO B 1 61 ? -9.875 29.844 10.695 1 97.75 61 PRO B N 1
ATOM 3014 C CA . PRO B 1 61 ? -9.055 28.891 9.969 1 97.75 61 PRO B CA 1
ATOM 3015 C C . PRO B 1 61 ? -7.762 28.531 10.711 1 97.75 61 PRO B C 1
ATOM 3017 O O . PRO B 1 61 ? -7.523 29.031 11.812 1 97.75 61 PRO B O 1
ATOM 3020 N N . LEU B 1 62 ? -7.004 27.562 10.148 1 98.5 62 LEU B N 1
ATOM 3021 C CA . LEU B 1 62 ? -5.691 27.047 10.516 1 98.5 62 LEU B CA 1
ATOM 3022 C C . LEU B 1 62 ? -5.809 26 11.625 1 98.5 62 LEU B C 1
ATOM 3024 O O . LEU B 1 62 ? -6.422 26.266 12.664 1 98.5 62 LEU B O 1
ATOM 3028 N N . SER B 1 63 ? -5.223 24.906 11.367 1 98.38 63 SER B N 1
ATOM 3029 C CA . SER B 1 63 ? -5.098 23.875 12.391 1 98.38 63 SER B CA 1
ATOM 3030 C C . SER B 1 63 ? -3.896 24.141 13.297 1 98.38 63 SER B C 1
ATOM 3032 O O . SER B 1 63 ? -3.936 23.844 14.492 1 98.38 63 SER B O 1
ATOM 3034 N N . ASP B 1 64 ? -2.895 24.672 12.719 1 98.56 64 ASP B N 1
ATOM 3035 C CA . ASP B 1 64 ? -1.617 24.812 13.414 1 98.56 64 ASP B CA 1
ATOM 3036 C C . ASP B 1 64 ? -1.584 26.094 14.25 1 98.56 64 ASP B C 1
ATOM 3038 O O . ASP B 1 64 ? -1.843 27.188 13.734 1 98.56 64 ASP B O 1
ATOM 3042 N N . GLY B 1 65 ? -1.165 25.922 15.461 1 98.5 65 GLY B N 1
ATOM 3043 C CA . GLY B 1 65 ? -0.988 27.047 16.359 1 98.5 65 GLY B CA 1
ATOM 3044 C C . GLY B 1 65 ? -0.343 26.656 17.672 1 98.5 65 GLY B C 1
ATOM 3045 O O . GLY B 1 65 ? -0.343 25.484 18.062 1 98.5 65 GLY B O 1
ATOM 3046 N N . ALA B 1 66 ? 0.208 27.625 18.312 1 98.75 66 ALA B N 1
ATOM 3047 C CA . ALA B 1 66 ? 0.824 27.469 19.625 1 98.75 66 ALA B CA 1
ATOM 3048 C C . ALA B 1 66 ? 0.489 28.656 20.516 1 98.75 66 ALA B C 1
ATOM 3050 O O . ALA B 1 66 ? 0.428 29.797 20.062 1 98.75 66 ALA B O 1
ATOM 3051 N N . GLY B 1 67 ? 0.301 28.328 21.75 1 98.69 67 GLY B N 1
ATOM 3052 C CA . GLY B 1 67 ? -0.007 29.406 22.672 1 98.69 67 GLY B CA 1
ATOM 3053 C C . GLY B 1 67 ? 0.086 28.984 24.125 1 98.69 67 GLY B C 1
ATOM 3054 O O . GLY B 1 67 ? 0.55 27.875 24.438 1 98.69 67 GLY B O 1
ATOM 3055 N N . GLU B 1 68 ? -0.34 29.922 24.922 1 98.5 68 GLU B N 1
ATOM 3056 C CA . GLU B 1 68 ? -0.296 29.75 26.375 1 98.5 68 GLU B CA 1
ATOM 3057 C C . GLU B 1 68 ? -1.701 29.641 26.969 1 98.5 68 GLU B C 1
ATOM 3059 O O . GLU B 1 68 ? -2.588 30.422 26.609 1 98.5 68 GLU B O 1
ATOM 3064 N N . VAL B 1 69 ? -1.847 28.641 27.875 1 98.88 69 VAL B N 1
ATOM 3065 C CA . VAL B 1 69 ? -3.123 28.531 28.578 1 98.88 69 VAL B CA 1
ATOM 3066 C C . VAL B 1 69 ? -3.283 29.703 29.531 1 98.88 69 VAL B C 1
ATOM 3068 O O . VAL B 1 69 ? -2.418 29.953 30.375 1 98.88 69 VAL B O 1
ATOM 3071 N N . VAL B 1 70 ? -4.43 30.391 29.453 1 98.69 70 VAL B N 1
ATOM 3072 C CA . VAL B 1 70 ? -4.598 31.578 30.297 1 98.69 70 VAL B CA 1
ATOM 3073 C C . VAL B 1 70 ? -5.809 31.406 31.203 1 98.69 70 VAL B C 1
ATOM 3075 O O . VAL B 1 70 ? -5.984 32.156 32.156 1 98.69 70 VAL B O 1
ATOM 3078 N N . ALA B 1 71 ? -6.656 30.469 30.922 1 98.69 71 ALA B N 1
ATOM 3079 C CA . ALA B 1 71 ? -7.789 30.109 31.766 1 98.69 71 ALA B CA 1
ATOM 3080 C C . ALA B 1 71 ? -8.195 28.656 31.547 1 98.69 71 ALA B C 1
ATOM 3082 O O . ALA B 1 71 ? -7.98 28.094 30.453 1 98.69 71 ALA B O 1
ATOM 3083 N N . VAL B 1 72 ? -8.703 28.047 32.562 1 98.56 72 VAL B N 1
ATOM 3084 C CA . VAL B 1 72 ? -9.172 26.672 32.5 1 98.56 72 VAL B CA 1
ATOM 3085 C C . VAL B 1 72 ? -10.594 26.562 33.031 1 98.56 72 VAL B C 1
ATOM 3087 O O . VAL B 1 72 ? -10.945 27.266 34 1 98.56 72 VAL B O 1
ATOM 3090 N N . GLY B 1 73 ? -11.367 25.75 32.375 1 98.19 73 GLY B N 1
ATOM 3091 C CA . GLY B 1 73 ? -12.719 25.5 32.875 1 98.19 73 GLY B CA 1
ATOM 3092 C C . GLY B 1 73 ? -12.766 24.484 34 1 98.19 73 GLY B C 1
ATOM 3093 O O . GLY B 1 73 ? -11.758 23.875 34.312 1 98.19 73 GLY B O 1
ATOM 3094 N N . ASP B 1 74 ? -14.023 24.344 34.469 1 96.5 74 ASP B N 1
ATOM 3095 C CA . ASP B 1 74 ? -14.25 23.359 35.531 1 96.5 74 ASP B CA 1
ATOM 3096 C C . ASP B 1 74 ? -13.953 21.953 35.062 1 96.5 74 ASP B C 1
ATOM 3098 O O . ASP B 1 74 ? -14.297 21.594 33.938 1 96.5 74 ASP B O 1
ATOM 3102 N N . GLY B 1 75 ? -13.25 21.203 35.844 1 97.06 75 GLY B N 1
ATOM 3103 C CA . GLY B 1 75 ? -13.039 19.797 35.562 1 97.06 75 GLY B CA 1
ATOM 3104 C C . GLY B 1 75 ? -11.766 19.516 34.781 1 97.06 75 GLY B C 1
ATOM 3105 O O . GLY B 1 75 ? -11.391 18.359 34.594 1 97.06 75 GLY B O 1
ATOM 3106 N N . VAL B 1 76 ? -11.156 20.594 34.25 1 98.31 76 VAL B N 1
ATOM 3107 C CA . VAL B 1 76 ? -9.914 20.406 33.5 1 98.31 76 VAL B CA 1
ATOM 3108 C C . VAL B 1 76 ? -8.828 19.859 34.438 1 98.31 76 VAL B C 1
ATOM 3110 O O . VAL B 1 76 ? -8.633 20.375 35.531 1 98.31 76 VAL B O 1
ATOM 3113 N N . THR B 1 77 ? -8.156 18.766 33.969 1 98.25 77 THR B N 1
ATOM 3114 C CA . THR B 1 77 ? -7.121 18.156 34.812 1 98.25 77 THR B CA 1
ATOM 3115 C C . THR B 1 77 ? -5.812 18.031 34.031 1 98.25 77 THR B C 1
ATOM 3117 O O . THR B 1 77 ? -4.746 17.859 34.625 1 98.25 77 THR B O 1
ATOM 3120 N N . ARG B 1 78 ? -5.801 18.172 32.75 1 98.38 78 ARG B N 1
ATOM 3121 C CA . ARG B 1 78 ? -4.633 17.875 31.938 1 98.38 78 ARG B CA 1
ATOM 3122 C C . ARG B 1 78 ? -3.717 19.078 31.828 1 98.38 78 ARG B C 1
ATOM 3124 O O . ARG B 1 78 ? -2.535 18.953 31.5 1 98.38 78 ARG B O 1
ATOM 3131 N N . PHE B 1 79 ? -4.305 20.281 32.094 1 98.75 79 PHE B N 1
ATOM 3132 C CA . PHE B 1 79 ? -3.535 21.5 31.891 1 98.75 79 PHE B CA 1
ATOM 3133 C C . PHE B 1 79 ? -3.783 22.5 33 1 98.75 79 PHE B C 1
ATOM 3135 O O . PHE B 1 79 ? -4.785 22.406 33.719 1 98.75 79 PHE B O 1
ATOM 3142 N N . ALA B 1 80 ? -2.863 23.469 33.094 1 98.56 80 ALA B N 1
ATOM 3143 C CA . ALA B 1 80 ? -2.955 24.609 34 1 98.56 80 ALA B CA 1
ATOM 3144 C C . ALA B 1 80 ? -2.576 25.906 33.312 1 98.56 80 ALA B C 1
ATOM 3146 O O . ALA B 1 80 ? -1.957 25.891 32.25 1 98.56 80 ALA B O 1
ATOM 3147 N N . VAL B 1 81 ? -3.014 26.969 33.938 1 98.62 81 VAL B N 1
ATOM 3148 C CA . VAL B 1 81 ? -2.625 28.281 33.438 1 98.62 81 VAL B CA 1
ATOM 3149 C C . VAL B 1 81 ? -1.103 28.375 33.375 1 98.62 81 VAL B C 1
ATOM 3151 O O . VAL B 1 81 ? -0.401 27.969 34.312 1 98.62 81 VAL B O 1
ATOM 3154 N N . GLY B 1 82 ? -0.6 28.812 32.219 1 98.62 82 GLY B N 1
ATOM 3155 C CA . GLY B 1 82 ? 0.836 28.938 32.031 1 98.62 82 GLY B CA 1
ATOM 3156 C C . GLY B 1 82 ? 1.406 27.859 31.109 1 98.62 82 GLY B C 1
ATOM 3157 O O . GLY B 1 82 ? 2.51 28.016 30.578 1 98.62 82 GLY B O 1
ATOM 3158 N N . ASP B 1 83 ? 0.696 26.75 30.969 1 98.75 83 ASP B N 1
ATOM 3159 C CA . ASP B 1 83 ? 1.169 25.672 30.109 1 98.75 83 ASP B CA 1
ATOM 3160 C C . ASP B 1 83 ? 1.263 26.125 28.656 1 98.75 83 ASP B C 1
ATOM 3162 O O . ASP B 1 83 ? 0.39 26.844 28.172 1 98.75 83 ASP B O 1
ATOM 3166 N N . ARG B 1 84 ? 2.309 25.734 27.938 1 98.81 84 ARG B N 1
ATOM 3167 C CA . ARG B 1 84 ? 2.451 25.906 26.484 1 98.81 84 ARG B CA 1
ATOM 3168 C C . ARG B 1 84 ? 1.802 24.766 25.719 1 98.81 84 ARG B C 1
ATOM 3170 O O . ARG B 1 84 ? 2.16 23.594 25.922 1 98.81 84 ARG B O 1
ATOM 3177 N N . VAL B 1 85 ? 0.864 25.078 24.812 1 98.88 85 VAL B N 1
ATOM 3178 C CA . VAL B 1 85 ? 0.102 23.984 24.219 1 98.88 85 VAL B CA 1
ATOM 3179 C C . VAL B 1 85 ? -0.087 24.234 22.734 1 98.88 85 VAL B C 1
ATOM 3181 O O . VAL B 1 85 ? 0.087 25.359 22.25 1 98.88 85 VAL B O 1
ATOM 3184 N N . THR B 1 86 ? -0.323 23.25 22.016 1 98.81 86 THR B N 1
ATOM 3185 C CA . THR B 1 86 ? -0.863 23.234 20.656 1 98.81 86 THR B CA 1
ATOM 3186 C C . THR B 1 86 ? -2.057 22.281 20.562 1 98.81 86 THR B C 1
ATOM 3188 O O . THR B 1 86 ? -2.268 21.453 21.438 1 98.81 86 THR B O 1
ATOM 3191 N N . GLY B 1 87 ? -2.891 22.547 19.594 1 98.62 87 GLY B N 1
ATOM 3192 C CA . GLY B 1 87 ? -4.008 21.641 19.344 1 98.62 87 GLY B CA 1
ATOM 3193 C C . GLY B 1 87 ? -3.654 20.484 18.438 1 98.62 87 GLY B C 1
ATOM 3194 O O . GLY B 1 87 ? -2.738 20.594 17.625 1 98.62 87 GLY B O 1
ATOM 3195 N N . SER B 1 88 ? -4.43 19.406 18.578 1 98.62 88 SER B N 1
ATOM 3196 C CA . SER B 1 88 ? -4.301 18.25 17.688 1 98.62 88 SER B CA 1
ATOM 3197 C C . SER B 1 88 ? -5.062 18.484 16.391 1 98.62 88 SER B C 1
ATOM 3199 O O . SER B 1 88 ? -6.109 19.125 16.375 1 98.62 88 SER B O 1
ATOM 3201 N N . TYR B 1 89 ? -4.527 17.906 15.367 1 98.62 89 TYR B N 1
ATOM 3202 C CA . TYR B 1 89 ? -5.121 18.109 14.047 1 98.62 89 TYR B CA 1
ATOM 3203 C C . TYR B 1 89 ? -6.555 17.594 14.016 1 98.62 89 TYR B C 1
ATOM 3205 O O . TYR B 1 89 ? -7.488 18.359 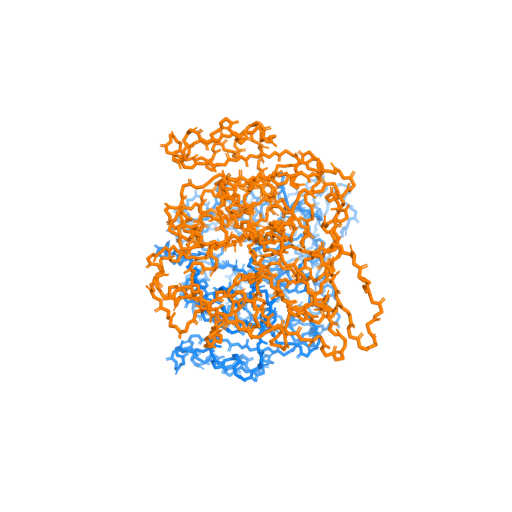13.758 1 98.62 89 TYR B O 1
ATOM 3213 N N . PHE B 1 90 ? -6.664 16.219 14.156 1 98.44 90 PHE B N 1
ATOM 3214 C CA . PHE B 1 90 ? -7.973 15.617 14.398 1 98.44 90 PHE B CA 1
ATOM 3215 C C . PHE B 1 90 ? -8.328 15.68 15.883 1 98.44 90 PHE B C 1
ATOM 3217 O O . PHE B 1 90 ? -7.887 14.836 16.672 1 98.44 90 PHE B O 1
ATOM 3224 N N . ALA B 1 91 ? -9.18 16.594 16.156 1 97.69 91 ALA B N 1
ATOM 3225 C CA . ALA B 1 91 ? -9.383 17.016 17.547 1 97.69 91 ALA B CA 1
ATOM 3226 C C . ALA B 1 91 ? -9.789 15.836 18.422 1 97.69 91 ALA B C 1
ATOM 3228 O O . ALA B 1 91 ? -9.367 15.734 19.578 1 97.69 91 ALA B O 1
ATOM 3229 N N . ARG B 1 92 ? -10.492 14.898 17.844 1 97.38 92 ARG B N 1
ATOM 3230 C CA . ARG B 1 92 ? -11.078 13.852 18.672 1 97.38 92 ARG B CA 1
ATOM 3231 C C . ARG B 1 92 ? -10.367 12.523 18.453 1 97.38 92 ARG B C 1
ATOM 3233 O O . ARG B 1 92 ? -10.773 11.492 18.984 1 97.38 92 ARG B O 1
ATOM 3240 N N . TRP B 1 93 ? -9.344 12.5 17.641 1 98.44 93 TRP B N 1
ATOM 3241 C CA . TRP B 1 93 ? -8.594 11.273 17.422 1 98.44 93 TRP B CA 1
ATOM 3242 C C . TRP B 1 93 ? -7.461 11.133 18.438 1 98.44 93 TRP B C 1
ATOM 3244 O O . TRP B 1 93 ? -6.336 11.57 18.188 1 98.44 93 TRP B O 1
ATOM 3254 N N . ILE B 1 94 ? -7.746 10.422 19.453 1 98.06 94 ILE B N 1
ATOM 3255 C CA . ILE B 1 94 ? -6.781 10.297 20.531 1 98.06 94 ILE B CA 1
ATOM 3256 C C . ILE B 1 94 ? -5.758 9.219 20.203 1 98.06 94 ILE B C 1
ATOM 3258 O O . ILE B 1 94 ? -4.551 9.422 20.359 1 98.06 94 ILE B O 1
ATOM 3262 N N . ASP B 1 95 ? -6.27 8 19.812 1 96.88 95 ASP B N 1
ATOM 3263 C CA . ASP B 1 95 ? -5.445 6.844 19.484 1 96.88 95 ASP B CA 1
ATOM 3264 C C . ASP B 1 95 ? -6.219 5.844 18.625 1 96.88 95 ASP B C 1
ATOM 3266 O O . ASP B 1 95 ? -7.418 6.016 18.391 1 96.88 95 ASP B O 1
ATOM 3270 N N . GLY B 1 96 ? -5.445 4.82 18.172 1 94.81 96 GLY B N 1
ATOM 3271 C CA . GLY B 1 96 ? -6.102 3.766 17.422 1 94.81 96 GLY B CA 1
ATOM 3272 C C . GLY B 1 96 ? -6.398 4.156 15.984 1 94.81 96 GLY B C 1
ATOM 3273 O O . GLY B 1 96 ? -5.77 5.062 15.438 1 94.81 96 GLY B O 1
ATOM 3274 N N . ARG B 1 97 ? -7.312 3.467 15.344 1 93.69 97 ARG B N 1
ATOM 3275 C CA . ARG B 1 97 ? -7.648 3.666 13.938 1 93.69 97 ARG B CA 1
ATOM 3276 C C . ARG B 1 97 ? -8.641 4.809 13.766 1 93.69 97 ARG B C 1
ATOM 3278 O O . ARG B 1 97 ? -9.555 4.973 14.578 1 93.69 97 ARG B O 1
ATOM 3285 N N . MET B 1 98 ? -8.469 5.555 12.75 1 95.62 98 MET B N 1
ATOM 3286 C CA . MET B 1 98 ? -9.406 6.598 12.352 1 95.62 98 MET B CA 1
ATOM 3287 C C . MET B 1 98 ? -10.75 6 11.945 1 95.62 98 MET B C 1
ATOM 3289 O O . MET B 1 98 ? -10.797 4.902 11.383 1 95.62 98 MET B O 1
ATOM 3293 N N . HIS B 1 99 ? -11.828 6.668 12.281 1 93.75 99 HIS B N 1
ATOM 3294 C CA . HIS B 1 99 ? -13.172 6.32 11.836 1 93.75 99 HIS B CA 1
ATOM 3295 C C . HIS B 1 99 ? -14.031 7.566 11.648 1 93.75 99 HIS B C 1
ATOM 3297 O O . HIS B 1 99 ? -13.672 8.648 12.125 1 93.75 99 HIS B O 1
ATOM 3303 N N . PRO B 1 100 ? -15.109 7.496 10.938 1 90.75 100 PRO B N 1
ATOM 3304 C CA . PRO B 1 100 ? -15.914 8.664 10.562 1 90.75 100 PRO B CA 1
ATOM 3305 C C . PRO B 1 100 ? -16.391 9.469 11.773 1 90.75 100 PRO B C 1
ATOM 3307 O O . PRO B 1 100 ? -16.609 10.672 11.664 1 90.75 100 PRO B O 1
ATOM 3310 N N . GLY B 1 101 ? -16.391 8.891 12.891 1 94.19 101 GLY B N 1
ATOM 3311 C CA . GLY B 1 101 ? -16.906 9.57 14.07 1 94.19 101 GLY B CA 1
ATOM 3312 C C . GLY B 1 101 ? -15.914 10.523 14.703 1 94.19 101 GLY B C 1
ATOM 3313 O O . GLY B 1 101 ? -16.25 11.266 15.617 1 94.19 101 GLY B O 1
ATOM 3314 N N . ILE B 1 102 ? -14.672 10.578 14.164 1 96.69 102 ILE B N 1
ATOM 3315 C CA . ILE B 1 102 ? -13.656 11.391 14.82 1 96.69 102 ILE B CA 1
ATOM 3316 C C . ILE B 1 102 ? -12.875 12.188 13.773 1 96.69 102 ILE B C 1
ATOM 3318 O O . ILE B 1 102 ? -11.648 12.336 13.883 1 96.69 102 ILE B O 1
ATOM 3322 N N . VAL B 1 103 ? -13.547 12.711 12.758 1 95.25 103 VAL B N 1
ATOM 3323 C CA . VAL B 1 103 ? -12.852 13.32 11.633 1 95.25 103 VAL B CA 1
ATOM 3324 C C . VAL B 1 103 ? -12.844 14.844 11.797 1 95.25 103 VAL B C 1
ATOM 3326 O O . VAL B 1 103 ? -12.43 15.57 10.891 1 95.25 103 VAL B O 1
ATOM 3329 N N . ASP B 1 104 ? -13.297 15.359 12.977 1 97.25 104 ASP B N 1
ATOM 3330 C CA . ASP B 1 104 ? -13.328 16.797 13.203 1 97.25 104 ASP B CA 1
ATOM 3331 C C . ASP B 1 104 ? -11.914 17.391 13.219 1 97.25 104 ASP B C 1
ATOM 3333 O O . ASP B 1 104 ? -11.008 16.812 13.836 1 97.25 104 ASP B O 1
ATOM 3337 N N . GLN B 1 105 ? -11.789 18.516 12.57 1 98.44 105 GLN B N 1
ATOM 3338 C CA . GLN B 1 105 ? -10.477 19.141 12.414 1 98.44 105 GLN B CA 1
ATOM 3339 C C . GLN B 1 105 ? -10.484 20.594 12.883 1 98.44 105 GLN B C 1
ATOM 3341 O O . GLN B 1 105 ? -11.391 21.344 12.547 1 98.44 105 GLN B O 1
ATOM 3346 N N . LEU B 1 106 ? -9.5 20.938 13.633 1 98.25 106 LEU B N 1
ATOM 3347 C CA . LEU B 1 106 ? -9.289 22.344 13.93 1 98.25 106 LEU B CA 1
ATOM 3348 C C . LEU B 1 106 ? -9.086 23.141 12.648 1 98.25 106 LEU B C 1
ATOM 3350 O O . LEU B 1 106 ? -8.336 22.734 11.766 1 98.25 106 LEU B O 1
ATOM 3354 N N . GLY B 1 107 ? -9.812 24.281 12.531 1 98.06 107 GLY B N 1
ATOM 3355 C CA . GLY B 1 107 ? -9.656 25.141 11.375 1 98.06 107 GLY B CA 1
ATOM 3356 C C . GLY B 1 107 ? -10.5 24.719 10.188 1 98.06 107 GLY B C 1
ATOM 3357 O O . GLY B 1 107 ? -10.344 25.234 9.086 1 98.06 107 GLY B O 1
ATOM 3358 N N . CYS B 1 108 ? -11.336 23.703 10.375 1 98 108 CYS B N 1
ATOM 3359 C CA . CYS B 1 108 ? -12.234 23.234 9.32 1 98 108 CYS B CA 1
ATOM 3360 C C . CYS B 1 108 ? -13.633 22.984 9.859 1 98 108 CYS B C 1
ATOM 3362 O O . CYS B 1 108 ? -14.539 23.797 9.672 1 98 108 CYS B O 1
ATOM 3364 N N . THR B 1 109 ? -13.812 21.938 10.672 1 97.62 109 THR B N 1
ATOM 3365 C CA . THR B 1 109 ? -15.117 21.641 11.25 1 97.62 109 THR B CA 1
ATOM 3366 C C . THR B 1 109 ? -15.211 22.203 12.672 1 97.62 109 THR B C 1
ATOM 3368 O O . THR B 1 109 ? -16.312 22.297 13.234 1 97.62 109 THR B O 1
ATOM 3371 N N . LEU B 1 110 ? -14.109 22.469 13.242 1 97.94 110 LEU B N 1
ATOM 3372 C CA . LEU B 1 110 ? -13.969 23.172 14.516 1 97.94 110 LEU B CA 1
ATOM 3373 C C . LEU B 1 110 ? -13.148 24.438 14.352 1 97.94 110 LEU B C 1
ATOM 3375 O O . LEU B 1 110 ? -12.219 24.484 13.539 1 97.94 110 LEU B O 1
ATOM 3379 N N . ASN B 1 111 ? -13.438 25.438 15.125 1 97.94 111 ASN B N 1
ATOM 3380 C CA . ASN B 1 111 ? -12.656 26.672 15.031 1 97.94 111 ASN B CA 1
ATOM 3381 C C . ASN B 1 111 ? -11.172 26.406 15.25 1 97.94 111 ASN B C 1
ATOM 3383 O O . ASN B 1 111 ? -10.797 25.625 16.125 1 97.94 111 ASN B O 1
ATOM 3387 N N . GLY B 1 112 ? -10.414 27.078 14.391 1 98.12 112 GLY B N 1
ATOM 3388 C CA . GLY B 1 112 ? -8.977 26.875 14.43 1 98.12 112 GLY B CA 1
ATOM 3389 C C . GLY B 1 112 ? -8.25 27.906 15.273 1 98.12 112 GLY B C 1
ATOM 3390 O O . GLY B 1 112 ? -8.766 28.344 16.312 1 98.12 112 GLY B O 1
ATOM 3391 N N . MET B 1 113 ? -7.051 28.172 14.844 1 98.25 113 MET B N 1
ATOM 3392 C CA . MET B 1 113 ? -6.133 28.844 15.758 1 98.25 113 MET B CA 1
ATOM 3393 C C . MET B 1 113 ? -5.824 30.266 15.273 1 98.25 113 MET B C 1
ATOM 3395 O O . MET B 1 113 ? -5.145 31.016 15.961 1 98.25 113 MET B O 1
ATOM 3399 N N . LEU B 1 114 ? -6.328 30.656 14.125 1 98.31 114 LEU B N 1
ATOM 3400 C CA . LEU B 1 114 ? -6.02 32 13.633 1 98.31 114 LEU B CA 1
ATOM 3401 C C . LEU B 1 114 ? -6.855 33.062 14.352 1 98.31 114 LEU B C 1
ATOM 3403 O O . LEU B 1 114 ? -7.672 33.719 13.727 1 98.31 114 LEU B O 1
ATOM 3407 N N . SER B 1 115 ? -6.609 33.219 15.578 1 98.19 115 SER B N 1
ATOM 3408 C CA . SER B 1 115 ? -7.281 34.094 16.531 1 98.19 115 SER B CA 1
ATOM 3409 C C . SER B 1 115 ? -6.355 34.469 17.688 1 98.19 115 SER B C 1
ATOM 3411 O O . SER B 1 115 ? -5.402 33.719 17.984 1 98.19 115 SER B O 1
ATOM 3413 N N . GLU B 1 116 ? -6.664 35.594 18.266 1 98.25 116 GLU B N 1
ATOM 3414 C CA . GLU B 1 116 ? -5.852 36 19.406 1 98.25 116 GLU B CA 1
ATOM 3415 C C . GLU B 1 116 ? -6.004 35 20.547 1 98.25 116 GLU B C 1
ATOM 3417 O O . GLU B 1 116 ? -5.047 34.719 21.281 1 98.25 116 GLU B O 1
ATOM 3422 N N . TYR B 1 117 ? -7.246 34.531 20.734 1 98.19 117 TYR B N 1
ATOM 3423 C CA . TYR B 1 117 ? -7.547 33.5 21.719 1 98.19 117 TYR B CA 1
ATOM 3424 C C . TYR B 1 117 ? -8.344 32.375 21.094 1 98.19 117 TYR B C 1
ATOM 3426 O O . TYR B 1 117 ? -9.18 32.594 20.219 1 98.19 117 TYR B O 1
ATOM 3434 N N . ALA B 1 118 ? -8.117 31.188 21.578 1 98 118 ALA B N 1
ATOM 3435 C CA . ALA B 1 118 ? -8.812 30 21.078 1 98 118 ALA B CA 1
ATOM 3436 C C . ALA B 1 118 ? -9.305 29.125 22.234 1 98 118 ALA B C 1
ATOM 3438 O O . ALA B 1 118 ? -8.609 28.969 23.234 1 98 118 ALA B O 1
ATOM 3439 N N . LEU B 1 119 ? -10.469 28.641 22.094 1 98.19 119 LEU B N 1
ATOM 3440 C CA . LEU B 1 119 ? -11.008 27.656 23.031 1 98.19 119 LEU B CA 1
ATOM 3441 C C . LEU B 1 119 ? -10.742 26.234 22.547 1 98.19 119 LEU B C 1
ATOM 3443 O O . LEU B 1 119 ? -11.07 25.891 21.406 1 98.19 119 LEU B O 1
ATOM 3447 N N . LEU B 1 120 ? -10.117 25.438 23.375 1 98.5 120 LEU B N 1
ATOM 3448 C CA . LEU B 1 120 ? -9.875 24.031 23.078 1 98.5 120 LEU B CA 1
ATOM 3449 C C . LEU B 1 120 ? -10.406 23.141 24.203 1 98.5 120 LEU B C 1
ATOM 3451 O O . LEU B 1 120 ? -10.273 23.469 25.375 1 98.5 120 LEU B O 1
ATOM 3455 N N . ASP B 1 121 ? -11.086 22 23.734 1 98.5 121 ASP B N 1
ATOM 3456 C CA . ASP B 1 121 ? -11.227 20.938 24.734 1 98.5 121 ASP B CA 1
ATOM 3457 C C . ASP B 1 121 ? -9.867 20.453 25.219 1 98.5 121 ASP B C 1
ATOM 3459 O O . ASP B 1 121 ? -8.938 20.297 24.422 1 98.5 121 ASP B O 1
ATOM 3463 N N . GLU B 1 122 ? -9.758 20.188 26.516 1 98.38 122 GLU B N 1
ATOM 3464 C CA . GLU B 1 122 ? -8.469 19.781 27.047 1 98.38 122 GLU B CA 1
ATOM 3465 C C . GLU B 1 122 ? -7.957 18.516 26.359 1 98.38 122 GLU B C 1
ATOM 3467 O O . GLU B 1 122 ? -6.75 18.297 26.266 1 98.38 122 GLU B O 1
ATOM 3472 N N . GLN B 1 123 ? -8.859 17.719 25.781 1 98.06 123 GLN B N 1
ATOM 3473 C CA . GLN B 1 123 ? -8.477 16.469 25.125 1 98.06 123 GLN B CA 1
ATOM 3474 C C . GLN B 1 123 ? -7.945 16.734 23.719 1 98.06 123 GLN B C 1
ATOM 3476 O O . GLN B 1 123 ? -7.355 15.852 23.094 1 98.06 123 GLN B O 1
ATOM 3481 N N . TRP B 1 124 ? -8.07 17.969 23.234 1 98.31 124 TRP B N 1
ATOM 3482 C CA . TRP B 1 124 ? -7.609 18.312 21.891 1 98.31 124 TRP B CA 1
ATOM 3483 C C . TRP B 1 124 ? -6.172 18.812 21.922 1 98.31 124 TRP B C 1
ATOM 3485 O O . TRP B 1 124 ? -5.551 19 20.875 1 98.31 124 TRP B O 1
ATOM 3495 N N . ALA B 1 125 ? -5.621 19.062 23.109 1 98.69 125 ALA B N 1
ATOM 3496 C CA . ALA B 1 125 ? -4.367 19.797 23.219 1 98.69 125 ALA B CA 1
ATOM 3497 C C . ALA B 1 125 ? -3.244 18.906 23.719 1 98.69 125 ALA B C 1
ATOM 3499 O O . ALA B 1 125 ? -3.502 17.859 24.312 1 98.69 125 ALA B O 1
ATOM 3500 N N . VAL B 1 126 ? -2.057 19.297 23.406 1 98.88 126 VAL B N 1
ATOM 3501 C CA . VAL B 1 126 ? -0.855 18.656 23.938 1 98.88 126 VAL B CA 1
ATOM 3502 C C . VAL B 1 126 ? 0.138 19.734 24.391 1 98.88 126 VAL B C 1
ATOM 3504 O O . VAL B 1 126 ? 0.074 20.875 23.922 1 98.88 126 VAL B O 1
ATOM 3507 N N . ARG B 1 127 ? 1.027 19.375 25.25 1 98.81 127 ARG B N 1
ATOM 3508 C CA . ARG B 1 127 ? 2.059 20.281 25.734 1 98.81 127 ARG B CA 1
ATOM 3509 C C . ARG B 1 127 ? 3.189 20.422 24.719 1 98.81 127 ARG B C 1
ATOM 3511 O O . ARG B 1 127 ? 3.494 19.469 23.984 1 98.81 127 ARG B O 1
ATOM 3518 N N . LEU B 1 128 ? 3.754 21.531 24.719 1 98.81 128 LEU B N 1
ATOM 3519 C CA . LEU B 1 128 ? 4.855 21.844 23.828 1 98.81 128 LEU B CA 1
ATOM 3520 C C . LEU B 1 128 ? 6.188 21.844 24.562 1 98.81 128 LEU B C 1
ATOM 3522 O O . LEU B 1 128 ? 6.254 22.25 25.719 1 98.81 128 LEU B O 1
ATOM 3526 N N . PRO B 1 129 ? 7.242 21.469 23.844 1 98.5 129 PRO B N 1
ATOM 3527 C CA . PRO B 1 129 ? 8.57 21.578 24.438 1 98.5 129 PRO B CA 1
ATOM 3528 C C . PRO B 1 129 ? 8.961 23.016 24.75 1 98.5 129 PRO B C 1
ATOM 3530 O O . PRO B 1 129 ? 8.648 23.922 23.969 1 98.5 129 PRO B O 1
ATOM 3533 N N . ASP B 1 130 ? 9.789 23.203 25.688 1 97.81 130 ASP B N 1
ATOM 3534 C CA . ASP B 1 130 ? 10.109 24.531 26.203 1 97.81 130 ASP B CA 1
ATOM 3535 C C . ASP B 1 130 ? 11.164 25.219 25.328 1 97.81 130 ASP B C 1
ATOM 3537 O O . ASP B 1 130 ? 11.258 26.438 25.297 1 97.81 130 ASP B O 1
ATOM 3541 N N . HIS B 1 131 ? 11.891 24.391 24.625 1 98.44 131 HIS B N 1
ATOM 3542 C CA . HIS B 1 131 ? 13.016 24.984 23.906 1 98.44 131 HIS B CA 1
ATOM 3543 C C . HIS B 1 131 ? 12.562 25.688 22.641 1 98.44 131 HIS B C 1
ATOM 3545 O O . HIS B 1 131 ? 13.328 26.438 22.031 1 98.44 131 HIS B O 1
ATOM 3551 N N . LEU B 1 132 ? 11.359 25.547 22.281 1 98.75 132 LEU B N 1
ATOM 3552 C CA . LEU B 1 132 ? 10.859 26.062 21.016 1 98.75 132 LEU B CA 1
ATOM 3553 C C . LEU B 1 132 ? 10.344 27.484 21.172 1 98.75 132 LEU B C 1
ATOM 3555 O O . LEU B 1 132 ? 9.688 27.812 22.172 1 98.75 132 LEU B O 1
ATOM 3559 N N . SER B 1 133 ? 10.703 28.328 20.141 1 98.62 133 SER B N 1
ATOM 3560 C CA . SER B 1 133 ? 9.953 29.578 20.031 1 98.62 133 SER B CA 1
ATOM 3561 C C . SER B 1 133 ? 8.492 29.328 19.688 1 98.62 133 SER B C 1
ATOM 3563 O O . SER B 1 133 ? 8.125 28.203 19.312 1 98.62 133 SER B O 1
ATOM 3565 N N . TRP B 1 134 ? 7.648 30.344 19.875 1 98.44 134 TRP B N 1
ATOM 3566 C CA . TRP B 1 134 ? 6.234 30.188 19.531 1 98.44 134 TRP B CA 1
ATOM 3567 C C . TRP B 1 134 ? 6.059 29.906 18.047 1 98.44 134 TRP B C 1
ATOM 3569 O O . TRP B 1 134 ? 5.215 29.094 17.656 1 98.44 134 TRP B O 1
ATOM 3579 N N . GLN B 1 135 ? 6.871 30.594 17.203 1 98.44 135 GLN B N 1
ATOM 3580 C CA . GLN B 1 135 ? 6.816 30.375 15.758 1 98.44 135 GLN B CA 1
ATOM 3581 C C . GLN B 1 135 ? 7.172 28.922 15.414 1 98.44 135 GLN B C 1
ATOM 3583 O O . GLN B 1 135 ? 6.48 28.281 14.625 1 98.44 135 GLN B O 1
ATOM 3588 N N . GLU B 1 136 ? 8.188 28.438 16.016 1 98.69 136 GLU B N 1
ATOM 3589 C CA . GLU B 1 136 ? 8.609 27.062 15.805 1 98.69 136 GLU B CA 1
ATOM 3590 C C . GLU B 1 136 ? 7.555 26.078 16.312 1 98.69 136 GLU B C 1
ATOM 3592 O O . GLU B 1 136 ? 7.195 25.125 15.617 1 98.69 136 GLU B O 1
ATOM 3597 N N . ALA B 1 137 ? 6.992 26.344 17.453 1 98.69 137 ALA B N 1
ATOM 3598 C CA . ALA B 1 137 ? 6.039 25.453 18.125 1 98.69 137 ALA B CA 1
ATOM 3599 C C . ALA B 1 137 ? 4.738 25.359 17.328 1 98.69 137 ALA B C 1
ATOM 3601 O O . ALA B 1 137 ? 4.023 24.359 17.438 1 98.69 137 ALA B O 1
ATOM 3602 N N . ALA B 1 138 ? 4.465 26.297 16.5 1 98.69 138 ALA B N 1
ATOM 3603 C CA . ALA B 1 138 ? 3.191 26.375 15.789 1 98.69 138 ALA B CA 1
ATOM 3604 C C . ALA B 1 138 ? 3.223 25.531 14.516 1 98.69 138 ALA B C 1
ATOM 3606 O O . ALA B 1 138 ? 2.277 25.562 13.719 1 98.69 138 ALA B O 1
ATOM 3607 N N . THR B 1 139 ? 4.305 24.734 14.305 1 98.69 139 THR B N 1
ATOM 3608 C CA . THR B 1 139 ? 4.477 24.188 12.961 1 98.69 139 THR B CA 1
ATOM 3609 C C . THR B 1 139 ? 4.281 22.688 12.961 1 98.69 139 THR B C 1
ATOM 3611 O O . THR B 1 139 ? 4.316 22.047 11.898 1 98.69 139 THR B O 1
ATOM 3614 N N . PHE B 1 140 ? 3.938 22.047 14.062 1 98.81 140 PHE B N 1
ATOM 3615 C CA . PHE B 1 140 ? 4.074 20.609 14.203 1 98.81 140 PHE B CA 1
ATOM 3616 C C . PHE B 1 140 ? 2.744 19.906 13.945 1 98.81 140 PHE B C 1
ATOM 3618 O O . PHE B 1 140 ? 2.717 18.75 13.508 1 98.81 140 PHE B O 1
ATOM 3625 N N . THR B 1 141 ? 1.654 20.547 14.195 1 98.69 141 THR B N 1
ATOM 3626 C CA . THR B 1 141 ? 0.345 19.922 14.312 1 98.69 141 THR B CA 1
ATOM 3627 C C . THR B 1 141 ? -0.016 19.188 13.023 1 98.69 141 THR B C 1
ATOM 3629 O O . THR B 1 141 ? -0.476 18.031 13.07 1 98.69 141 THR B O 1
ATOM 3632 N N . CYS B 1 142 ? 0.2 19.828 11.891 1 98.75 142 CYS B N 1
ATOM 3633 C CA . CYS B 1 142 ? -0.175 19.203 10.633 1 98.75 142 CYS B CA 1
ATOM 3634 C C . CYS B 1 142 ? 1.049 18.641 9.914 1 98.75 142 CYS B C 1
ATOM 3636 O O . CYS B 1 142 ? 1.258 17.438 9.883 1 98.75 142 CYS B O 1
ATOM 3638 N N . ALA B 1 143 ? 1.977 19.484 9.461 1 98.62 143 ALA B N 1
ATOM 3639 C CA . ALA B 1 143 ? 3.119 19.078 8.648 1 98.62 143 ALA B CA 1
ATOM 3640 C C . ALA B 1 143 ? 4.059 18.172 9.438 1 98.62 143 ALA B C 1
ATOM 3642 O O . ALA B 1 143 ? 4.465 17.109 8.953 1 98.62 143 ALA B O 1
ATOM 3643 N N . GLY B 1 144 ? 4.41 18.578 10.617 1 98.81 144 GLY B N 1
ATOM 3644 C CA . GLY B 1 144 ? 5.277 17.766 11.445 1 98.81 144 GLY B CA 1
ATOM 3645 C C . GLY B 1 144 ? 4.703 16.391 11.734 1 98.81 144 GLY B C 1
ATOM 3646 O O . GLY B 1 144 ? 5.375 15.367 11.547 1 98.81 144 GLY B O 1
ATOM 3647 N N . LEU B 1 145 ? 3.477 16.391 12.195 1 98.88 145 LEU B N 1
ATOM 3648 C CA . LEU B 1 145 ? 2.826 15.141 12.555 1 98.88 145 LEU B CA 1
ATOM 3649 C C . LEU B 1 145 ? 2.629 14.25 11.328 1 98.88 145 LEU B C 1
ATOM 3651 O O . LEU B 1 145 ? 2.729 13.023 11.422 1 98.88 145 LEU B O 1
ATOM 3655 N N . THR B 1 146 ? 2.35 14.844 10.172 1 98.69 146 THR B N 1
ATOM 3656 C CA . THR B 1 146 ? 2.248 14.086 8.93 1 98.69 146 THR B CA 1
ATOM 3657 C C . THR B 1 146 ? 3.561 13.367 8.625 1 98.69 146 THR B C 1
ATOM 3659 O O . THR B 1 146 ? 3.564 12.172 8.328 1 98.69 146 THR B O 1
ATOM 3662 N N . ALA B 1 147 ? 4.637 14.094 8.703 1 98.81 147 ALA B N 1
ATOM 3663 C CA . ALA B 1 147 ? 5.953 13.523 8.438 1 98.81 147 ALA B CA 1
ATOM 3664 C C . ALA B 1 147 ? 6.285 12.422 9.438 1 98.81 147 ALA B C 1
ATOM 3666 O O . ALA B 1 147 ? 6.785 11.359 9.062 1 98.81 147 ALA B O 1
ATOM 3667 N N . TRP B 1 148 ? 5.984 12.672 10.68 1 98.75 148 TRP B N 1
ATOM 3668 C CA . TRP B 1 148 ? 6.234 11.695 11.742 1 98.75 148 TRP B CA 1
ATOM 3669 C C . TRP B 1 148 ? 5.445 10.414 11.492 1 98.75 148 TRP B C 1
ATOM 3671 O O . TRP B 1 148 ? 6.004 9.312 11.547 1 98.75 148 TRP B O 1
ATOM 3681 N N . SER B 1 149 ? 4.195 10.594 11.203 1 98.31 149 SER B N 1
ATOM 3682 C CA . SER B 1 149 ? 3.336 9.445 10.938 1 98.31 149 SER B CA 1
ATOM 3683 C C . SER B 1 149 ? 3.807 8.672 9.711 1 98.31 149 SER B C 1
ATOM 3685 O O . SER B 1 149 ? 3.717 7.445 9.68 1 98.31 149 SER B O 1
ATOM 3687 N N . ALA B 1 150 ? 4.27 9.352 8.719 1 98.25 150 ALA B N 1
ATOM 3688 C CA . ALA B 1 150 ? 4.762 8.711 7.504 1 98.25 150 ALA B CA 1
ATOM 3689 C C . ALA B 1 150 ? 5.953 7.809 7.805 1 98.25 150 ALA B C 1
ATOM 3691 O O . ALA B 1 150 ? 6.07 6.711 7.254 1 98.25 150 ALA B O 1
ATOM 3692 N N . LEU B 1 151 ? 6.785 8.227 8.703 1 98.38 151 LEU B N 1
ATOM 3693 C CA . LEU B 1 151 ? 8.039 7.527 8.969 1 98.38 151 LEU B CA 1
ATOM 3694 C C . LEU B 1 151 ? 7.844 6.453 10.039 1 98.38 151 LEU B C 1
ATOM 3696 O O . LEU B 1 151 ? 8.617 5.496 10.109 1 98.38 151 LEU B O 1
ATOM 3700 N N . THR B 1 152 ? 6.758 6.562 10.852 1 96.19 152 THR B N 1
ATOM 3701 C CA . THR B 1 152 ? 6.684 5.688 12.016 1 96.19 152 THR B CA 1
ATOM 3702 C C . THR B 1 152 ? 5.422 4.828 11.969 1 96.19 152 THR B C 1
ATOM 3704 O O . THR B 1 152 ? 5.227 3.955 12.82 1 96.19 152 THR B O 1
ATOM 3707 N N . GLY B 1 153 ? 4.496 5.016 11.086 1 88.62 153 GLY B N 1
ATOM 3708 C CA . GLY B 1 153 ? 3.203 4.348 11.047 1 88.62 153 GLY B CA 1
ATOM 3709 C C . GLY B 1 153 ? 3.293 2.898 10.609 1 88.62 153 GLY B C 1
ATOM 3710 O O . GLY B 1 153 ? 2.432 2.086 10.953 1 88.62 153 GLY B O 1
ATOM 3711 N N . SER B 1 154 ? 4.121 2.568 9.703 1 80.31 154 SER B N 1
ATOM 3712 C CA . SER B 1 154 ? 4.328 1.208 9.219 1 80.31 154 SER B CA 1
ATOM 3713 C C . SER B 1 154 ? 5.703 0.684 9.617 1 80.31 154 SER B C 1
ATOM 3715 O O . SER B 1 154 ? 6.191 0.971 10.711 1 80.31 154 SER B O 1
ATOM 3717 N N . GLU B 1 155 ? 6.266 -0.187 8.766 1 85.31 155 GLU B N 1
ATOM 3718 C CA . GLU B 1 155 ? 7.637 -0.615 9.031 1 85.31 155 GLU B CA 1
ATOM 3719 C C . GLU B 1 155 ? 8.586 0.58 9.109 1 85.31 155 GLU B C 1
ATOM 3721 O O . GLU B 1 155 ? 8.789 1.277 8.117 1 85.31 155 GLU B O 1
ATOM 3726 N N . ILE B 1 156 ? 9.102 0.804 10.328 1 94.06 156 ILE B N 1
ATOM 3727 C CA . ILE B 1 156 ? 9.977 1.938 10.617 1 94.06 156 ILE B CA 1
ATOM 3728 C C . ILE B 1 156 ? 11.344 1.709 9.969 1 94.06 156 ILE B C 1
ATOM 3730 O O . ILE B 1 156 ? 11.945 0.644 10.141 1 94.06 156 ILE B O 1
ATOM 3734 N N . PRO B 1 157 ? 11.812 2.744 9.156 1 97 157 PRO B N 1
ATOM 3735 C CA . PRO B 1 157 ? 13.164 2.58 8.609 1 97 157 PRO B CA 1
ATOM 3736 C C . PRO B 1 157 ? 14.227 2.445 9.695 1 97 157 PRO B C 1
ATOM 3738 O O . PRO B 1 157 ? 14.125 3.084 10.75 1 97 157 PRO B O 1
ATOM 3741 N N . LYS B 1 158 ? 15.211 1.604 9.453 1 96.75 158 LYS B N 1
ATOM 3742 C CA . LYS B 1 158 ? 16.297 1.358 10.406 1 96.75 158 LYS B CA 1
ATOM 3743 C C . LYS B 1 158 ? 17.469 2.303 10.164 1 96.75 158 LYS B C 1
ATOM 3745 O O . LYS B 1 158 ? 17.641 2.809 9.055 1 96.75 158 LYS B O 1
ATOM 3750 N N . PRO B 1 159 ? 18.234 2.502 11.258 1 97.81 159 PRO B N 1
ATOM 3751 C CA . PRO B 1 159 ? 19.422 3.324 11.055 1 97.81 159 PRO B CA 1
ATOM 3752 C C . PRO B 1 159 ? 20.281 2.834 9.898 1 97.81 159 PRO B C 1
ATOM 3754 O O . PRO B 1 159 ? 20.469 1.627 9.734 1 97.81 159 PRO B O 1
ATOM 3757 N N . GLY B 1 160 ? 20.703 3.76 9.086 1 98.5 160 GLY B N 1
ATOM 3758 C CA . GLY B 1 160 ? 21.562 3.43 7.965 1 98.5 160 GLY B CA 1
ATOM 3759 C C . GLY B 1 160 ? 20.812 3.193 6.676 1 98.5 160 GLY B C 1
ATOM 3760 O O . GLY B 1 160 ? 21.391 3.23 5.59 1 98.5 160 GLY B O 1
ATOM 3761 N N . GLN B 1 161 ? 19.516 2.955 6.699 1 98.5 161 GLN B N 1
ATOM 3762 C CA . GLN B 1 161 ? 18.703 2.742 5.504 1 98.5 161 GLN B CA 1
ATOM 3763 C C . GLN B 1 161 ? 18.344 4.066 4.84 1 98.5 161 GLN B C 1
ATOM 3765 O O . GLN B 1 161 ? 18.391 5.121 5.48 1 98.5 161 GLN B O 1
ATOM 3770 N N . TRP B 1 162 ? 18.016 4.043 3.578 1 98.81 162 TRP B N 1
ATOM 3771 C CA . TRP B 1 162 ? 17.797 5.246 2.787 1 98.81 162 TRP B CA 1
ATOM 3772 C C . TRP B 1 162 ? 16.312 5.625 2.781 1 98.81 162 TRP B C 1
ATOM 3774 O O . TRP B 1 162 ? 15.453 4.781 2.508 1 98.81 162 TRP B O 1
ATOM 3784 N N . VAL B 1 163 ? 16.062 6.848 3.08 1 98.88 163 VAL B N 1
ATOM 3785 C CA . VAL B 1 163 ? 14.742 7.469 2.992 1 98.88 163 VAL B CA 1
ATOM 3786 C C . VAL B 1 163 ? 14.758 8.57 1.934 1 98.88 163 VAL B C 1
ATOM 3788 O O . VAL B 1 163 ? 15.742 9.305 1.811 1 98.88 163 VAL B O 1
ATOM 3791 N N . LEU B 1 164 ? 13.688 8.656 1.151 1 98.94 164 LEU B N 1
ATOM 3792 C CA . LEU B 1 164 ? 13.586 9.672 0.116 1 98.94 164 LEU B CA 1
ATOM 3793 C C . LEU B 1 164 ? 12.523 10.711 0.479 1 98.94 164 LEU B C 1
ATOM 3795 O O . LEU B 1 164 ? 11.391 10.352 0.82 1 98.94 164 LEU B O 1
ATOM 3799 N N . VAL B 1 165 ? 12.867 11.93 0.451 1 98.81 165 VAL B N 1
ATOM 3800 C CA . VAL B 1 165 ? 11.922 13.031 0.598 1 98.81 165 VAL B CA 1
ATOM 3801 C C . VAL B 1 165 ? 11.875 13.844 -0.693 1 98.81 165 VAL B C 1
ATOM 3803 O O . VAL B 1 165 ? 12.883 13.984 -1.388 1 98.81 165 VAL B O 1
ATOM 3806 N N . ILE B 1 166 ? 10.758 14.375 -0.988 1 98 166 ILE B N 1
ATOM 3807 C CA . ILE B 1 166 ? 10.539 15.102 -2.236 1 98 166 ILE B CA 1
ATOM 3808 C C . ILE B 1 166 ? 10.109 16.531 -1.932 1 98 166 ILE B C 1
ATOM 3810 O O . ILE B 1 166 ? 9.07 16.766 -1.306 1 98 166 ILE B O 1
ATOM 3814 N N . GLY B 1 167 ? 10.914 17.453 -2.457 1 96.25 167 GLY B N 1
ATOM 3815 C CA . GLY B 1 167 ? 10.602 18.875 -2.289 1 96.25 167 GLY B CA 1
ATOM 3816 C C . GLY B 1 167 ? 11.227 19.469 -1.048 1 96.25 167 GLY B C 1
ATOM 3817 O O . GLY B 1 167 ? 12.148 18.906 -0.47 1 96.25 167 GLY B O 1
ATOM 3818 N N . SER B 1 168 ? 10.789 20.719 -0.772 1 96.38 168 SER B N 1
ATOM 3819 C CA . SER B 1 168 ? 11.336 21.469 0.355 1 96.38 168 SER B CA 1
ATOM 3820 C C . SER B 1 168 ? 10.227 22.125 1.171 1 96.38 168 SER B C 1
ATOM 3822 O O . SER B 1 168 ? 10.477 23.094 1.901 1 96.38 168 SER B O 1
ATOM 3824 N N . GLY B 1 169 ? 9.047 21.672 1.008 1 96.06 169 GLY B N 1
ATOM 3825 C CA . GLY B 1 169 ? 7.949 22.141 1.84 1 96.06 169 GLY B CA 1
ATOM 3826 C C . GLY B 1 169 ? 8.008 21.625 3.262 1 96.06 169 GLY B C 1
ATOM 3827 O O . GLY B 1 169 ? 8.961 20.938 3.635 1 96.06 169 GLY B O 1
ATOM 3828 N N . GLY B 1 170 ? 7.004 22.016 4.039 1 97.31 170 GLY B N 1
ATOM 3829 C CA . GLY B 1 170 ? 6.984 21.672 5.453 1 97.31 170 GLY B CA 1
ATOM 3830 C C . GLY B 1 170 ? 7.094 20.188 5.707 1 97.31 170 GLY B C 1
ATOM 3831 O O . GLY B 1 170 ? 7.961 19.734 6.465 1 97.31 170 GLY B O 1
ATOM 3832 N N . VAL B 1 171 ? 6.258 19.375 5.074 1 98.38 171 VAL B N 1
ATOM 3833 C CA . VAL B 1 171 ? 6.246 17.938 5.309 1 98.38 171 VAL B CA 1
ATOM 3834 C C . VAL B 1 171 ? 7.59 17.328 4.895 1 98.38 171 VAL B C 1
ATOM 3836 O O . VAL B 1 171 ? 8.164 16.516 5.621 1 98.38 171 VAL B O 1
ATOM 3839 N N . ALA B 1 172 ? 8.109 17.734 3.773 1 98.25 172 ALA B N 1
ATOM 3840 C CA . ALA B 1 172 ? 9.367 17.203 3.268 1 98.25 172 ALA B CA 1
ATOM 3841 C C . ALA B 1 172 ? 10.516 17.484 4.23 1 98.25 172 ALA B C 1
ATOM 3843 O O . ALA B 1 172 ? 11.32 16.609 4.535 1 98.25 172 ALA B O 1
ATOM 3844 N N . LEU B 1 173 ? 10.602 18.703 4.707 1 98.75 173 LEU B N 1
ATOM 3845 C CA . LEU B 1 173 ? 11.727 19.078 5.559 1 98.75 173 LEU B CA 1
ATOM 3846 C C . LEU B 1 173 ? 11.609 18.422 6.934 1 98.75 173 LEU B C 1
ATOM 3848 O O . LEU B 1 173 ? 12.617 18.031 7.527 1 98.75 173 LEU B O 1
ATOM 3852 N N . PHE B 1 174 ? 10.375 18.328 7.465 1 98.88 174 PHE B N 1
ATOM 3853 C CA . PHE B 1 174 ? 10.203 17.562 8.703 1 98.88 174 PHE B CA 1
ATOM 3854 C C . PHE B 1 174 ? 10.602 16.109 8.508 1 98.88 174 PHE B C 1
ATOM 3856 O O . PHE B 1 174 ? 11.242 15.516 9.367 1 98.88 174 PHE B O 1
ATOM 3863 N N . ALA B 1 175 ? 10.18 15.523 7.398 1 98.88 175 ALA B N 1
ATOM 3864 C CA . ALA B 1 175 ? 10.531 14.133 7.117 1 98.88 175 ALA B CA 1
ATOM 3865 C C . ALA B 1 175 ? 12.047 13.953 7.062 1 98.88 175 ALA B C 1
ATOM 3867 O O . ALA B 1 175 ? 12.578 12.977 7.582 1 98.88 175 ALA B O 1
ATOM 3868 N N . LEU B 1 176 ? 12.711 14.898 6.383 1 98.88 176 LEU B N 1
ATOM 3869 C CA . LEU B 1 176 ? 14.172 14.883 6.34 1 98.88 176 LEU B CA 1
ATOM 3870 C C . LEU B 1 176 ? 14.75 14.898 7.75 1 98.88 176 LEU B C 1
ATOM 3872 O O . LEU B 1 176 ? 15.57 14.047 8.102 1 98.88 176 LEU B O 1
ATOM 3876 N N . GLN B 1 177 ? 14.305 15.758 8.539 1 98.88 177 GLN B N 1
ATOM 3877 C CA . GLN B 1 177 ? 14.836 15.922 9.891 1 98.88 177 GLN B CA 1
ATOM 3878 C C . GLN B 1 177 ? 14.555 14.695 10.742 1 98.88 177 GLN B C 1
ATOM 3880 O O . GLN B 1 177 ? 15.43 14.211 11.461 1 98.88 177 GLN B O 1
ATOM 3885 N N . PHE B 1 178 ? 13.305 14.195 10.711 1 98.81 178 PHE B N 1
ATOM 3886 C CA . PHE B 1 178 ? 12.938 13.039 11.516 1 98.81 178 PHE B CA 1
ATOM 3887 C C . PHE B 1 178 ? 13.695 11.797 11.047 1 98.81 178 PHE B C 1
ATOM 3889 O O . PHE B 1 178 ? 14.109 10.977 11.867 1 98.81 178 PHE B O 1
ATOM 3896 N N . ALA B 1 179 ? 13.828 11.633 9.734 1 98.81 179 ALA B N 1
ATOM 3897 C CA . ALA B 1 179 ? 14.609 10.508 9.227 1 98.81 179 ALA B CA 1
ATOM 3898 C C . ALA B 1 179 ? 16.047 10.555 9.75 1 98.81 179 ALA B C 1
ATOM 3900 O O . ALA B 1 179 ? 16.594 9.531 10.148 1 98.81 179 ALA B O 1
ATOM 3901 N N . LYS B 1 180 ? 16.625 11.758 9.711 1 98.69 180 LYS B N 1
ATOM 3902 C CA . LYS B 1 180 ? 17.969 11.914 10.25 1 98.69 180 LYS B CA 1
ATOM 3903 C C . LYS B 1 180 ? 18.016 11.586 11.742 1 98.69 180 LYS B C 1
ATOM 3905 O O . LYS B 1 180 ? 18.938 10.914 12.203 1 98.69 180 LYS B O 1
ATOM 3910 N N . LEU B 1 181 ? 17.031 12.031 12.422 1 97.88 181 LEU B N 1
ATOM 3911 C CA . LEU B 1 181 ? 16.922 11.742 13.852 1 97.88 181 LEU B CA 1
ATOM 3912 C C . LEU B 1 181 ? 16.891 10.234 14.094 1 97.88 181 LEU B C 1
ATOM 3914 O O . LEU B 1 181 ? 17.406 9.75 15.102 1 97.88 181 LEU B O 1
ATOM 3918 N N . MET B 1 182 ? 16.344 9.469 13.242 1 97.5 182 MET B N 1
ATOM 3919 C CA . MET B 1 182 ? 16.172 8.023 13.359 1 97.5 182 MET B CA 1
ATOM 3920 C C . MET B 1 182 ? 17.422 7.281 12.891 1 97.5 182 MET B C 1
ATOM 3922 O O . MET B 1 182 ? 17.453 6.051 12.898 1 97.5 182 MET B O 1
ATOM 3926 N N . GLY B 1 183 ? 18.438 8.031 12.43 1 98.25 183 GLY B N 1
ATOM 3927 C CA . GLY B 1 183 ? 19.703 7.441 12.016 1 98.25 183 GLY B CA 1
ATOM 3928 C C . GLY B 1 183 ? 19.703 6.984 10.57 1 98.25 183 GLY B C 1
ATOM 3929 O O . GLY B 1 183 ? 20.609 6.258 10.148 1 98.25 183 GLY B O 1
ATOM 3930 N N . CYS B 1 184 ? 18.766 7.449 9.836 1 98.75 184 CYS B N 1
ATOM 3931 C CA . CYS B 1 184 ? 18.672 7.051 8.438 1 98.75 184 CYS B CA 1
ATOM 3932 C C . CYS B 1 184 ? 19.562 7.926 7.555 1 98.75 184 CYS B C 1
ATOM 3934 O O . CYS B 1 184 ? 20 9 7.977 1 98.75 184 CYS B O 1
ATOM 3936 N N . ARG B 1 185 ? 19.891 7.418 6.406 1 98.81 185 ARG B N 1
ATOM 3937 C CA . ARG B 1 185 ? 20.391 8.25 5.32 1 98.81 185 ARG B CA 1
ATOM 3938 C C . ARG B 1 185 ? 19.234 8.836 4.504 1 98.81 185 ARG B C 1
ATOM 3940 O O . ARG B 1 185 ? 18.219 8.18 4.309 1 98.81 185 ARG B O 1
ATOM 3947 N N . VAL B 1 186 ? 19.453 10.07 4.016 1 98.94 186 VAL B N 1
ATOM 3948 C CA . VAL B 1 186 ? 18.328 10.734 3.373 1 98.94 186 VAL B CA 1
ATOM 3949 C C . VAL B 1 186 ? 18.734 11.211 1.979 1 98.94 186 VAL B C 1
ATOM 3951 O O . VAL B 1 186 ? 19.766 11.883 1.816 1 98.94 186 VAL B O 1
ATOM 3954 N N . ALA B 1 187 ? 18.016 10.812 0.986 1 98.94 187 ALA B N 1
ATOM 3955 C CA . ALA B 1 187 ? 18.031 11.406 -0.348 1 98.94 187 ALA B CA 1
ATOM 3956 C C . ALA B 1 187 ? 16.891 12.422 -0.514 1 98.94 187 ALA B C 1
ATOM 3958 O O . ALA B 1 187 ? 15.766 12.172 -0.088 1 98.94 187 ALA B O 1
ATOM 3959 N N . ALA B 1 188 ? 17.219 13.57 -1.053 1 98.75 188 ALA B N 1
ATOM 3960 C CA . ALA B 1 188 ? 16.219 14.609 -1.3 1 98.75 188 ALA B CA 1
ATOM 3961 C C . ALA B 1 188 ? 16.188 15 -2.775 1 98.75 188 ALA B C 1
ATOM 3963 O O . ALA B 1 188 ? 17.25 15.109 -3.414 1 98.75 188 ALA B O 1
ATOM 3964 N N . VAL B 1 189 ? 15 15.133 -3.281 1 98.19 189 VAL B N 1
ATOM 3965 C CA . VAL B 1 189 ? 14.812 15.625 -4.641 1 98.19 189 VAL B CA 1
ATOM 3966 C C . VAL B 1 189 ? 14.117 16.984 -4.609 1 98.19 189 VAL B C 1
ATOM 3968 O O . VAL B 1 189 ? 13.156 17.172 -3.861 1 98.19 189 VAL B O 1
ATOM 3971 N N . THR B 1 190 ? 14.633 17.906 -5.34 1 95.94 190 THR B N 1
ATOM 3972 C CA . THR B 1 190 ? 14.047 19.25 -5.422 1 95.94 190 THR B CA 1
ATOM 3973 C C . THR B 1 190 ? 13.852 19.656 -6.875 1 95.94 190 THR B C 1
ATOM 3975 O O . THR B 1 190 ? 14.594 19.219 -7.758 1 95.94 190 THR B O 1
ATOM 3978 N N . SER B 1 191 ? 12.836 20.359 -7.125 1 90.56 191 SER B N 1
ATOM 3979 C CA . SER B 1 191 ? 12.617 20.906 -8.461 1 90.56 191 SER B CA 1
ATOM 3980 C C . SER B 1 191 ? 13.477 22.141 -8.703 1 90.56 191 SER B C 1
ATOM 3982 O O . SER B 1 191 ? 13.641 22.578 -9.844 1 90.56 191 SER B O 1
ATOM 3984 N N . ARG B 1 192 ? 14 22.766 -7.68 1 89.25 192 ARG B N 1
ATOM 3985 C CA . ARG B 1 192 ? 14.781 24 -7.777 1 89.25 192 ARG B CA 1
ATOM 3986 C C . ARG B 1 192 ? 16.188 23.797 -7.238 1 89.25 192 ARG B C 1
ATOM 3988 O O . ARG B 1 192 ? 16.391 23.719 -6.023 1 89.25 192 ARG B O 1
ATOM 3995 N N . ALA B 1 193 ? 17.109 23.984 -8.062 1 90.44 193 ALA B N 1
ATOM 3996 C CA . ALA B 1 193 ? 18.5 23.719 -7.707 1 90.44 193 ALA B CA 1
ATOM 3997 C C . ALA B 1 193 ? 18.953 24.641 -6.586 1 90.44 193 ALA B C 1
ATOM 3999 O O . ALA B 1 193 ? 19.797 24.266 -5.762 1 90.44 193 ALA B O 1
ATOM 4000 N N . GLU B 1 194 ? 18.391 25.781 -6.516 1 92.31 194 GLU B N 1
ATOM 4001 C CA . GLU B 1 194 ? 18.781 26.781 -5.531 1 92.31 194 GLU B CA 1
ATOM 4002 C C . GLU B 1 194 ? 18.484 26.312 -4.113 1 92.31 194 GLU B C 1
ATOM 4004 O O . GLU B 1 194 ? 19.047 26.844 -3.146 1 92.31 194 GLU B O 1
ATOM 4009 N N . LYS B 1 195 ? 17.641 25.281 -3.977 1 94.56 195 LYS B N 1
ATOM 4010 C CA . LYS B 1 195 ? 17.266 24.797 -2.654 1 94.56 195 LYS B CA 1
ATOM 4011 C C . LYS B 1 195 ? 18.172 23.641 -2.215 1 94.56 195 LYS B C 1
ATOM 4013 O O . LYS B 1 195 ? 18.094 23.203 -1.07 1 94.56 195 LYS B O 1
ATOM 4018 N N . ALA B 1 196 ? 19.031 23.203 -3.084 1 95.88 196 ALA B N 1
ATOM 4019 C CA . ALA B 1 196 ? 19.859 22.031 -2.824 1 95.88 196 ALA B CA 1
ATOM 4020 C C . ALA B 1 196 ? 20.766 22.25 -1.616 1 95.88 196 ALA B C 1
ATOM 4022 O O . ALA B 1 196 ? 20.922 21.359 -0.774 1 95.88 196 ALA B O 1
ATOM 4023 N N . GLU B 1 197 ? 21.344 23.391 -1.562 1 96.44 197 GLU B N 1
ATOM 4024 C CA . GLU B 1 197 ? 22.25 23.688 -0.463 1 96.44 197 GLU B CA 1
ATOM 4025 C C . GLU B 1 197 ? 21.531 23.688 0.879 1 96.44 197 GLU B C 1
ATOM 4027 O O . GLU B 1 197 ? 22.062 23.203 1.882 1 96.44 197 GLU B O 1
ATOM 4032 N N . GLY B 1 198 ? 20.312 24.25 0.878 1 97.31 198 GLY B N 1
ATOM 4033 C CA . GLY B 1 198 ? 19.516 24.219 2.092 1 97.31 198 GLY B CA 1
ATOM 4034 C C . GLY B 1 198 ? 19.188 22.797 2.545 1 97.31 198 GLY B C 1
ATOM 4035 O O . GLY B 1 198 ? 19.219 22.5 3.74 1 97.31 198 GLY B O 1
ATOM 4036 N N . LEU B 1 199 ? 18.938 21.938 1.657 1 98.5 199 LEU B N 1
ATOM 4037 C CA . LEU B 1 199 ? 18.625 20.547 1.961 1 98.5 199 LEU B CA 1
ATOM 4038 C C . LEU B 1 199 ? 19.844 19.828 2.52 1 98.5 199 LEU B C 1
ATOM 4040 O O . LEU B 1 199 ? 19.734 19.078 3.494 1 98.5 199 LEU B O 1
ATOM 4044 N N . ARG B 1 200 ? 20.984 20.078 1.93 1 98.25 200 ARG B N 1
ATOM 4045 C CA . ARG B 1 200 ? 22.219 19.469 2.422 1 98.25 200 ARG B CA 1
ATOM 4046 C C . ARG B 1 200 ? 22.547 19.953 3.836 1 98.25 200 ARG B C 1
ATOM 4048 O O . ARG B 1 200 ? 22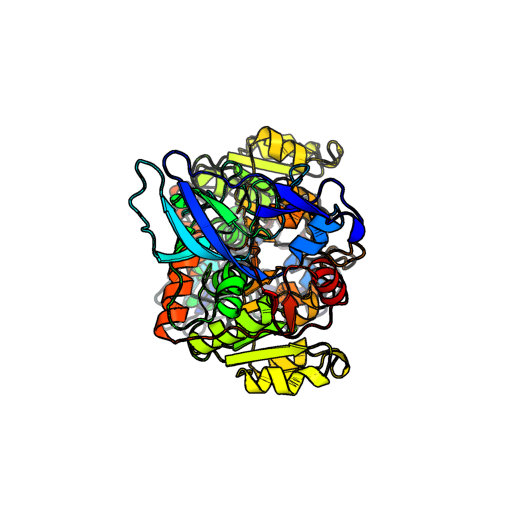.953 19.156 4.684 1 98.25 200 ARG B O 1
ATOM 4055 N N . ALA B 1 201 ? 22.312 21.203 4.016 1 97.94 201 ALA B N 1
ATOM 4056 C CA . ALA B 1 201 ? 22.578 21.797 5.324 1 97.94 201 ALA B CA 1
ATOM 4057 C C . ALA B 1 201 ? 21.703 21.156 6.402 1 97.94 201 ALA B C 1
ATOM 4059 O O . ALA B 1 201 ? 22.109 21.078 7.562 1 97.94 201 ALA B O 1
ATOM 4060 N N . LEU B 1 202 ? 20.547 20.688 5.969 1 98 202 LEU B N 1
ATOM 4061 C CA . LEU B 1 202 ? 19.641 20.062 6.91 1 98 202 LEU B CA 1
ATOM 4062 C C . LEU B 1 202 ? 19.984 18.594 7.105 1 98 202 LEU B C 1
ATOM 4064 O O . LEU B 1 202 ? 19.375 17.906 7.918 1 98 202 LEU B O 1
ATOM 4068 N N . GLY B 1 203 ? 20.938 18.062 6.332 1 98.12 203 GLY B N 1
ATOM 4069 C CA . GLY B 1 203 ? 21.438 16.734 6.602 1 98.12 203 GLY B CA 1
ATOM 4070 C C . GLY B 1 203 ? 21.203 15.766 5.461 1 98.12 203 GLY B C 1
ATOM 4071 O O . GLY B 1 203 ? 21.547 14.586 5.559 1 98.12 203 GLY B O 1
ATOM 4072 N N . ALA B 1 204 ? 20.641 16.203 4.391 1 98.75 204 ALA B N 1
ATOM 4073 C CA . ALA B 1 204 ? 20.453 15.305 3.256 1 98.75 204 ALA B CA 1
ATOM 4074 C C . ALA B 1 204 ? 21.797 14.789 2.748 1 98.75 204 ALA B C 1
ATOM 4076 O O . ALA B 1 204 ? 22.719 15.562 2.518 1 98.75 204 ALA B O 1
ATOM 4077 N N . ASP B 1 205 ? 21.875 13.5 2.59 1 98.75 205 ASP B N 1
ATOM 4078 C CA . ASP B 1 205 ? 23.125 12.875 2.162 1 98.75 205 ASP B CA 1
ATOM 4079 C C . ASP B 1 205 ? 23.281 12.945 0.646 1 98.75 205 ASP B C 1
ATOM 4081 O O . ASP B 1 205 ? 24.406 12.984 0.136 1 98.75 205 ASP B O 1
ATOM 4085 N N . LEU B 1 206 ? 22.219 12.898 -0.045 1 98.38 206 LEU B N 1
ATOM 4086 C CA . LEU B 1 206 ? 22.141 13 -1.498 1 98.38 206 LEU B CA 1
ATOM 4087 C C . LEU B 1 206 ? 21.016 13.938 -1.919 1 98.38 206 LEU B C 1
ATOM 4089 O O . LEU B 1 206 ? 19.891 13.82 -1.438 1 98.38 206 LEU B O 1
ATOM 4093 N N . VAL B 1 207 ? 21.359 14.984 -2.715 1 98.38 207 VAL B N 1
ATOM 4094 C CA . VAL B 1 207 ? 20.359 15.914 -3.211 1 98.38 207 VAL B CA 1
ATOM 4095 C C . VAL B 1 207 ? 20.375 15.938 -4.738 1 98.38 207 VAL B C 1
ATOM 4097 O O . VAL B 1 207 ? 21.438 16.062 -5.348 1 98.38 207 VAL B O 1
ATOM 4100 N N . ILE B 1 208 ? 19.25 15.727 -5.309 1 97.56 208 ILE B N 1
ATOM 4101 C CA . ILE B 1 208 ? 19.125 15.742 -6.762 1 97.56 208 ILE B CA 1
ATOM 4102 C C . ILE B 1 208 ? 18.172 16.859 -7.191 1 97.56 208 ILE B C 1
ATOM 4104 O O . ILE B 1 208 ? 17.078 17 -6.633 1 97.56 208 ILE B O 1
ATOM 4108 N N . ALA B 1 209 ? 18.578 17.656 -8.133 1 95.25 209 ALA B N 1
ATOM 4109 C CA . ALA B 1 209 ? 17.703 18.594 -8.828 1 95.25 209 ALA B CA 1
ATOM 4110 C C . ALA B 1 209 ? 17 17.938 -10.008 1 95.25 209 ALA B C 1
ATOM 4112 O O . ALA B 1 209 ? 17.641 17.641 -11.031 1 95.25 209 ALA B O 1
ATOM 4113 N N . ALA B 1 210 ? 15.742 17.812 -9.914 1 93.38 210 ALA B N 1
ATOM 4114 C CA . ALA B 1 210 ? 14.977 17.031 -10.883 1 93.38 210 ALA B CA 1
ATOM 4115 C C . ALA B 1 210 ? 15.055 17.656 -12.273 1 93.38 210 ALA B C 1
ATOM 4117 O O . ALA B 1 210 ? 15.039 16.938 -13.281 1 93.38 210 ALA B O 1
ATOM 4118 N N . ALA B 1 211 ? 15.086 18.953 -12.305 1 90.62 211 ALA B N 1
ATOM 4119 C CA . ALA B 1 211 ? 15.133 19.641 -13.586 1 90.62 211 ALA B CA 1
ATOM 4120 C C . ALA B 1 211 ? 16.391 19.25 -14.367 1 90.62 211 ALA B C 1
ATOM 4122 O O . ALA B 1 211 ? 16.359 19.172 -15.602 1 90.62 211 ALA B O 1
ATOM 4123 N N . GLU B 1 212 ? 17.391 18.938 -13.68 1 92.38 212 GLU B N 1
ATOM 4124 C CA . GLU B 1 212 ? 18.672 18.594 -14.305 1 92.38 212 GLU B CA 1
ATOM 4125 C C . GLU B 1 212 ? 18.797 17.078 -14.492 1 92.38 212 GLU B C 1
ATOM 4127 O O . GLU B 1 212 ? 19.656 16.609 -15.234 1 92.38 212 GLU B O 1
ATOM 4132 N N . THR B 1 213 ? 17.953 16.375 -13.852 1 94.25 213 THR B N 1
ATOM 4133 C CA . THR B 1 213 ? 18.016 14.922 -13.867 1 94.25 213 THR B CA 1
ATOM 4134 C C . THR B 1 213 ? 16.625 14.32 -13.984 1 94.25 213 THR B C 1
ATOM 4136 O O . THR B 1 213 ? 16.094 13.773 -13.008 1 94.25 213 THR B O 1
ATOM 4139 N N . PRO B 1 214 ? 16.109 14.258 -15.156 1 93 214 PRO B N 1
ATOM 4140 C CA . PRO B 1 214 ? 14.727 13.773 -15.305 1 93 214 PRO B CA 1
ATOM 4141 C C . PRO B 1 214 ? 14.562 12.32 -14.867 1 93 214 PRO B C 1
ATOM 4143 O O . PRO B 1 214 ? 13.508 11.938 -14.359 1 93 214 PRO B O 1
ATOM 4146 N N . GLN B 1 215 ? 15.656 11.5 -15.031 1 96.62 215 GLN B N 1
ATOM 4147 C CA . GLN B 1 215 ? 15.594 10.109 -14.609 1 96.62 215 GLN B CA 1
ATOM 4148 C C . GLN B 1 215 ? 16.234 9.922 -13.234 1 96.62 215 GLN B C 1
ATOM 4150 O O . GLN B 1 215 ? 17.078 9.047 -13.047 1 96.62 215 GLN B O 1
ATOM 4155 N N . TRP B 1 216 ? 15.742 10.719 -12.305 1 97.81 216 TRP B N 1
ATOM 4156 C CA . TRP B 1 216 ? 16.391 10.758 -10.992 1 97.81 216 TRP B CA 1
ATOM 4157 C C . TRP B 1 216 ? 16.078 9.492 -10.195 1 97.81 216 TRP B C 1
ATOM 4159 O O . TRP B 1 216 ? 16.797 9.148 -9.258 1 97.81 216 TRP B O 1
ATOM 4169 N N . GLY B 1 217 ? 14.992 8.789 -10.531 1 98.25 217 GLY B N 1
ATOM 4170 C CA . GLY B 1 217 ? 14.703 7.527 -9.875 1 98.25 217 GLY B CA 1
ATOM 4171 C C . GLY B 1 217 ? 15.797 6.492 -10.062 1 98.25 217 GLY B C 1
ATOM 4172 O O . GLY B 1 217 ? 16.25 5.887 -9.086 1 98.25 217 GLY B O 1
ATOM 4173 N N . MET B 1 218 ? 16.203 6.281 -11.281 1 97.56 218 MET B N 1
ATOM 4174 C CA . MET B 1 218 ? 17.266 5.324 -11.594 1 97.56 218 MET B CA 1
ATOM 4175 C C . MET B 1 218 ? 18.594 5.762 -10.984 1 97.56 218 MET B C 1
ATOM 4177 O O . MET B 1 218 ? 19.344 4.934 -10.461 1 97.56 218 MET B O 1
ATOM 4181 N N . LYS B 1 219 ? 18.859 7.055 -11.047 1 97.81 219 LYS B N 1
ATOM 4182 C CA . LYS B 1 219 ? 20.078 7.59 -10.453 1 97.81 219 LYS B CA 1
ATOM 4183 C C . LYS B 1 219 ? 20.125 7.309 -8.953 1 97.81 219 LYS B C 1
ATOM 4185 O O . LYS B 1 219 ? 21.172 6.898 -8.43 1 97.81 219 LYS B O 1
ATOM 4190 N N . LEU B 1 220 ? 19.031 7.496 -8.266 1 98.31 220 LEU B N 1
ATOM 4191 C CA . LEU B 1 220 ? 18.984 7.227 -6.832 1 98.31 220 LEU B CA 1
ATOM 4192 C C . LEU B 1 220 ? 19.141 5.734 -6.555 1 98.31 220 LEU B C 1
ATOM 4194 O O . LEU B 1 220 ? 19.859 5.34 -5.633 1 98.31 220 LEU B O 1
ATOM 4198 N N . ARG B 1 221 ? 18.438 4.953 -7.305 1 97.56 221 ARG B N 1
ATOM 4199 C CA . ARG B 1 221 ? 18.547 3.51 -7.117 1 97.56 221 ARG B CA 1
ATOM 4200 C C . ARG B 1 221 ? 20 3.045 -7.246 1 97.56 221 ARG B C 1
ATOM 4202 O O . ARG B 1 221 ? 20.484 2.268 -6.418 1 97.56 221 ARG B O 1
ATOM 4209 N N . GLU B 1 222 ? 20.703 3.506 -8.234 1 97.12 222 GLU B N 1
ATOM 4210 C CA . GLU B 1 222 ? 22.094 3.143 -8.469 1 97.12 222 GLU B CA 1
ATOM 4211 C C . GLU B 1 222 ? 22.984 3.633 -7.332 1 97.12 222 GLU B C 1
ATOM 4213 O O . GLU B 1 222 ? 23.875 2.908 -6.879 1 97.12 222 GLU B O 1
ATOM 4218 N N . ALA B 1 223 ? 22.719 4.797 -6.879 1 97.94 223 ALA B N 1
ATOM 4219 C CA . ALA B 1 223 ? 23.578 5.438 -5.891 1 97.94 223 ALA B CA 1
ATOM 4220 C C . ALA B 1 223 ? 23.344 4.848 -4.504 1 97.94 223 ALA B C 1
ATOM 4222 O O . ALA B 1 223 ? 24.25 4.848 -3.664 1 97.94 223 ALA B O 1
ATOM 4223 N N . THR B 1 224 ? 22.156 4.32 -4.234 1 98.25 224 THR B N 1
ATOM 4224 C CA . THR B 1 224 ? 21.797 3.998 -2.855 1 98.25 224 THR B CA 1
ATOM 4225 C C . THR B 1 224 ? 21.562 2.5 -2.699 1 98.25 224 THR B C 1
ATOM 4227 O O . THR B 1 224 ? 21.484 1.99 -1.579 1 98.25 224 THR B O 1
ATOM 4230 N N . GLY B 1 225 ? 21.406 1.776 -3.795 1 96.81 225 GLY B N 1
ATOM 4231 C CA . GLY B 1 225 ? 20.969 0.387 -3.727 1 96.81 225 GLY B CA 1
ATOM 4232 C C . GLY B 1 225 ? 19.484 0.231 -3.502 1 96.81 225 GLY B C 1
ATOM 4233 O O . GLY B 1 225 ? 18.984 -0.889 -3.41 1 96.81 225 GLY B O 1
ATOM 4234 N N . GLY B 1 226 ? 18.766 1.398 -3.383 1 97.94 226 GLY B N 1
ATOM 4235 C CA . GLY B 1 226 ? 17.328 1.368 -3.211 1 97.94 226 GLY B CA 1
ATOM 4236 C C . GLY B 1 226 ? 16.844 2.111 -1.976 1 97.94 226 GLY B C 1
ATOM 4237 O O . GLY B 1 226 ? 17.484 2.045 -0.923 1 97.94 226 GLY B O 1
ATOM 4238 N N . ILE B 1 227 ? 15.719 2.752 -2.117 1 98.62 227 ILE B N 1
ATOM 4239 C CA . ILE B 1 227 ? 15.086 3.525 -1.054 1 98.62 227 ILE B CA 1
ATOM 4240 C C . ILE B 1 227 ? 14.078 2.656 -0.316 1 98.62 227 ILE B C 1
ATOM 4242 O O . ILE B 1 227 ? 13.172 2.086 -0.932 1 98.62 227 ILE B O 1
ATOM 4246 N N . VAL B 1 228 ? 14.133 2.592 1.022 1 98.12 228 VAL B N 1
ATOM 4247 C CA . VAL B 1 228 ? 13.25 1.69 1.752 1 98.12 228 VAL B CA 1
ATOM 4248 C C . VAL B 1 228 ? 11.938 2.408 2.084 1 98.12 228 VAL B C 1
ATOM 4250 O O . VAL B 1 228 ? 10.922 1.765 2.334 1 98.12 228 VAL B O 1
ATOM 4253 N N . MET B 1 229 ? 11.992 3.752 2.121 1 98.56 229 MET B N 1
ATOM 4254 C CA . MET B 1 229 ? 10.812 4.555 2.451 1 98.56 229 MET B CA 1
ATOM 4255 C C . MET B 1 229 ? 10.797 5.852 1.652 1 98.56 229 MET B C 1
ATOM 4257 O O . MET B 1 229 ? 11.781 6.598 1.65 1 98.56 229 MET B O 1
ATOM 4261 N N . VAL B 1 230 ? 9.727 6.078 0.955 1 98.75 230 VAL B N 1
ATOM 4262 C CA . VAL B 1 230 ? 9.539 7.328 0.227 1 98.75 230 VAL B CA 1
ATOM 4263 C C . VAL B 1 230 ? 8.391 8.117 0.857 1 98.75 230 VAL B C 1
ATOM 4265 O O . VAL B 1 230 ? 7.273 7.617 0.973 1 98.75 230 VAL B O 1
ATOM 4268 N N . VAL B 1 231 ? 8.648 9.297 1.353 1 98.69 231 VAL B N 1
ATOM 4269 C CA . VAL B 1 231 ? 7.605 10.266 1.681 1 98.69 231 VAL B CA 1
ATOM 4270 C C . VAL B 1 231 ? 7.238 11.07 0.437 1 98.69 231 VAL B C 1
ATOM 4272 O O . VAL B 1 231 ? 7.914 12.047 0.1 1 98.69 231 VAL B O 1
ATOM 4275 N N . GLU B 1 232 ? 6.18 10.703 -0.211 1 98.31 232 GLU B N 1
ATOM 4276 C CA . GLU B 1 232 ? 5.879 11.133 -1.574 1 98.31 232 GLU B CA 1
ATOM 4277 C C . GLU B 1 232 ? 4.918 12.32 -1.582 1 98.31 232 GLU B C 1
ATOM 4279 O O . GLU B 1 232 ? 3.705 12.141 -1.458 1 98.31 232 GLU B O 1
ATOM 4284 N N . THR B 1 233 ? 5.469 13.508 -1.76 1 96.81 233 THR B N 1
ATOM 4285 C CA . THR B 1 233 ? 4.68 14.734 -1.721 1 96.81 233 THR B CA 1
ATOM 4286 C C . THR B 1 233 ? 4.504 15.305 -3.123 1 96.81 233 THR B C 1
ATOM 4288 O O . THR B 1 233 ? 3.834 16.328 -3.303 1 96.81 233 THR B O 1
ATOM 4291 N N . GLY B 1 234 ? 5.059 14.703 -4.129 1 95 234 GLY B N 1
ATOM 4292 C CA . GLY B 1 234 ? 5 15.242 -5.48 1 95 234 GLY B CA 1
ATOM 4293 C C . GLY B 1 234 ? 3.812 14.727 -6.273 1 95 234 GLY B C 1
ATOM 4294 O O . GLY B 1 234 ? 3.342 15.391 -7.195 1 95 234 GLY B O 1
ATOM 4295 N N . GLY B 1 235 ? 3.357 13.531 -5.922 1 95.44 235 GLY B N 1
ATOM 4296 C CA . GLY B 1 235 ? 2.186 12.977 -6.578 1 95.44 235 GLY B CA 1
ATOM 4297 C C . GLY B 1 235 ? 2.459 12.516 -8 1 95.44 235 GLY B C 1
ATOM 4298 O O . GLY B 1 235 ? 3.438 11.812 -8.258 1 95.44 235 GLY B O 1
ATOM 4299 N N . PRO B 1 236 ? 1.509 12.922 -8.945 1 95.88 236 PRO B N 1
ATOM 4300 C CA . PRO B 1 236 ? 1.598 12.445 -10.336 1 95.88 236 PRO B CA 1
ATOM 4301 C C . PRO B 1 236 ? 2.932 12.789 -10.992 1 95.88 236 PRO B C 1
ATOM 4303 O O . PRO B 1 236 ? 3.443 12.016 -11.805 1 95.88 236 PRO B O 1
ATOM 4306 N N . ALA B 1 237 ? 3.553 13.859 -10.602 1 94.44 237 ALA B N 1
ATOM 4307 C CA . ALA B 1 237 ? 4.762 14.352 -11.258 1 94.44 237 ALA B CA 1
ATOM 4308 C C . ALA B 1 237 ? 5.977 13.516 -10.867 1 94.44 237 ALA B C 1
ATOM 4310 O O . ALA B 1 237 ? 6.953 13.453 -11.617 1 94.44 237 ALA B O 1
ATOM 4311 N N . THR B 1 238 ? 5.93 12.867 -9.75 1 96.56 238 THR B N 1
ATOM 4312 C CA . THR B 1 238 ? 7.16 12.273 -9.25 1 96.56 238 THR B CA 1
ATOM 4313 C C . THR B 1 238 ? 6.961 10.789 -8.945 1 96.56 238 THR B C 1
ATOM 4315 O O . THR B 1 238 ? 7.93 10.047 -8.773 1 96.56 238 THR B O 1
ATOM 4318 N N . PHE B 1 239 ? 5.801 10.281 -8.93 1 97.44 239 PHE B N 1
ATOM 4319 C CA . PHE B 1 239 ? 5.48 8.961 -8.406 1 97.44 239 PHE B CA 1
ATOM 4320 C C . PHE B 1 239 ? 6.254 7.883 -9.148 1 97.44 239 PHE B C 1
ATOM 4322 O O . PHE B 1 239 ? 6.832 6.988 -8.531 1 97.44 239 PHE B O 1
ATOM 4329 N N . SER B 1 240 ? 6.227 7.902 -10.484 1 97.06 240 SER B N 1
ATOM 4330 C CA . SER B 1 240 ? 6.91 6.883 -11.273 1 97.06 240 SER B CA 1
ATOM 4331 C C . SER B 1 240 ? 8.391 6.793 -10.906 1 97.06 240 SER B C 1
ATOM 4333 O O . SER B 1 240 ? 8.93 5.699 -10.766 1 97.06 240 SER B O 1
ATOM 4335 N N . GLN B 1 241 ? 9.031 7.91 -10.75 1 98 241 GLN B N 1
ATOM 4336 C CA . GLN B 1 241 ? 10.445 7.934 -10.383 1 98 241 GLN B CA 1
ATOM 4337 C C . GLN B 1 241 ? 10.656 7.453 -8.953 1 98 241 GLN B C 1
ATOM 4339 O O . GLN B 1 241 ? 11.648 6.789 -8.648 1 98 241 GLN B O 1
ATOM 4344 N N . SER B 1 242 ? 9.734 7.793 -8.062 1 98.31 242 SER B N 1
ATOM 4345 C CA . SER B 1 242 ? 9.773 7.277 -6.699 1 98.31 242 SER B CA 1
ATOM 4346 C C . SER B 1 242 ? 9.727 5.754 -6.68 1 98.31 242 SER B C 1
ATOM 4348 O O . SER B 1 242 ? 10.461 5.109 -5.93 1 98.31 242 SER B O 1
ATOM 4350 N N . LEU B 1 243 ? 8.867 5.254 -7.488 1 98.06 243 LEU B N 1
ATOM 4351 C CA . LEU B 1 243 ? 8.734 3.807 -7.598 1 98.06 243 LEU B CA 1
ATOM 4352 C C . LEU B 1 243 ? 10.031 3.18 -8.102 1 98.06 243 LEU B C 1
ATOM 4354 O O . LEU B 1 243 ? 10.5 2.178 -7.555 1 98.06 243 LEU B O 1
ATOM 4358 N N . ILE B 1 244 ? 10.633 3.742 -9.109 1 98.06 244 ILE B N 1
ATOM 4359 C CA . ILE B 1 244 ? 11.875 3.25 -9.688 1 98.06 244 ILE B CA 1
ATOM 4360 C C . ILE B 1 244 ? 12.992 3.295 -8.648 1 98.06 244 ILE B C 1
ATOM 4362 O O . ILE B 1 244 ? 13.797 2.369 -8.555 1 98.06 244 ILE B O 1
ATOM 4366 N N . ALA B 1 245 ? 12.992 4.285 -7.789 1 98.56 245 ALA B N 1
ATOM 4367 C CA . ALA B 1 245 ? 14.047 4.5 -6.797 1 98.56 245 ALA B CA 1
ATOM 4368 C C . ALA B 1 245 ? 13.906 3.525 -5.633 1 98.56 245 ALA B C 1
ATOM 4370 O O . ALA B 1 245 ? 14.844 3.326 -4.863 1 98.56 245 ALA B O 1
ATOM 4371 N N . SER B 1 246 ? 12.789 2.969 -5.473 1 98.12 246 SER B N 1
ATOM 4372 C CA . SER B 1 246 ? 12.469 2.189 -4.281 1 98.12 246 SER B CA 1
ATOM 4373 C C . SER B 1 246 ? 13.211 0.859 -4.27 1 98.12 246 SER B C 1
ATOM 4375 O O . SER B 1 246 ? 13.477 0.282 -5.324 1 98.12 246 SER B O 1
ATOM 4377 N N . ALA B 1 247 ? 13.57 0.42 -3.037 1 97.06 247 ALA B N 1
ATOM 4378 C CA . ALA B 1 247 ? 14.102 -0.923 -2.809 1 97.06 247 ALA B CA 1
ATOM 4379 C C . ALA B 1 247 ? 13.008 -1.977 -2.965 1 97.06 247 ALA B C 1
ATOM 4381 O O . ALA B 1 247 ? 11.82 -1.651 -2.963 1 97.06 247 ALA B O 1
ATOM 4382 N N . LEU B 1 248 ? 13.484 -3.225 -3.158 1 95.81 248 LEU B N 1
ATOM 4383 C CA . LEU B 1 248 ? 12.539 -4.336 -3.057 1 95.81 248 LEU B CA 1
ATOM 4384 C C . LEU B 1 248 ? 11.812 -4.309 -1.716 1 95.81 248 LEU B C 1
ATOM 4386 O O . LEU B 1 248 ? 12.445 -4.16 -0.667 1 95.81 248 LEU B O 1
ATOM 4390 N N . TYR B 1 249 ? 10.445 -4.344 -1.681 1 95.31 249 TYR B N 1
ATOM 4391 C CA . TYR B 1 249 ? 9.602 -4.277 -0.495 1 95.31 249 TYR B CA 1
ATOM 4392 C C . TYR B 1 249 ? 9.562 -2.865 0.072 1 95.31 249 TYR B C 1
ATOM 4394 O O . TYR B 1 249 ? 9.18 -2.66 1.225 1 95.31 249 TYR B O 1
ATOM 4402 N N . GLY B 1 250 ? 10.102 -1.905 -0.713 1 96.81 250 GLY B N 1
ATOM 4403 C CA . GLY B 1 250 ? 10.016 -0.531 -0.245 1 96.81 250 GLY B CA 1
ATOM 4404 C C . GLY B 1 250 ? 8.594 -0.082 0.038 1 96.81 250 GLY B C 1
ATOM 4405 O O . GLY B 1 250 ? 7.637 -0.773 -0.318 1 96.81 250 GLY B O 1
ATOM 4406 N N . ARG B 1 251 ? 8.508 1.071 0.731 1 97.62 251 ARG B N 1
ATOM 4407 C CA . ARG B 1 251 ? 7.215 1.668 1.061 1 97.62 251 ARG B CA 1
ATOM 4408 C C . ARG B 1 251 ? 7.125 3.1 0.545 1 97.62 251 ARG B C 1
ATOM 4410 O O . ARG B 1 251 ? 8.078 3.873 0.678 1 97.62 251 ARG B O 1
ATOM 4417 N N . ILE B 1 252 ? 6.051 3.375 -0.07 1 98.12 252 ILE B N 1
ATOM 4418 C CA . ILE B 1 252 ? 5.758 4.738 -0.5 1 98.12 252 ILE B CA 1
ATOM 4419 C C . ILE B 1 252 ? 4.531 5.262 0.246 1 98.12 252 ILE B C 1
ATOM 4421 O O . ILE B 1 252 ? 3.439 4.699 0.133 1 98.12 252 ILE B O 1
ATOM 4425 N N . VAL B 1 253 ? 4.715 6.254 1.063 1 98 253 VAL B N 1
ATOM 4426 C CA . VAL B 1 253 ? 3.6 6.988 1.651 1 98 253 VAL B CA 1
ATOM 4427 C C . VAL B 1 253 ? 3.162 8.102 0.708 1 98 253 VAL B C 1
ATOM 4429 O O . VAL B 1 253 ? 3.836 9.133 0.595 1 98 253 VAL B O 1
ATOM 4432 N N . LEU B 1 254 ? 2.066 7.883 0.058 1 97.31 254 LEU B N 1
ATOM 4433 C CA . LEU B 1 254 ? 1.59 8.781 -0.983 1 97.31 254 LEU B CA 1
ATOM 4434 C C . LEU B 1 254 ? 0.741 9.898 -0.387 1 97.31 254 LEU B C 1
ATOM 4436 O O . LEU B 1 254 ? -0.437 9.703 -0.084 1 97.31 254 LEU B O 1
ATOM 4440 N N . LEU B 1 255 ? 1.302 11.094 -0.302 1 96.38 255 LEU B N 1
ATOM 4441 C CA . LEU B 1 255 ? 0.636 12.188 0.392 1 96.38 255 LEU B CA 1
ATOM 4442 C C . LEU B 1 255 ? -0.069 13.109 -0.597 1 96.38 255 LEU B C 1
ATOM 4444 O O . LEU B 1 255 ? -0.988 13.844 -0.223 1 96.38 255 LEU B O 1
ATOM 4448 N N . THR B 1 256 ? 0.392 13.156 -1.794 1 94.06 256 THR B N 1
ATOM 4449 C CA . THR B 1 256 ? -0.269 13.875 -2.877 1 94.06 256 THR B CA 1
ATOM 4450 C C . THR B 1 256 ? -0.813 12.906 -3.92 1 94.06 256 THR B C 1
ATOM 4452 O O . THR B 1 256 ? -0.05 12.172 -4.555 1 94.06 256 THR B O 1
ATOM 4455 N N . VAL B 1 257 ? -2.105 12.953 -4.117 1 93.38 257 VAL B N 1
ATOM 4456 C CA . VAL B 1 257 ? -2.703 11.883 -4.914 1 93.38 257 VAL B CA 1
ATOM 4457 C C . VAL B 1 257 ? -3.223 12.453 -6.234 1 93.38 257 VAL B C 1
ATOM 4459 O O . VAL B 1 257 ? -3.678 11.711 -7.102 1 93.38 257 VAL B O 1
ATOM 4462 N N . GLN B 1 258 ? -3.178 13.719 -6.344 1 91.62 258 GLN B N 1
ATOM 4463 C CA . GLN B 1 258 ? -3.568 14.383 -7.582 1 91.62 258 GLN B CA 1
ATOM 4464 C C . GLN B 1 258 ? -2.848 15.719 -7.738 1 91.62 258 GLN B C 1
ATOM 4466 O O . GLN B 1 258 ? -2.438 16.328 -6.75 1 91.62 258 GLN B O 1
ATOM 4471 N N . ASP B 1 259 ? -2.705 16.094 -9.008 1 89.12 259 ASP B N 1
ATOM 4472 C CA . ASP B 1 259 ? -2.105 17.406 -9.211 1 89.12 259 ASP B CA 1
ATOM 4473 C C . ASP B 1 259 ? -3.176 18.5 -9.258 1 89.12 259 ASP B C 1
ATOM 4475 O O . ASP B 1 259 ? -4.348 18.234 -8.977 1 89.12 259 ASP B O 1
ATOM 4479 N N . GLN B 1 260 ? -2.729 19.703 -9.492 1 81.62 260 GLN B N 1
ATOM 4480 C CA . GLN B 1 260 ? -3.623 20.859 -9.453 1 81.62 260 GLN B CA 1
ATOM 4481 C C . GLN B 1 260 ? -4.707 20.75 -10.523 1 81.62 260 GLN B C 1
ATOM 4483 O O . GLN B 1 260 ? -5.793 21.312 -10.375 1 81.62 260 GLN B O 1
ATOM 4488 N N . ASN B 1 261 ? -4.441 20 -11.594 1 86.12 261 ASN B N 1
ATOM 4489 C CA . ASN B 1 261 ? -5.387 19.859 -12.695 1 86.12 261 ASN B CA 1
ATOM 4490 C C . ASN B 1 261 ? -6.227 18.594 -12.547 1 86.12 261 ASN B C 1
ATOM 4492 O O . ASN B 1 261 ? -6.98 18.234 -13.453 1 86.12 261 ASN B O 1
ATOM 4496 N N . GLY B 1 262 ? -6.047 17.953 -11.453 1 86.31 262 GLY B N 1
ATOM 4497 C CA . GLY B 1 262 ? -6.859 16.781 -11.18 1 86.31 262 GLY B CA 1
ATOM 4498 C C . GLY B 1 262 ? -6.281 15.508 -11.758 1 86.31 262 GLY B C 1
ATOM 4499 O O . GLY B 1 262 ? -6.934 14.461 -11.75 1 86.31 262 GLY B O 1
ATOM 4500 N N . LYS B 1 263 ? -5.094 15.617 -12.312 1 91.31 263 LYS B N 1
ATOM 4501 C CA . LYS B 1 263 ? -4.457 14.422 -12.859 1 91.31 263 LYS B CA 1
ATOM 4502 C C . LYS B 1 263 ? -4.168 13.398 -11.773 1 91.31 263 LYS B C 1
ATOM 4504 O O . LYS B 1 263 ? -3.613 13.742 -10.727 1 91.31 263 LYS B O 1
ATOM 4509 N N . SER B 1 264 ? -4.477 12.164 -12.078 1 94.31 264 SER B N 1
ATOM 4510 C CA . SER B 1 264 ? -4.316 11.07 -11.125 1 94.31 264 SER B CA 1
ATOM 4511 C C . SER B 1 264 ? -2.904 10.5 -11.164 1 94.31 264 SER B C 1
ATOM 4513 O O . SER B 1 264 ? -2.178 10.695 -12.141 1 94.31 264 SER B O 1
ATOM 4515 N N . VAL B 1 265 ? -2.545 9.859 -10.102 1 96.19 265 VAL B N 1
ATOM 4516 C CA . VAL B 1 265 ? -1.313 9.078 -10.07 1 96.19 265 VAL B CA 1
ATOM 4517 C C . VAL B 1 265 ? -1.485 7.809 -10.898 1 96.19 265 VAL B C 1
ATOM 4519 O O . VAL B 1 265 ? -2.516 7.137 -10.812 1 96.19 265 VAL B O 1
ATOM 4522 N N . GLU B 1 266 ? -0.485 7.551 -11.711 1 95.88 266 GLU B N 1
ATOM 4523 C CA . GLU B 1 266 ? -0.459 6.336 -12.516 1 95.88 266 GLU B CA 1
ATOM 4524 C C . GLU B 1 266 ? 0.617 5.371 -12.031 1 95.88 266 GLU B C 1
ATOM 4526 O O . GLU B 1 266 ? 1.741 5.781 -11.734 1 95.88 266 GLU B O 1
ATOM 4531 N N . ILE B 1 267 ? 0.263 4.109 -11.914 1 95.94 267 ILE B N 1
ATOM 4532 C CA . ILE B 1 267 ? 1.22 3.072 -11.547 1 95.94 267 ILE B CA 1
ATOM 4533 C C . ILE B 1 267 ? 1.785 2.422 -12.805 1 95.94 267 ILE B C 1
ATOM 4535 O O . ILE B 1 267 ? 1.11 1.62 -13.461 1 95.94 267 ILE B O 1
ATOM 4539 N N . PRO B 1 268 ? 2.969 2.754 -13.117 1 93.94 268 PRO B N 1
ATOM 4540 C CA . PRO B 1 268 ? 3.543 2.07 -14.273 1 93.94 268 PRO B CA 1
ATOM 4541 C C . PRO B 1 268 ? 3.717 0.57 -14.047 1 93.94 268 PRO B C 1
ATOM 4543 O O . PRO B 1 268 ? 4.512 0.157 -13.203 1 93.94 268 PRO B O 1
ATOM 4546 N N . GLY B 1 269 ? 3.059 -0.17 -14.867 1 92.19 269 GLY B N 1
ATOM 4547 C CA . GLY B 1 269 ? 3.018 -1.611 -14.68 1 92.19 269 GLY B CA 1
ATOM 4548 C C . GLY B 1 269 ? 4.387 -2.26 -14.742 1 92.19 269 GLY B C 1
ATOM 4549 O O . GLY B 1 269 ? 4.738 -3.072 -13.883 1 92.19 269 GLY B O 1
ATOM 4550 N N . ALA B 1 270 ? 5.18 -1.906 -15.664 1 88.62 270 ALA B N 1
ATOM 4551 C CA . ALA B 1 270 ? 6.484 -2.523 -15.898 1 88.62 270 ALA B CA 1
ATOM 4552 C C . ALA B 1 270 ? 7.406 -2.326 -14.703 1 88.62 270 ALA B C 1
ATOM 4554 O O . ALA B 1 270 ? 8.227 -3.193 -14.398 1 88.62 270 ALA B O 1
ATOM 4555 N N . VAL B 1 271 ? 7.215 -1.212 -14.039 1 91.06 271 VAL B N 1
ATOM 4556 C CA . VAL B 1 271 ? 8.055 -0.91 -12.891 1 91.06 271 VAL B CA 1
ATOM 4557 C C . VAL B 1 271 ? 7.484 -1.583 -11.641 1 91.06 271 VAL B C 1
ATOM 4559 O O . VAL B 1 271 ? 8.203 -2.262 -10.906 1 91.06 271 VAL B O 1
ATOM 4562 N N . TYR B 1 272 ? 6.199 -1.474 -11.484 1 94.06 272 TYR B N 1
ATOM 4563 C CA . TYR B 1 272 ? 5.57 -1.931 -10.25 1 94.06 272 TYR B CA 1
ATOM 4564 C C . TYR B 1 272 ? 5.609 -3.451 -10.148 1 94.06 272 TYR B C 1
ATOM 4566 O O . TYR B 1 272 ? 5.742 -4.004 -9.047 1 94.06 272 TYR B O 1
ATOM 4574 N N . GLN B 1 273 ? 5.562 -4.082 -11.258 1 89.38 273 GLN B N 1
ATOM 4575 C CA . GLN B 1 273 ? 5.438 -5.535 -11.258 1 89.38 273 GLN B CA 1
ATOM 4576 C C . GLN B 1 273 ? 6.645 -6.191 -10.594 1 89.38 273 GLN B C 1
ATOM 4578 O O . GLN B 1 273 ? 6.543 -7.301 -10.07 1 89.38 273 GLN B O 1
ATOM 4583 N N . ARG B 1 274 ? 7.762 -5.496 -10.5 1 88.5 274 ARG B N 1
ATOM 4584 C CA . ARG B 1 274 ? 8.969 -6.125 -9.984 1 88.5 274 ARG B CA 1
ATOM 4585 C C . ARG B 1 274 ? 9.359 -5.547 -8.625 1 88.5 274 ARG B C 1
ATOM 4587 O O . ARG B 1 274 ? 10.352 -5.965 -8.031 1 88.5 274 ARG B O 1
ATOM 4594 N N . SER B 1 275 ? 8.648 -4.613 -8.109 1 90.31 275 SER B N 1
ATOM 4595 C CA . SER B 1 275 ? 9.172 -3.824 -7 1 90.31 275 SER B CA 1
ATOM 4596 C C . SER B 1 275 ? 8.703 -4.383 -5.66 1 90.31 275 SER B C 1
ATOM 4598 O O . SER B 1 275 ? 9.359 -4.172 -4.633 1 90.31 275 SER B O 1
ATOM 4600 N N . LEU B 1 276 ? 7.473 -5.055 -5.59 1 94.69 276 LEU B N 1
ATOM 4601 C CA . LEU B 1 276 ? 6.836 -5.484 -4.348 1 94.69 276 LEU B CA 1
ATOM 4602 C C . LEU B 1 276 ? 6.664 -4.309 -3.393 1 94.69 276 LEU B C 1
ATOM 4604 O O . LEU B 1 276 ? 6.602 -4.496 -2.176 1 94.69 276 LEU B O 1
ATOM 4608 N N . VAL B 1 277 ? 6.703 -3.113 -3.928 1 96.44 277 VAL B N 1
ATOM 4609 C CA . VAL B 1 277 ? 6.504 -1.894 -3.152 1 96.44 277 VAL B CA 1
ATOM 4610 C C . VAL B 1 277 ? 5.082 -1.857 -2.598 1 96.44 277 VAL B C 1
ATOM 4612 O O . VAL B 1 277 ? 4.133 -2.256 -3.277 1 96.44 277 VAL B O 1
ATOM 4615 N N . THR B 1 278 ? 4.934 -1.382 -1.351 1 97.06 278 THR B N 1
ATOM 4616 C CA . THR B 1 278 ? 3.635 -1.073 -0.767 1 97.06 278 THR B CA 1
ATOM 4617 C C . THR B 1 278 ? 3.355 0.426 -0.829 1 97.06 278 THR B C 1
ATOM 4619 O O . THR B 1 278 ? 4.227 1.238 -0.518 1 97.06 278 THR B O 1
ATOM 4622 N N . ILE B 1 279 ? 2.178 0.719 -1.351 1 97.31 279 ILE B N 1
ATOM 4623 C CA . ILE B 1 279 ? 1.729 2.105 -1.421 1 97.31 279 ILE B CA 1
ATOM 4624 C C . ILE B 1 279 ? 0.661 2.355 -0.358 1 97.31 279 ILE B C 1
ATOM 4626 O O . ILE B 1 279 ? -0.308 1.6 -0.252 1 97.31 279 ILE B O 1
ATOM 4630 N N . GLY B 1 280 ? 0.872 3.311 0.461 1 96.38 280 GLY B N 1
ATOM 4631 C CA . GLY B 1 280 ? -0.097 3.637 1.495 1 96.38 280 GLY B CA 1
ATOM 4632 C C . GLY B 1 280 ? -0.38 5.125 1.6 1 96.38 280 GLY B C 1
ATOM 4633 O O . GLY B 1 280 ? 0.257 5.93 0.92 1 96.38 280 GLY B O 1
ATOM 4634 N N . ARG B 1 281 ? -1.346 5.367 2.416 1 94.31 281 ARG B N 1
ATOM 4635 C CA . ARG B 1 281 ? -1.788 6.723 2.727 1 94.31 281 ARG B CA 1
ATOM 4636 C C . ARG B 1 281 ? -1.896 6.93 4.234 1 94.31 281 ARG B C 1
ATOM 4638 O O . ARG B 1 281 ? -1.905 5.965 5 1 94.31 281 ARG B O 1
ATOM 4645 N N . LEU B 1 282 ? -1.928 8.156 4.629 1 94.56 282 LEU B N 1
ATOM 4646 C CA . LEU B 1 282 ? -2.213 8.438 6.031 1 94.56 282 LEU B CA 1
ATOM 4647 C C . LEU B 1 282 ? -2.986 9.742 6.18 1 94.56 282 LEU B C 1
ATOM 4649 O O . LEU B 1 282 ? -3.002 10.57 5.262 1 94.56 282 LEU B O 1
ATOM 4653 N N . PHE B 1 283 ? -3.664 9.828 7.297 1 95.25 283 PHE B N 1
ATOM 4654 C CA . PHE B 1 283 ? -4.316 11.062 7.727 1 95.25 283 PHE B CA 1
ATOM 4655 C C . PHE B 1 283 ? -3.541 11.711 8.867 1 95.25 283 PHE B C 1
ATOM 4657 O O . PHE B 1 283 ? -3.818 11.453 10.039 1 95.25 283 PHE B O 1
ATOM 4664 N N . VAL B 1 284 ? -2.604 12.523 8.516 1 97.5 284 VAL B N 1
ATOM 4665 C CA . VAL B 1 284 ? -1.807 13.289 9.469 1 97.5 284 VAL B CA 1
ATOM 4666 C C . VAL B 1 284 ? -1.412 12.406 10.648 1 97.5 284 VAL B C 1
ATOM 4668 O O . VAL B 1 284 ? -0.389 11.719 10.602 1 97.5 284 VAL B O 1
ATOM 4671 N N . GLY B 1 285 ? -2.25 12.367 11.82 1 97.88 285 GLY B N 1
ATOM 4672 C CA . GLY B 1 285 ? -1.931 11.531 12.969 1 97.88 285 GLY B CA 1
ATOM 4673 C C . GLY B 1 285 ? -2.807 11.812 14.172 1 97.88 285 GLY B C 1
ATOM 4674 O O . GLY B 1 285 ? -3.555 12.789 14.195 1 97.88 285 GLY B O 1
ATOM 4675 N N . SER B 1 286 ? -2.719 10.945 15.18 1 98.31 286 SER B N 1
ATOM 4676 C CA . SER B 1 286 ? -3.496 11.031 16.406 1 98.31 286 SER B CA 1
ATOM 4677 C C . SER B 1 286 ? -2.809 11.922 17.438 1 98.31 286 SER B C 1
ATOM 4679 O O . SER B 1 286 ? -1.654 12.312 17.25 1 98.31 286 SER B O 1
ATOM 4681 N N . ARG B 1 287 ? -3.527 12.242 18.469 1 98.75 287 ARG B N 1
ATOM 4682 C CA . ARG B 1 287 ? -2.943 13.008 19.562 1 98.75 287 ARG B CA 1
ATOM 4683 C C . ARG B 1 287 ? -1.759 12.266 20.172 1 98.75 287 ARG B C 1
ATOM 4685 O O . ARG B 1 287 ? -0.726 12.875 20.469 1 98.75 287 ARG B O 1
ATOM 4692 N N . ASN B 1 288 ? -1.893 10.953 20.375 1 98.44 288 ASN B N 1
ATOM 4693 C CA . ASN B 1 288 ? -0.78 10.172 20.906 1 98.44 288 ASN B CA 1
ATOM 4694 C C . ASN B 1 288 ? 0.441 10.242 19.984 1 98.44 288 ASN B C 1
ATOM 4696 O O . ASN B 1 288 ? 1.577 10.266 20.469 1 98.44 288 ASN B O 1
ATOM 4700 N N . GLY B 1 289 ? 0.136 10.203 18.688 1 98.38 289 GLY B N 1
ATOM 4701 C CA . GLY B 1 289 ? 1.225 10.391 17.75 1 98.38 289 GLY B CA 1
ATOM 4702 C C . GLY B 1 289 ? 1.899 11.742 17.875 1 98.38 289 GLY B C 1
ATOM 4703 O O . GLY B 1 289 ? 3.129 11.836 17.844 1 98.38 289 GLY B O 1
ATOM 4704 N N . LEU B 1 290 ? 1.134 12.734 18.031 1 98.81 290 LEU B N 1
ATOM 4705 C CA . LEU B 1 290 ? 1.646 14.086 18.234 1 98.81 290 LEU B CA 1
ATOM 4706 C C . LEU B 1 290 ? 2.49 14.164 19.5 1 98.81 290 LEU B C 1
ATOM 4708 O O . LEU B 1 290 ? 3.58 14.742 19.5 1 98.81 290 LEU B O 1
ATOM 4712 N N . GLU B 1 291 ? 2.041 13.594 20.531 1 98.81 291 GLU B N 1
ATOM 4713 C CA . GLU B 1 291 ? 2.775 13.586 21.797 1 98.81 291 GLU B CA 1
ATOM 4714 C C . GLU B 1 291 ? 4.094 12.828 21.672 1 98.81 291 GLU B C 1
ATOM 4716 O O . GLU B 1 291 ? 5.125 13.281 22.172 1 98.81 291 GLU B O 1
ATOM 4721 N N . ALA B 1 292 ? 4.023 11.703 21.016 1 98.56 292 ALA B N 1
ATOM 4722 C CA . ALA B 1 292 ? 5.242 10.93 20.781 1 98.56 292 ALA B CA 1
ATOM 4723 C C . ALA B 1 292 ? 6.246 11.719 19.953 1 98.56 292 ALA B C 1
ATOM 4725 O O . ALA B 1 292 ? 7.445 11.719 20.25 1 98.56 292 ALA B O 1
ATOM 4726 N N . MET B 1 293 ? 5.73 12.336 18.969 1 98.75 293 MET B N 1
ATOM 4727 C CA . MET B 1 293 ? 6.578 13.172 18.125 1 98.75 293 MET B CA 1
ATOM 4728 C C . MET B 1 293 ? 7.238 14.281 18.938 1 98.75 293 MET B C 1
ATOM 4730 O O . MET B 1 293 ? 8.445 14.492 18.844 1 98.75 293 MET B O 1
ATOM 4734 N N . LEU B 1 294 ? 6.48 14.945 19.703 1 98.88 294 LEU B N 1
ATOM 4735 C CA . LEU B 1 294 ? 6.988 16.078 20.469 1 98.88 294 LEU B CA 1
ATOM 4736 C C . LEU B 1 294 ? 7.965 15.625 21.547 1 98.88 294 LEU B C 1
ATOM 4738 O O . LEU B 1 294 ? 8.906 16.344 21.891 1 98.88 294 LEU B O 1
ATOM 4742 N N . ALA B 1 295 ? 7.758 14.461 22.047 1 98.75 295 ALA B N 1
ATOM 4743 C CA . ALA B 1 295 ? 8.742 13.891 22.969 1 98.75 295 ALA B CA 1
ATOM 4744 C C . ALA B 1 295 ? 10.094 13.719 22.266 1 98.75 295 ALA B C 1
ATOM 4746 O O . ALA B 1 295 ? 11.141 14.023 22.844 1 98.75 295 ALA B O 1
ATOM 4747 N N . ALA B 1 296 ? 10.047 13.25 21.062 1 98.56 296 ALA B N 1
ATOM 4748 C CA . ALA B 1 296 ? 11.273 13.117 20.297 1 98.56 296 ALA B CA 1
ATOM 4749 C C . ALA B 1 296 ? 11.898 14.484 20 1 98.56 296 ALA B C 1
ATOM 4751 O O . ALA B 1 296 ? 13.109 14.656 20.125 1 98.56 296 ALA B O 1
ATOM 4752 N N . VAL B 1 297 ? 11.102 15.398 19.609 1 98.81 297 VAL B N 1
ATOM 4753 C CA . VAL B 1 297 ? 11.539 16.75 19.328 1 98.81 297 VAL B CA 1
ATOM 4754 C C . VAL B 1 297 ? 12.219 17.344 20.578 1 98.81 297 VAL B C 1
ATOM 4756 O O . VAL B 1 297 ? 13.289 17.953 20.469 1 98.81 297 VAL B O 1
ATOM 4759 N N . ALA B 1 298 ? 11.625 17.141 21.688 1 98.75 298 ALA B N 1
ATOM 4760 C CA . ALA B 1 298 ? 12.172 17.641 22.938 1 98.75 298 ALA B CA 1
ATOM 4761 C C . ALA B 1 298 ? 13.508 16.984 23.266 1 98.75 298 ALA B C 1
ATOM 4763 O O . ALA B 1 298 ? 14.484 17.672 23.594 1 98.75 298 ALA B O 1
ATOM 4764 N N . THR B 1 299 ? 13.539 15.719 23.156 1 98.25 299 THR B N 1
ATOM 4765 C CA . THR B 1 299 ? 14.727 14.938 23.484 1 98.25 299 THR B CA 1
ATOM 4766 C C . THR B 1 299 ? 15.914 15.367 22.641 1 98.25 299 THR B C 1
ATOM 4768 O O . THR B 1 299 ? 17.031 15.492 23.141 1 98.25 299 THR B O 1
ATOM 4771 N N . HIS B 1 300 ? 15.617 15.68 21.422 1 98.31 300 HIS B N 1
ATOM 4772 C CA . HIS B 1 300 ? 16.719 15.945 20.5 1 98.31 300 HIS B CA 1
ATOM 4773 C C . HIS B 1 300 ? 16.844 17.438 20.219 1 98.31 300 HIS B C 1
ATOM 4775 O O . HIS B 1 300 ? 17.703 17.844 19.422 1 98.31 300 HIS B O 1
ATOM 4781 N N . ARG B 1 301 ? 15.922 18.188 20.781 1 98.44 301 ARG B N 1
ATOM 4782 C CA . ARG B 1 301 ? 15.883 19.641 20.641 1 98.44 301 ARG B CA 1
ATOM 4783 C C . ARG B 1 301 ? 15.805 20.047 19.188 1 98.44 301 ARG B C 1
ATOM 4785 O O . ARG B 1 301 ? 16.531 20.938 18.75 1 98.44 301 ARG B O 1
ATOM 4792 N N . LEU B 1 302 ? 15.055 19.328 18.453 1 98.44 302 LEU B N 1
ATOM 4793 C CA . LEU B 1 302 ? 14.844 19.594 17.031 1 98.44 302 LEU B CA 1
ATOM 4794 C C . LEU B 1 302 ? 14.133 20.922 16.828 1 98.44 302 LEU B C 1
ATOM 4796 O O . LEU B 1 302 ? 13.188 21.25 17.562 1 98.44 302 LEU B O 1
ATOM 4800 N N . LYS B 1 303 ? 14.57 21.703 15.836 1 98.44 303 LYS B N 1
ATOM 4801 C CA . LYS B 1 303 ? 13.914 22.953 15.469 1 98.44 303 LYS B CA 1
ATOM 4802 C C . LYS B 1 303 ? 13.383 22.891 14.039 1 98.44 303 LYS B C 1
ATOM 4804 O O . LYS B 1 303 ? 14.109 22.516 13.117 1 98.44 303 LYS B O 1
ATOM 4809 N N . PRO B 1 304 ? 12.172 23.266 13.883 1 98.25 304 PRO B N 1
ATOM 4810 C CA . PRO B 1 304 ? 11.625 23.297 12.523 1 98.25 304 PRO B CA 1
ATOM 4811 C C . PRO B 1 304 ? 12.234 24.406 11.672 1 98.25 304 PRO B C 1
ATOM 4813 O O . PRO B 1 304 ? 12.82 25.344 12.203 1 98.25 304 PRO B O 1
ATOM 4816 N N . VAL B 1 305 ? 12.125 24.219 10.383 1 98.5 305 VAL B N 1
ATOM 4817 C CA . VAL B 1 305 ? 12.594 25.234 9.438 1 98.5 305 VAL B CA 1
ATOM 4818 C C . VAL B 1 305 ? 11.469 26.219 9.133 1 98.5 305 VAL B C 1
ATOM 4820 O O . VAL B 1 305 ? 10.398 25.812 8.656 1 98.5 305 VAL B O 1
ATOM 4823 N N . ILE B 1 306 ? 11.695 27.438 9.422 1 98.38 306 ILE B N 1
ATOM 4824 C CA . ILE B 1 306 ? 10.734 28.5 9.148 1 98.38 306 ILE B CA 1
ATOM 4825 C C . ILE B 1 306 ? 11.172 29.281 7.91 1 98.38 306 ILE B C 1
ATOM 4827 O O . ILE B 1 306 ? 12.297 29.797 7.852 1 98.38 306 ILE B O 1
ATOM 4831 N N . ASP B 1 307 ? 10.328 29.328 6.949 1 98.12 307 ASP B N 1
ATOM 4832 C CA . ASP B 1 307 ? 10.602 30.078 5.723 1 98.12 307 ASP B CA 1
ATOM 4833 C C . ASP B 1 307 ? 10.461 31.578 5.957 1 98.12 307 ASP B C 1
ATOM 4835 O O . ASP B 1 307 ? 11.398 32.344 5.723 1 98.12 307 ASP B O 1
ATOM 4839 N N . LYS B 1 308 ? 9.273 31.969 6.434 1 98 308 LYS B N 1
ATOM 4840 C CA . LYS B 1 308 ? 8.961 33.375 6.617 1 98 308 LYS B CA 1
ATOM 4841 C C . LYS B 1 308 ? 7.863 33.562 7.664 1 98 308 LYS B C 1
ATOM 4843 O O . LYS B 1 308 ? 6.992 32.688 7.816 1 98 308 LYS B O 1
ATOM 4848 N N . GLY B 1 309 ? 7.926 34.719 8.367 1 98.12 309 GLY B N 1
ATOM 4849 C CA . GLY B 1 309 ? 6.906 35.125 9.32 1 98.12 309 GLY B CA 1
ATOM 4850 C C . GLY B 1 309 ? 6.145 36.375 8.914 1 98.12 309 GLY B C 1
ATOM 4851 O O . GLY B 1 309 ? 6.707 37.281 8.289 1 98.12 309 GLY B O 1
ATOM 4852 N N . PHE B 1 310 ? 4.918 36.375 9.227 1 98.56 310 PHE B N 1
ATOM 4853 C CA . PHE B 1 310 ? 4.047 37.531 9.016 1 98.56 310 PHE B CA 1
ATOM 4854 C C . PHE B 1 310 ? 3.357 37.938 10.312 1 98.56 310 PHE B C 1
ATOM 4856 O O . PHE B 1 310 ? 3.051 37.094 11.148 1 98.56 310 PHE B O 1
ATOM 4863 N N . PRO B 1 311 ? 3.055 39.25 10.461 1 97.69 311 PRO B N 1
ATOM 4864 C CA . PRO B 1 311 ? 2.244 39.625 11.617 1 97.69 311 PRO B CA 1
ATOM 4865 C C . PRO B 1 311 ? 0.78 39.219 11.477 1 97.69 311 PRO B C 1
ATOM 4867 O O . PRO B 1 311 ? 0.292 39.031 10.359 1 97.69 311 PRO B O 1
ATOM 4870 N N . PHE B 1 312 ? 0.124 39.094 12.57 1 97.62 312 PHE B N 1
ATOM 4871 C CA . PHE B 1 312 ? -1.271 38.688 12.656 1 97.62 312 PHE B CA 1
ATOM 4872 C C . PHE B 1 312 ? -2.137 39.531 11.711 1 97.62 312 PHE B C 1
ATOM 4874 O O . PHE B 1 312 ? -2.996 38.969 11.016 1 97.62 312 PHE B O 1
ATOM 4881 N N . ALA B 1 313 ? -1.883 40.781 11.609 1 96.69 313 ALA B N 1
ATOM 4882 C CA . ALA B 1 313 ? -2.688 41.719 10.82 1 96.69 313 ALA B CA 1
ATOM 4883 C C . ALA B 1 313 ? -2.492 41.469 9.328 1 96.69 313 ALA B C 1
ATOM 4885 O O . ALA B 1 313 ? -3.279 41.938 8.508 1 96.69 313 ALA B O 1
ATOM 4886 N N . GLU B 1 314 ? -1.463 40.719 8.969 1 97.5 314 GLU B N 1
ATOM 4887 C CA . GLU B 1 314 ? -1.141 40.469 7.566 1 97.5 314 GLU B CA 1
ATOM 4888 C C . GLU B 1 314 ? -1.372 39 7.199 1 97.5 314 GLU B C 1
ATOM 4890 O O . GLU B 1 314 ? -0.623 38.438 6.406 1 97.5 314 GLU B O 1
ATOM 4895 N N . ALA B 1 315 ? -2.35 38.406 7.82 1 97.81 315 ALA B N 1
ATOM 4896 C CA . ALA B 1 315 ? -2.656 37 7.559 1 97.81 315 ALA B CA 1
ATOM 4897 C C . ALA B 1 315 ? -2.945 36.781 6.078 1 97.81 315 ALA B C 1
ATOM 4899 O O . ALA B 1 315 ? -2.541 35.75 5.512 1 97.81 315 ALA B O 1
ATOM 4900 N N . ARG B 1 316 ? -3.58 37.719 5.406 1 97.62 316 ARG B N 1
ATOM 4901 C CA . ARG B 1 316 ? -3.883 37.562 3.986 1 97.62 316 ARG B CA 1
ATOM 4902 C C . ARG B 1 316 ? -2.605 37.531 3.158 1 97.62 316 ARG B C 1
ATOM 4904 O O . ARG B 1 316 ? -2.504 36.75 2.209 1 97.62 316 ARG B O 1
ATOM 4911 N N . GLU B 1 317 ? -1.694 38.281 3.529 1 97.56 317 GLU B N 1
ATOM 4912 C CA . GLU B 1 317 ? -0.413 38.312 2.83 1 97.56 317 GLU B CA 1
ATOM 4913 C C . GLU B 1 317 ? 0.331 36.969 3.025 1 97.56 317 GLU B C 1
ATOM 4915 O O . GLU B 1 317 ? 1.008 36.5 2.111 1 97.56 317 GLU B O 1
ATOM 4920 N N . ALA B 1 318 ? 0.222 36.469 4.203 1 98.12 318 ALA B N 1
ATOM 4921 C CA . ALA B 1 318 ? 0.816 35.156 4.449 1 98.12 318 ALA B CA 1
ATOM 4922 C C . ALA B 1 318 ? 0.229 34.094 3.514 1 98.12 318 ALA B C 1
ATOM 4924 O O . ALA B 1 318 ? 0.963 33.281 2.928 1 98.12 318 ALA B O 1
ATOM 4925 N N . TYR B 1 319 ? -1.111 34.094 3.361 1 97.94 319 TYR B N 1
ATOM 4926 C CA . TYR B 1 319 ? -1.782 33.188 2.447 1 97.94 319 TYR B CA 1
ATOM 4927 C C . TYR B 1 319 ? -1.297 33.375 1.018 1 97.94 319 TYR B C 1
ATOM 4929 O O . TYR B 1 319 ? -1.001 32.406 0.312 1 97.94 319 TYR B O 1
ATOM 4937 N N . ARG B 1 320 ? -1.198 34.625 0.579 1 97.5 320 ARG B N 1
ATOM 4938 C CA . ARG B 1 320 ? -0.752 34.938 -0.776 1 97.5 320 ARG B CA 1
ATOM 4939 C C . ARG B 1 320 ? 0.669 34.438 -1.011 1 97.5 320 ARG B C 1
ATOM 4941 O O . ARG B 1 320 ? 0.953 33.812 -2.037 1 97.5 320 ARG B O 1
ATOM 4948 N N . TYR B 1 321 ? 1.463 34.75 -0.049 1 97.5 321 TYR B N 1
ATOM 4949 C CA . TYR B 1 321 ? 2.852 34.312 -0.134 1 97.5 321 TYR B CA 1
ATOM 4950 C C . TYR B 1 321 ? 2.938 32.781 -0.232 1 97.5 321 TYR B C 1
ATOM 4952 O O . TYR B 1 321 ? 3.625 32.25 -1.105 1 97.5 321 TYR B O 1
ATOM 4960 N N . PHE B 1 322 ? 2.229 32.094 0.618 1 97.12 322 PHE B N 1
ATOM 4961 C CA . PHE B 1 322 ? 2.25 30.625 0.681 1 97.12 322 PHE B CA 1
ATOM 4962 C C . PHE B 1 322 ? 1.753 30.031 -0.626 1 97.12 322 PHE B C 1
ATOM 4964 O O . PHE B 1 322 ? 2.303 29.031 -1.104 1 97.12 322 PHE B O 1
ATOM 4971 N N . GLN B 1 323 ? 0.784 30.578 -1.229 1 94.06 323 GLN B N 1
ATOM 4972 C CA . GLN B 1 323 ? 0.15 30.047 -2.436 1 94.06 323 GLN B CA 1
ATOM 4973 C C . GLN B 1 323 ? 1.079 30.156 -3.641 1 94.06 323 GLN B C 1
ATOM 4975 O O . GLN B 1 323 ? 0.886 29.484 -4.648 1 94.06 323 GLN B O 1
ATOM 4980 N N . GLN B 1 324 ? 2.064 30.969 -3.523 1 89.31 324 GLN B N 1
ATOM 4981 C CA . GLN B 1 324 ? 3.027 31.094 -4.613 1 89.31 324 GLN B CA 1
ATOM 4982 C C . GLN B 1 324 ? 3.828 29.797 -4.773 1 89.31 324 GLN B C 1
ATOM 4984 O O . GLN B 1 324 ? 4.383 29.531 -5.844 1 89.31 324 GLN B O 1
ATOM 4989 N N . GLY B 1 325 ? 3.906 28.906 -3.715 1 85.25 325 GLY B N 1
ATOM 4990 C CA . GLY B 1 325 ? 4.438 27.562 -3.768 1 85.25 325 GLY B CA 1
ATOM 4991 C C . GLY B 1 325 ? 5.949 27.5 -3.676 1 85.25 325 GLY B C 1
ATOM 4992 O O . GLY B 1 325 ? 6.543 26.422 -3.646 1 85.25 325 GLY B O 1
ATOM 4993 N N . ASP B 1 326 ? 6.707 28.531 -3.574 1 88.19 326 ASP B N 1
ATOM 4994 C CA . ASP B 1 326 ? 8.164 28.562 -3.5 1 88.19 326 ASP B CA 1
ATOM 4995 C C . ASP B 1 326 ? 8.641 28.797 -2.07 1 88.19 326 ASP B C 1
ATOM 4997 O O . ASP B 1 326 ? 9.352 29.766 -1.808 1 88.19 326 ASP B O 1
ATOM 5001 N N . VAL B 1 327 ? 8.258 27.844 -1.19 1 94.56 327 VAL B N 1
ATOM 5002 C CA . VAL B 1 327 ? 8.609 28.031 0.212 1 94.56 327 VAL B CA 1
ATOM 5003 C C . VAL B 1 327 ? 9.664 27 0.617 1 94.56 327 VAL B C 1
ATOM 5005 O O . VAL B 1 327 ? 9.742 25.906 0.031 1 94.56 327 VAL B O 1
ATOM 5008 N N . PHE B 1 328 ? 10.523 27.328 1.515 1 97.5 328 PHE B N 1
ATOM 5009 C CA . PHE B 1 328 ? 11.477 26.422 2.156 1 97.5 328 PHE B CA 1
ATOM 5010 C C . PHE B 1 328 ? 11.156 26.266 3.641 1 97.5 328 PHE B C 1
ATOM 5012 O O . PHE B 1 328 ? 11.734 26.969 4.477 1 97.5 328 PHE B O 1
ATOM 5019 N N . GLY B 1 329 ? 10.266 25.375 3.928 1 97.62 329 GLY B N 1
ATOM 5020 C CA . GLY B 1 329 ? 9.789 25.172 5.289 1 97.62 329 GLY B CA 1
ATOM 5021 C C . GLY B 1 329 ? 8.43 25.781 5.539 1 97.62 329 GLY B C 1
ATOM 5022 O O . GLY B 1 329 ? 7.543 25.719 4.684 1 97.62 329 GLY B O 1
ATOM 5023 N N . LYS B 1 330 ? 8.219 26.234 6.719 1 98.5 330 LYS B N 1
ATOM 5024 C CA . LYS B 1 330 ? 6.895 26.656 7.16 1 98.5 330 LYS B CA 1
ATOM 5025 C C . LYS B 1 330 ? 6.746 28.172 7.102 1 98.5 330 LYS B C 1
ATOM 5027 O O . LYS B 1 330 ? 7.695 28.906 7.383 1 98.5 330 LYS B O 1
ATOM 5032 N N . VAL B 1 331 ? 5.586 28.625 6.723 1 98.69 331 VAL B N 1
ATOM 5033 C CA . VAL B 1 331 ? 5.211 30.031 6.805 1 98.69 331 VAL B CA 1
ATOM 5034 C C . VAL B 1 331 ? 4.367 30.266 8.055 1 98.69 331 VAL B C 1
ATOM 5036 O O . VAL B 1 331 ? 3.355 29.594 8.266 1 98.69 331 VAL B O 1
ATOM 5039 N N . VAL B 1 332 ? 4.789 31.234 8.852 1 98.69 332 VAL B N 1
ATOM 5040 C CA . VAL B 1 332 ? 4.176 31.406 10.164 1 98.69 332 VAL B CA 1
ATOM 5041 C C . VAL B 1 332 ? 3.492 32.781 10.234 1 98.69 332 VAL B C 1
ATOM 5043 O O . VAL B 1 332 ? 3.846 33.688 9.492 1 98.69 332 VAL B O 1
ATOM 5046 N N . ILE B 1 333 ? 2.477 32.812 11 1 98.69 333 ILE B N 1
ATOM 5047 C CA . ILE B 1 333 ? 1.785 34.062 11.336 1 98.69 333 ILE B CA 1
ATOM 5048 C C . ILE B 1 333 ? 1.893 34.312 12.836 1 98.69 333 ILE B C 1
ATOM 5050 O O . ILE B 1 333 ? 1.404 33.531 13.648 1 98.69 333 ILE B O 1
ATOM 5054 N N . ASP B 1 334 ? 2.621 35.344 13.094 1 95 334 ASP B N 1
ATOM 5055 C CA . ASP B 1 334 ? 2.838 35.719 14.492 1 95 334 ASP B CA 1
ATOM 5056 C C . ASP B 1 334 ? 1.585 36.344 15.102 1 95 334 ASP B C 1
ATOM 5058 O O . ASP B 1 334 ? 1.047 37.312 14.562 1 95 334 ASP B O 1
ATOM 5062 N N . GLY B 1 335 ? 1.17 35.531 16.156 1 74 335 GLY B N 1
ATOM 5063 C CA . GLY B 1 335 ? -0.019 36.156 16.734 1 74 335 GLY B CA 1
ATOM 5064 C C . GLY B 1 335 ? 0.277 37 17.953 1 74 335 GLY B C 1
ATOM 5065 O O . GLY B 1 335 ? 1.412 37.031 18.422 1 74 335 GLY B O 1
ATOM 5066 N N . ALA B 1 336 ? -0.79 37.969 18.641 1 57.75 336 ALA B N 1
ATOM 5067 C CA . ALA B 1 336 ? -0.76 39.188 19.422 1 57.75 336 ALA B CA 1
ATOM 5068 C C . ALA B 1 336 ? -0.238 38.938 20.828 1 57.75 336 ALA B C 1
ATOM 5070 O O . ALA B 1 336 ? -0.286 37.812 21.328 1 57.75 336 ALA B O 1
#

Sequence (672 aa):
MRTYRLDEFGDVEKLSMREVPMPEPGANQILVRVRATSLNRRDTMILNGTYPLTPRAGIVPLSDGAGEVVAVGDGVTRFAVGDRVTGSYFARWIDGRMHPGIVDQLGCTLNGMLSEYALLDEQWAVRLPDHLSWQEAATFTCAGLTAWSALTGSEIPKPGQWVLVIGSGGVALFALQFAKLMGCRVAAVTSRAEKAEGLRALGADLVIAAAETPQWGMKLREATGGIVMVVETGGPATFSQSLIASALYGRIVLLTVQDQNGKSVEIPGAVYQRSLVTIGRLFVGSRNGLEAMLAAVATHRLKPVIDKGFPFAEAREAYRYFQQGDVFGKVVIDGAMRTYRLDEFGDVEKLSMREVPMPEPGANQILVRVRATSLNRRDTMILNGTYPLTPRAGIVPLSDGAGEVVAVGDGVTRFAVGDRVTGSYFARWIDGRMHPGIVDQLGCTLNGMLSEYALLDEQWAVRLPDHLSWQEAATFTCAGLTAWSALTGSEIPKPGQWVLVIGSGGVALFALQFAKLMGCRVAAVTSRAEKAEGLRALGADLVIAAAETPQWGMKLREATGGIVMVVETGGPATFSQSLIASALYGRIVLLTVQDQNGKSVEIPGAVYQRSLVTIGRLFVGSRNGLEAMLAAVATHRLKPVIDKGFPFAEAREAYRYFQQGDVFGKVVIDGA